Protein AF-A0A9E3RTZ9-F1 (afdb_monomer)

Radius of gyration: 25.09 Å; Cα contacts (8 Å, |Δi|>4): 618; chains: 1; bounding box: 69×89×55 Å

Solvent-accessible surface area (backbone atoms only — not comparable to full-atom values): 21894 Å² total; per-residue (Å²): 131,85,87,89,88,85,84,89,87,88,84,89,86,86,89,87,80,90,85,89,80,92,76,92,77,84,88,78,92,68,91,72,78,77,78,73,72,72,76,74,75,86,65,80,85,60,47,30,48,58,95,47,34,65,66,54,44,49,52,44,46,51,39,43,75,68,65,46,60,61,45,34,53,20,47,52,48,42,48,55,49,35,62,67,49,69,81,59,78,74,66,57,62,67,47,62,46,62,25,29,19,72,93,43,96,48,27,67,60,23,48,50,56,50,49,43,51,40,52,44,18,48,48,14,23,46,16,17,52,39,14,72,62,67,69,45,60,69,32,40,55,48,15,48,50,34,50,45,46,33,54,78,32,36,63,40,69,45,80,30,26,85,34,74,40,82,90,79,74,41,69,41,26,33,27,63,55,55,45,22,56,28,48,46,24,42,45,46,17,49,33,37,34,49,37,72,63,70,53,52,72,68,59,52,50,49,52,43,59,50,46,46,51,49,47,62,75,54,61,70,80,61,86,66,55,42,45,64,30,28,20,40,27,35,28,34,35,47,46,10,61,73,61,72,34,67,69,48,24,52,49,20,53,50,49,48,66,55,32,43,38,73,32,31,31,66,80,13,38,46,66,70,29,28,65,47,30,36,45,18,59,57,40,43,50,51,24,47,55,20,48,54,50,36,35,54,39,34,39,70,70,72,45,71,60,59,58,75,43,57,12,79,56,70,27,31,56,60,38,32,52,58,41,49,51,48,43,58,77,40,55,70,77,46,35,88,64,25,84,32,97,59,68,59,69,69,98,43,59,31,59,56,19,56,71,36,31,53,56,32,65,74,68,67,48,67,77,46,54,72,30,38,72,62,64,50,36,33,79,83,49,62,90,62,74,69,66,59,29,24,37,48,76,34,52,73,89,132

Nearest PDB structures (foldseek):
  3nnb-assembly1_A  TM=7.972E-01  e=5.626E-10  Bacteroides ovatus ATCC 8483
  1qaz-assembly1_A  TM=7.241E-01  e=6.176E-09  Sphingomonas sp.
  7sa8-assembly1_A  TM=7.775E-01  e=3.008E-08  Pseudomonas aeruginosa
  4f13-assembly2_B  TM=7.514E-01  e=3.008E-08  Sphingomonas sp.
  4f13-assembly1_A  TM=7.460E-01  e=2.761E-08  Sphingomonas sp.

Sequence (398 aa):
MKQKTASIQAFSKDRVLFAISTLALTACLSACGHSTLESVPREVWESPNLLVNRDDLNRIKDNVANDTGVLKAAYAGLVSTADGMLSATPNPIAGKLEIPGYYTSKRETQQTLTRQLRQDARTAHALALAYAVTGKTAYAAKSKEFLFAWVDSLTHPVDGGEWWEFITLSQGGDTRLVITYSFPSFLYAFDLLKGEGYLKQDEIESFRAWLKPFVSYCRSEVFYKNNHHNWQVVFLMCAGHALEDPELFQTAVNYYRHGIKGQIGKEGRLPKELRRHEKAGTYTLMALEGMTQAVHLAERHGYSDLRDLRSSNATTLKDAVDFYVKYLDDPAGWAGYTNAKELNVPKDPSDWGYIFELPYRWWREDAYLAHMAKRPYGFGVERCYTLDFATLLFAEPR

Mean predicted aligned error: 8.33 Å

Foldseek 3Di:
DDDDDDDDDDDDDDDDDDDDDDDDDDDDDDDPDPPPPPPQPLDPLAFPLALDHPVLLVQLLVCCVVCQPQLVVLLVLLLVLLVVLLPPAQDAAAEEQAAAACPAPCVVVNVVNLCSLQVLLQNLLSLLSNCSNPVPCSSLVSSLNSLVVHLVGYAAYDFNFDDQPPVVRDTGGCSLQSCLLRVLSSLNSLRSCVNVPNDDPVRLVSSLVRCVRSCVVLQDQDPDLFLSNLSSLLNQLSNCSSNVNPVSNVSSVVSLLVSQQQQQDPQLDRQVLLQPAQCSLLRLLSSLLSLLSSQSSVVSSVNNCQQCRAYVNRDGSVSNVVVSLCCQVDVPVSCVRRVYPHHPYDPHLLLSLLSCLSVCLVPVDVSSVVSNPPDDQAPPRPSDRNCHSSCNSRHDRD

Structure (mmCIF, N/CA/C/O backbone):
data_AF-A0A9E3RTZ9-F1
#
_entry.id   AF-A0A9E3RTZ9-F1
#
loop_
_atom_site.group_PDB
_atom_site.id
_atom_site.type_symbol
_atom_site.label_atom_id
_atom_site.label_alt_id
_atom_site.label_comp_id
_atom_site.label_asym_id
_atom_site.label_entity_id
_atom_site.label_seq_id
_atom_site.pdbx_PDB_ins_code
_atom_site.Cartn_x
_atom_site.Cartn_y
_atom_site.Cartn_z
_atom_site.occupancy
_atom_site.B_iso_or_equiv
_atom_site.auth_seq_id
_atom_site.auth_comp_id
_atom_site.auth_asym_id
_atom_site.auth_atom_id
_atom_site.pdbx_PDB_model_num
ATOM 1 N N . MET A 1 1 ? 47.232 61.646 -10.645 1.00 37.22 1 MET A N 1
ATOM 2 C CA . MET A 1 1 ? 46.084 61.926 -11.546 1.00 37.22 1 MET A CA 1
ATOM 3 C C . MET A 1 1 ? 44.811 61.350 -10.924 1.00 37.22 1 MET A C 1
ATOM 5 O O . MET A 1 1 ? 44.925 60.335 -10.256 1.00 37.22 1 MET A O 1
ATOM 9 N N . LYS A 1 2 ? 43.668 62.035 -11.115 1.00 34.34 2 LYS A N 1
ATOM 10 C CA . LYS A 1 2 ? 42.240 61.650 -10.903 1.00 34.34 2 LYS A CA 1
ATOM 11 C C . LYS A 1 2 ? 42.002 60.165 -10.521 1.00 34.34 2 LYS A C 1
ATOM 13 O O . LYS A 1 2 ? 42.457 59.307 -11.263 1.00 34.34 2 LYS A O 1
ATOM 18 N N . GLN A 1 3 ? 41.343 59.750 -9.429 1.00 30.78 3 GLN A N 1
ATOM 19 C CA . GLN A 1 3 ? 40.144 60.225 -8.700 1.00 30.78 3 GLN A CA 1
ATOM 20 C C . GLN A 1 3 ? 38.832 60.187 -9.517 1.00 30.78 3 GLN A C 1
ATOM 22 O O . GLN A 1 3 ? 38.636 61.055 -10.366 1.00 30.78 3 GLN A O 1
ATOM 27 N N . LYS A 1 4 ? 37.909 59.261 -9.182 1.00 31.23 4 LYS A N 1
ATOM 28 C CA . LYS A 1 4 ? 36.504 59.564 -8.799 1.00 31.23 4 LYS A CA 1
ATOM 29 C C . LYS A 1 4 ? 35.671 58.332 -8.397 1.00 31.23 4 LYS A C 1
ATOM 31 O O . LYS A 1 4 ? 35.793 57.264 -8.982 1.00 31.23 4 LYS A O 1
ATOM 36 N N . THR A 1 5 ? 34.790 58.552 -7.424 1.00 38.94 5 THR A N 1
ATOM 37 C CA . THR A 1 5 ? 33.721 57.676 -6.915 1.00 38.94 5 THR A CA 1
ATOM 38 C C . THR A 1 5 ? 32.335 58.184 -7.349 1.00 38.94 5 THR A C 1
ATOM 40 O O . THR A 1 5 ? 32.159 59.390 -7.514 1.00 38.94 5 THR A O 1
ATOM 43 N N . ALA A 1 6 ? 31.360 57.271 -7.479 1.00 32.50 6 ALA A N 1
ATOM 44 C CA . ALA A 1 6 ? 29.904 57.473 -7.322 1.00 32.50 6 ALA A CA 1
ATOM 45 C C . ALA A 1 6 ? 29.233 56.079 -7.178 1.00 32.50 6 ALA A C 1
ATOM 47 O O . ALA A 1 6 ? 29.757 55.134 -7.760 1.00 32.50 6 ALA A O 1
ATOM 48 N N . SER A 1 7 ? 28.170 55.769 -6.417 1.00 28.95 7 SER A N 1
ATOM 49 C CA . SER A 1 7 ? 27.194 56.489 -5.562 1.00 28.95 7 SER A CA 1
ATOM 50 C C . SER A 1 7 ? 25.822 56.887 -6.161 1.00 28.95 7 SER A C 1
ATOM 52 O O . SER A 1 7 ? 25.628 58.037 -6.531 1.00 28.95 7 SER A O 1
ATOM 54 N N . ILE A 1 8 ? 24.872 55.934 -6.111 1.00 32.09 8 ILE A N 1
ATOM 55 C CA . ILE A 1 8 ? 23.432 56.061 -5.749 1.00 32.09 8 ILE A CA 1
ATOM 56 C C . ILE A 1 8 ? 22.558 57.108 -6.478 1.00 32.09 8 ILE A C 1
ATOM 58 O O . ILE A 1 8 ? 22.772 58.307 -6.339 1.00 32.09 8 ILE A O 1
ATOM 62 N N . GLN A 1 9 ? 21.412 56.663 -7.020 1.00 27.64 9 GLN A N 1
ATOM 63 C CA . GLN A 1 9 ? 20.154 57.424 -6.908 1.00 27.64 9 GLN A CA 1
ATOM 64 C C . GLN A 1 9 ? 18.902 56.534 -6.998 1.00 27.64 9 GLN A C 1
ATOM 66 O O . GLN A 1 9 ? 18.907 55.502 -7.663 1.00 27.64 9 GLN A O 1
ATOM 71 N N . ALA A 1 10 ? 17.836 56.949 -6.308 1.00 33.34 10 ALA A N 1
ATOM 72 C CA . ALA A 1 10 ? 16.520 56.310 -6.278 1.00 33.34 10 ALA A CA 1
ATOM 73 C C . ALA A 1 10 ? 15.418 57.382 -6.378 1.00 33.34 10 ALA A C 1
ATOM 75 O O . ALA A 1 10 ? 15.582 58.463 -5.818 1.00 33.34 10 ALA A O 1
ATOM 76 N N . PHE A 1 11 ? 14.299 57.065 -7.036 1.00 27.73 11 PHE A N 1
ATOM 77 C CA . PHE A 1 11 ? 13.041 57.838 -7.077 1.00 27.73 11 PHE A CA 1
ATOM 78 C C . PHE A 1 11 ? 11.898 56.807 -7.187 1.00 27.73 11 PHE A C 1
ATOM 80 O O . PHE A 1 11 ? 11.988 55.914 -8.022 1.00 27.73 11 PHE A O 1
ATOM 87 N N . SER A 1 12 ? 10.986 56.649 -6.221 1.00 29.44 12 SER A N 1
ATOM 88 C CA . SER A 1 12 ? 9.885 57.503 -5.710 1.00 29.44 12 SER A CA 1
ATOM 89 C C . SER A 1 12 ? 8.545 57.296 -6.445 1.00 29.44 12 SER A C 1
ATOM 91 O O . SER A 1 12 ? 8.499 56.915 -7.610 1.00 29.44 12 SER A O 1
ATOM 93 N N . LYS A 1 13 ? 7.444 57.450 -5.699 1.00 31.69 13 LYS A N 1
ATOM 94 C CA . LYS A 1 13 ? 6.051 57.184 -6.108 1.00 31.69 13 LYS A CA 1
ATOM 95 C C . LYS A 1 13 ? 5.403 58.467 -6.658 1.00 31.69 13 LYS A C 1
ATOM 97 O O . LYS A 1 13 ? 5.730 59.527 -6.139 1.00 31.69 13 LYS A O 1
ATOM 102 N N . ASP A 1 14 ? 4.446 58.377 -7.595 1.00 31.16 14 ASP A N 1
ATOM 103 C CA . ASP A 1 14 ? 3.010 58.581 -7.282 1.00 31.16 14 ASP A CA 1
ATOM 104 C C . ASP A 1 14 ? 2.019 58.554 -8.483 1.00 31.16 14 ASP A C 1
ATOM 106 O O . ASP A 1 14 ? 2.298 59.001 -9.589 1.00 31.16 14 ASP A O 1
ATOM 110 N N . ARG A 1 15 ? 0.836 57.999 -8.171 1.00 32.59 15 ARG A N 1
ATOM 111 C CA . ARG A 1 15 ? -0.550 58.102 -8.708 1.00 32.59 15 ARG A CA 1
ATOM 112 C C . ARG A 1 15 ? -0.902 58.922 -9.976 1.00 32.59 15 ARG A C 1
ATOM 114 O O . ARG A 1 15 ? -0.700 60.129 -9.996 1.00 32.59 15 ARG A O 1
ATOM 121 N N . VAL A 1 16 ? -1.763 58.331 -10.831 1.00 29.38 16 VAL A N 1
ATOM 122 C CA . VAL A 1 16 ? -2.958 58.973 -11.459 1.00 29.38 16 VAL A CA 1
ATOM 123 C C . VAL A 1 16 ? -4.130 57.956 -11.517 1.00 29.38 16 VAL A C 1
ATOM 125 O O . VAL A 1 16 ? -3.892 56.750 -11.529 1.00 29.38 16 VAL A O 1
ATOM 128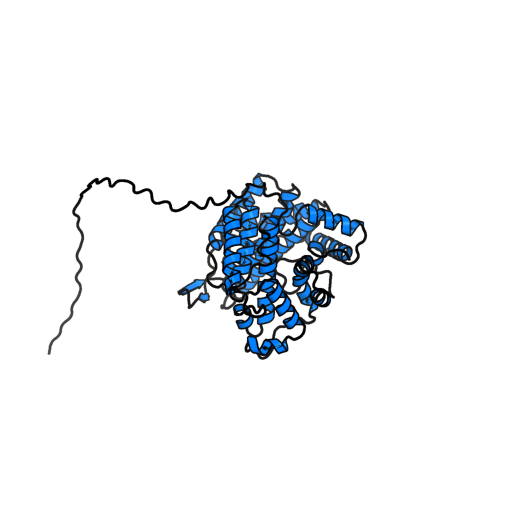 N N . LEU A 1 17 ? -5.386 58.429 -11.483 1.00 29.27 17 LEU A N 1
ATOM 129 C CA . LEU A 1 17 ? -6.639 57.654 -11.347 1.00 29.27 17 LEU A CA 1
ATOM 130 C C . LEU A 1 17 ? -7.435 57.469 -12.668 1.00 29.27 17 LEU A C 1
ATOM 132 O O . LEU A 1 17 ? -7.376 58.322 -13.541 1.00 29.27 17 LEU A O 1
ATOM 136 N N . PHE A 1 18 ? -8.292 56.432 -12.679 1.00 28.45 18 PHE A N 1
ATOM 137 C CA . PHE A 1 18 ? -9.593 56.287 -13.382 1.00 28.45 18 PHE A CA 1
ATOM 138 C C . PHE A 1 18 ? -9.721 56.423 -14.918 1.00 28.45 18 PHE A C 1
ATOM 140 O O . PHE A 1 18 ? -9.595 57.505 -15.477 1.00 28.45 18 PHE A O 1
ATOM 147 N N . ALA A 1 19 ? -10.285 55.372 -15.532 1.00 25.50 19 ALA A N 1
ATOM 148 C CA . ALA A 1 19 ? -11.482 55.478 -16.380 1.00 25.50 19 ALA A CA 1
ATOM 149 C C . ALA A 1 19 ? -12.223 54.123 -16.439 1.00 25.50 19 ALA A C 1
ATOM 151 O O . ALA A 1 19 ? -11.616 53.095 -16.727 1.00 25.50 19 ALA A O 1
ATOM 152 N N . ILE A 1 20 ? -13.535 54.119 -16.178 1.00 32.81 20 ILE A N 1
ATOM 153 C CA . ILE A 1 20 ? -14.435 52.992 -16.481 1.00 32.81 20 ILE A CA 1
ATOM 154 C C . ILE A 1 20 ? -15.117 53.314 -17.812 1.00 32.81 20 ILE A C 1
ATOM 156 O O . ILE A 1 20 ? -15.558 54.444 -18.021 1.00 32.81 20 ILE A O 1
ATOM 160 N N . SER A 1 21 ? -15.227 52.344 -18.717 1.00 28.23 21 SER A N 1
ATOM 161 C CA . SER A 1 21 ? -15.999 52.502 -19.953 1.00 28.23 21 SER A CA 1
ATOM 162 C C . SER A 1 21 ? -16.664 51.187 -20.331 1.00 28.23 21 SER A C 1
ATOM 164 O O . SER A 1 21 ? -16.014 50.232 -20.748 1.00 28.23 21 SER A O 1
ATOM 166 N N . THR A 1 22 ? -17.978 51.147 -20.151 1.00 33.19 22 THR A N 1
ATOM 167 C CA . THR A 1 22 ? -18.846 50.046 -20.554 1.00 33.19 22 THR A CA 1
ATOM 168 C C . THR A 1 22 ? -18.951 50.005 -22.076 1.00 33.19 22 THR A C 1
ATOM 170 O O . THR A 1 22 ? -19.376 50.983 -22.686 1.00 33.19 22 THR A O 1
ATOM 173 N N . LEU A 1 23 ? -18.662 48.859 -22.689 1.00 28.84 23 LEU A N 1
ATOM 174 C CA . LEU A 1 23 ? -19.156 48.542 -24.026 1.00 28.84 23 LEU A CA 1
ATOM 175 C C . LEU A 1 23 ? -19.609 47.087 -24.052 1.00 28.84 23 LEU A C 1
ATOM 177 O O . LEU A 1 23 ? -18.812 46.164 -23.899 1.00 28.84 23 LEU A O 1
ATOM 181 N N . ALA A 1 24 ? -20.915 46.900 -24.216 1.00 33.97 24 ALA A N 1
ATOM 182 C CA . ALA A 1 24 ? -21.488 45.597 -24.493 1.00 33.97 24 ALA A CA 1
ATOM 183 C C . ALA A 1 24 ? -21.113 45.189 -25.921 1.00 33.97 24 ALA A C 1
ATOM 185 O O . ALA A 1 24 ? -21.301 45.977 -26.850 1.00 33.97 24 ALA A O 1
ATOM 186 N N . LEU A 1 25 ? -20.643 43.954 -26.102 1.00 30.44 25 LEU A N 1
ATOM 187 C CA . LEU A 1 25 ? -20.591 43.330 -27.417 1.00 30.44 25 LEU A CA 1
ATOM 188 C C . LEU A 1 25 ? -21.370 42.015 -27.404 1.00 30.44 25 LEU A C 1
ATOM 190 O O . LEU A 1 25 ? -21.253 41.197 -26.494 1.00 30.44 25 LEU A O 1
ATOM 194 N N . THR A 1 26 ? -22.219 41.887 -28.415 1.00 30.55 26 THR A N 1
ATOM 195 C CA . THR A 1 26 ? -23.274 40.888 -28.567 1.00 30.55 26 THR A CA 1
ATOM 196 C C . THR A 1 26 ? -22.738 39.458 -28.642 1.00 30.55 26 THR A C 1
ATOM 198 O O . THR A 1 26 ? -21.690 39.200 -29.233 1.00 30.55 26 THR A O 1
ATOM 201 N N . ALA A 1 27 ? -23.495 38.508 -28.091 1.00 32.50 27 ALA A N 1
ATOM 202 C CA . ALA A 1 27 ? -23.157 37.091 -28.131 1.00 32.50 27 ALA A CA 1
ATOM 203 C C . ALA A 1 27 ? -23.122 36.534 -29.567 1.00 32.50 27 ALA A C 1
ATOM 205 O O . ALA A 1 27 ? -24.124 36.569 -30.279 1.00 32.50 27 ALA A O 1
ATOM 206 N N . CYS A 1 28 ? -21.998 35.921 -29.946 1.00 28.30 28 CYS A N 1
ATOM 207 C CA . CYS A 1 28 ? -21.945 34.939 -31.028 1.00 28.30 28 CYS A CA 1
ATOM 208 C C . CYS A 1 28 ? -21.920 33.535 -30.417 1.00 28.30 28 CYS A C 1
ATOM 210 O O . CYS A 1 28 ? -20.872 33.048 -29.991 1.00 28.30 28 CYS A O 1
ATOM 212 N N . LEU A 1 29 ? -23.087 32.888 -30.376 1.00 35.56 29 LEU A N 1
ATOM 213 C CA . LEU A 1 29 ? -23.226 31.475 -30.024 1.00 35.56 29 LEU A CA 1
ATOM 214 C C . LEU A 1 29 ? -22.442 30.616 -31.026 1.00 35.56 29 LEU A C 1
ATOM 216 O O . LEU A 1 29 ? -22.904 30.369 -32.136 1.00 35.56 29 LEU A O 1
ATOM 220 N N . SER A 1 30 ? -21.259 30.159 -30.621 1.00 32.00 30 SER A N 1
ATOM 221 C CA . SER A 1 30 ? -20.474 29.161 -31.349 1.00 32.00 30 SER A CA 1
ATOM 222 C C . SER A 1 30 ? -20.509 27.858 -30.563 1.00 32.00 30 SER A C 1
ATOM 224 O O . SER A 1 30 ? -20.090 27.813 -29.406 1.00 32.00 30 SER A O 1
ATOM 226 N N . ALA A 1 31 ? -21.057 26.810 -31.174 1.00 38.16 31 ALA A N 1
ATOM 227 C CA . ALA A 1 31 ? -21.277 25.526 -30.525 1.00 38.16 31 ALA A CA 1
ATOM 228 C C . ALA A 1 31 ? -19.958 24.761 -30.311 1.00 38.16 31 ALA A C 1
ATOM 230 O O . ALA A 1 31 ? -19.568 23.930 -31.127 1.00 38.16 31 ALA A O 1
ATOM 231 N N . CYS A 1 32 ? -19.301 24.999 -29.177 1.00 31.98 32 CYS A N 1
ATOM 232 C CA . CYS A 1 32 ? -18.368 24.036 -28.603 1.00 31.98 32 CYS A CA 1
ATOM 233 C C . CYS A 1 32 ? -19.166 23.106 -27.688 1.00 31.98 32 CYS A C 1
ATOM 235 O O . CYS A 1 32 ? -19.667 23.530 -26.642 1.00 31.98 32 CYS A O 1
ATOM 237 N N . GLY A 1 33 ? -19.324 21.852 -28.117 1.00 32.78 33 GLY A N 1
ATOM 238 C CA . GLY A 1 33 ? -20.060 20.845 -27.365 1.00 32.78 33 GLY A CA 1
ATOM 239 C C . GLY A 1 33 ? -19.498 20.722 -25.955 1.00 32.78 33 GLY A C 1
ATOM 240 O O . GLY A 1 33 ? -18.323 20.404 -25.778 1.00 32.78 33 GLY A O 1
ATOM 241 N N . HIS A 1 34 ? -20.340 20.968 -24.953 1.00 33.12 34 HIS A N 1
ATOM 242 C CA . HIS A 1 34 ? -20.029 20.523 -23.607 1.00 33.12 34 HIS A CA 1
ATOM 243 C C . HIS A 1 34 ? -20.013 19.000 -23.667 1.00 33.12 34 HIS A C 1
ATOM 245 O O . HIS A 1 34 ? -21.065 18.383 -23.837 1.00 33.12 34 HIS A O 1
ATOM 251 N N . SER A 1 35 ? -18.834 18.391 -23.534 1.00 36.59 35 SER A N 1
ATOM 252 C CA . SER A 1 35 ? -18.781 17.015 -23.070 1.00 36.59 35 SER A CA 1
ATOM 253 C C . SER A 1 35 ? -19.438 17.028 -21.699 1.00 36.59 35 SER A C 1
ATOM 255 O O . SER A 1 35 ? -18.860 17.541 -20.736 1.00 36.59 35 SER A O 1
ATOM 257 N N . THR A 1 36 ? -20.664 16.522 -21.619 1.00 36.09 36 THR A N 1
ATOM 258 C CA . THR A 1 36 ? -21.239 16.111 -20.349 1.00 36.09 36 THR A CA 1
ATOM 259 C C . THR A 1 36 ? -20.284 15.069 -19.799 1.00 36.09 36 THR A C 1
ATOM 261 O O . THR A 1 36 ? -20.287 13.929 -20.260 1.00 36.09 36 THR A O 1
ATOM 264 N N . LEU A 1 37 ? -19.416 15.485 -18.872 1.00 41.72 37 LEU A N 1
ATOM 265 C CA . LEU A 1 37 ? -18.781 14.559 -17.950 1.00 41.72 37 LEU A CA 1
ATOM 266 C C . LEU A 1 37 ? -19.942 13.771 -17.363 1.00 41.72 37 LEU A C 1
ATOM 268 O O . LEU A 1 37 ? -20.800 14.368 -16.705 1.00 41.72 37 LEU A O 1
ATOM 272 N N . GLU A 1 38 ? -20.031 12.485 -17.707 1.00 41.38 38 GLU A N 1
ATOM 273 C CA . GLU A 1 38 ? -21.045 11.616 -17.132 1.00 41.38 38 GLU A CA 1
ATOM 274 C C . GLU A 1 38 ? -20.940 11.785 -15.622 1.00 41.38 38 GLU A C 1
ATOM 276 O O . GLU A 1 38 ? -19.848 11.717 -15.051 1.00 41.38 38 GLU A O 1
ATOM 281 N N . SER A 1 39 ? -22.060 12.136 -14.992 1.00 41.59 39 SER A N 1
ATOM 282 C CA . SER A 1 39 ? -22.098 12.365 -13.559 1.00 41.59 39 SER A CA 1
ATOM 283 C C . SER A 1 39 ? -21.792 11.033 -12.900 1.00 41.59 39 SER A C 1
ATOM 285 O O . SER A 1 39 ? -22.692 10.194 -12.807 1.00 41.59 39 SER A O 1
ATOM 287 N N . VAL A 1 40 ? -20.527 10.845 -12.503 1.00 46.53 40 VAL A N 1
ATOM 288 C CA . VAL A 1 40 ? -20.043 9.646 -11.815 1.00 46.53 40 VAL A CA 1
ATOM 289 C C . VAL A 1 40 ? -21.075 9.326 -10.742 1.00 46.53 40 VAL A C 1
ATOM 291 O O . VAL A 1 40 ? -21.334 10.201 -9.901 1.00 46.53 40 VAL A O 1
ATOM 294 N N . PRO A 1 41 ? -21.738 8.156 -10.806 1.00 43.25 41 PRO A N 1
ATOM 295 C CA . PRO A 1 41 ? -22.747 7.816 -9.827 1.00 43.25 41 PRO A CA 1
ATOM 296 C C . PRO A 1 41 ? -22.145 7.993 -8.438 1.00 43.25 41 PRO A C 1
ATOM 298 O O . PRO A 1 41 ? -21.053 7.498 -8.161 1.00 43.25 41 PRO A O 1
ATOM 301 N N . ARG A 1 42 ? -22.842 8.723 -7.558 1.00 48.69 42 ARG A N 1
ATOM 302 C CA . ARG A 1 42 ? -22.516 8.717 -6.128 1.00 48.69 42 ARG A CA 1
ATOM 303 C C . ARG A 1 42 ? -22.950 7.373 -5.554 1.00 48.69 42 ARG A C 1
ATOM 305 O O . ARG A 1 42 ? -23.918 7.297 -4.802 1.00 48.69 42 ARG A O 1
ATOM 312 N N . GLU A 1 43 ? -22.255 6.320 -5.961 1.00 56.81 43 GLU A N 1
ATOM 313 C CA . GLU A 1 43 ? -22.239 5.069 -5.227 1.00 56.81 43 GLU A CA 1
ATOM 314 C C . GLU A 1 43 ? -21.819 5.389 -3.796 1.00 56.81 43 GLU A C 1
ATOM 316 O O . GLU A 1 43 ? -20.920 6.202 -3.555 1.00 56.81 43 GLU A O 1
ATOM 321 N N . VAL A 1 44 ? -22.508 4.785 -2.834 1.00 62.62 44 VAL A N 1
ATOM 322 C CA . VAL A 1 44 ? -22.048 4.820 -1.452 1.00 62.62 44 VAL A CA 1
ATOM 323 C C . VAL A 1 44 ? -20.736 4.051 -1.434 1.00 62.62 44 VAL A C 1
ATOM 325 O O . VAL A 1 44 ? -20.704 2.877 -1.790 1.00 62.62 44 VAL A O 1
ATOM 328 N N . TRP A 1 45 ? -19.646 4.718 -1.065 1.00 82.12 45 TRP A N 1
ATOM 329 C CA . TRP A 1 45 ? -18.338 4.078 -0.969 1.00 82.12 45 TRP A CA 1
ATOM 330 C C . TRP A 1 45 ? -18.280 3.250 0.309 1.00 82.12 45 TRP A C 1
ATOM 332 O O . TRP A 1 45 ? -17.841 3.694 1.375 1.00 82.12 45 TRP A O 1
ATOM 342 N N . GLU A 1 46 ? -18.828 2.044 0.188 1.00 90.69 46 GLU A N 1
ATOM 343 C CA . GLU A 1 46 ? -18.888 1.067 1.259 1.00 90.69 46 GLU A CA 1
ATOM 344 C C . GLU A 1 46 ? -17.484 0.684 1.723 1.00 90.69 46 GLU A C 1
ATOM 346 O O . GLU A 1 46 ? -16.525 0.641 0.955 1.00 90.69 46 GLU A O 1
ATOM 351 N N . SER A 1 47 ? -17.374 0.398 3.016 1.00 95.56 47 SER A N 1
ATOM 352 C CA . SER A 1 47 ? -16.160 -0.135 3.618 1.00 95.56 47 SER A CA 1
ATOM 353 C C . SER A 1 47 ? -16.411 -1.582 4.071 1.00 95.56 47 SER A C 1
ATOM 355 O O . SER A 1 47 ? -17.508 -1.878 4.555 1.00 95.56 47 SER A O 1
ATOM 357 N N . PRO A 1 48 ? -15.408 -2.475 4.007 1.00 96.88 48 PRO A N 1
ATOM 358 C CA . PRO A 1 48 ? -14.111 -2.247 3.380 1.00 96.88 48 PRO A CA 1
ATOM 359 C C . PRO A 1 48 ? -14.217 -2.307 1.847 1.00 96.88 48 PRO A C 1
ATOM 361 O O . PRO A 1 48 ? -15.059 -3.034 1.320 1.00 96.88 48 PRO A O 1
ATOM 364 N N . ASN A 1 49 ? -13.370 -1.556 1.140 1.00 97.00 49 ASN A N 1
ATOM 365 C CA . ASN A 1 49 ? -13.232 -1.632 -0.322 1.00 97.00 49 ASN A CA 1
ATOM 366 C C . ASN A 1 49 ? -11.824 -1.249 -0.840 1.00 97.00 49 ASN A C 1
ATOM 368 O O . ASN A 1 49 ? -11.652 -0.962 -2.023 1.00 97.00 49 ASN A O 1
ATOM 372 N N . LEU A 1 50 ? -10.797 -1.241 0.023 1.00 97.06 50 LEU A N 1
ATOM 373 C CA . LEU A 1 50 ? -9.399 -1.029 -0.382 1.00 97.06 50 LEU A CA 1
ATOM 374 C C . LEU A 1 50 ? -8.711 -2.329 -0.843 1.00 97.06 50 LEU A C 1
ATOM 376 O O . LEU A 1 50 ? -8.882 -2.757 -1.982 1.00 97.06 50 LEU A O 1
ATOM 380 N N . LEU A 1 51 ? -7.901 -2.988 -0.002 1.00 94.06 51 LEU A N 1
ATOM 381 C CA . LEU A 1 51 ? -7.270 -4.257 -0.404 1.00 94.06 51 LEU A CA 1
ATOM 382 C C . LEU A 1 51 ? -8.280 -5.402 -0.519 1.00 94.06 51 LEU A C 1
ATOM 384 O O . LEU A 1 51 ? -8.120 -6.267 -1.382 1.00 94.06 51 LEU A O 1
ATOM 388 N N . VAL A 1 52 ? -9.326 -5.392 0.305 1.00 95.31 52 VAL A N 1
ATOM 389 C CA . VAL A 1 52 ? -10.414 -6.378 0.346 1.00 95.31 52 VAL A CA 1
ATOM 390 C C . VAL A 1 52 ? -11.752 -5.666 0.456 1.00 95.31 52 VAL A C 1
ATOM 392 O O . VAL A 1 52 ? -11.817 -4.560 0.988 1.00 95.31 52 VAL A O 1
ATOM 395 N N . ASN A 1 53 ? -12.807 -6.317 -0.025 1.00 95.19 53 ASN A N 1
ATOM 396 C CA . ASN A 1 53 ? -14.186 -5.949 0.269 1.00 95.19 53 ASN A CA 1
ATOM 397 C C . ASN A 1 53 ? -14.888 -7.071 1.056 1.00 95.19 53 ASN A C 1
ATOM 399 O O . ASN A 1 53 ? -14.256 -8.064 1.433 1.00 95.19 53 ASN A O 1
ATOM 403 N N . ARG A 1 54 ? -16.193 -6.922 1.315 1.00 94.25 54 ARG A N 1
ATOM 404 C CA . ARG A 1 54 ? -16.977 -7.935 2.041 1.00 94.25 54 ARG A CA 1
ATOM 405 C C . ARG A 1 54 ? -16.929 -9.312 1.364 1.00 94.25 54 ARG A C 1
ATOM 407 O O . ARG A 1 54 ? -16.786 -10.310 2.064 1.00 94.25 54 ARG A O 1
ATOM 414 N N . ASP A 1 55 ? -16.976 -9.367 0.034 1.00 93.50 55 ASP A N 1
ATOM 415 C CA . ASP A 1 55 ? -16.942 -10.628 -0.718 1.00 93.50 55 ASP A CA 1
ATOM 416 C C . ASP A 1 55 ? -15.595 -11.344 -0.584 1.00 93.50 55 ASP A C 1
ATOM 418 O O . ASP A 1 55 ? -15.562 -12.552 -0.360 1.00 93.50 55 ASP A O 1
ATOM 422 N N . ASP A 1 56 ? -14.473 -10.616 -0.636 1.00 94.25 56 ASP A N 1
ATOM 423 C CA . ASP A 1 56 ? -13.160 -11.211 -0.369 1.00 94.25 56 ASP A CA 1
ATOM 424 C C . ASP A 1 56 ? -13.027 -11.697 1.081 1.00 94.25 56 ASP A C 1
ATOM 426 O O . ASP A 1 56 ? -12.456 -12.763 1.308 1.00 94.25 56 ASP A O 1
ATOM 430 N N . LEU A 1 57 ? -13.572 -10.968 2.062 1.00 95.25 57 LEU A N 1
ATOM 431 C CA . LEU A 1 57 ? -13.576 -11.404 3.464 1.00 95.25 57 LEU A CA 1
ATOM 432 C C . LEU A 1 57 ? -14.423 -12.667 3.673 1.00 95.25 57 LEU A C 1
ATOM 434 O O . LEU A 1 57 ? -14.002 -13.561 4.409 1.00 95.25 57 LEU A O 1
ATOM 438 N N . ASN A 1 58 ? -15.582 -12.764 3.017 1.00 93.62 58 ASN A N 1
ATOM 439 C CA . ASN A 1 58 ? -16.424 -13.961 3.030 1.00 93.62 58 ASN A CA 1
ATOM 440 C C . ASN A 1 58 ? -15.698 -15.137 2.360 1.00 93.62 58 ASN A C 1
ATOM 442 O O . ASN A 1 58 ? -15.515 -16.174 2.992 1.00 93.62 58 ASN A O 1
ATOM 446 N N . ARG A 1 59 ? -15.143 -14.935 1.157 1.00 91.12 59 ARG A N 1
ATOM 447 C CA . ARG A 1 59 ? -14.320 -15.924 0.440 1.00 91.12 59 ARG A CA 1
ATOM 448 C C . ARG A 1 59 ? -13.152 -16.434 1.290 1.00 91.12 59 ARG A C 1
ATOM 450 O O . ARG A 1 59 ? -12.877 -17.631 1.290 1.00 91.12 59 ARG A O 1
ATOM 457 N N . ILE A 1 60 ? -12.470 -15.562 2.038 1.00 92.31 60 ILE A N 1
ATOM 458 C CA . ILE A 1 60 ? -11.403 -15.963 2.971 1.00 92.31 60 ILE A CA 1
ATOM 459 C C . ILE A 1 60 ? -11.959 -16.852 4.094 1.00 92.31 60 ILE A C 1
ATOM 461 O O . ILE A 1 60 ? -11.388 -17.912 4.356 1.00 92.31 60 ILE A O 1
ATOM 465 N N . LYS A 1 61 ? -13.068 -16.459 4.735 1.00 91.69 61 LYS A N 1
ATOM 466 C CA . LYS A 1 61 ? -13.719 -17.239 5.806 1.00 91.69 61 LYS A CA 1
ATOM 467 C C . LYS A 1 61 ? -14.152 -18.623 5.306 1.00 91.69 61 LYS A C 1
ATOM 469 O O . LYS A 1 61 ? -13.819 -19.626 5.938 1.00 91.69 61 LYS A O 1
ATOM 474 N N . ASP A 1 62 ? -14.795 -18.682 4.143 1.00 90.81 62 ASP A N 1
ATOM 475 C CA . ASP A 1 62 ? -15.279 -19.920 3.526 1.00 90.81 62 ASP A CA 1
ATOM 476 C C . ASP A 1 62 ? -14.125 -20.852 3.130 1.00 90.81 62 ASP A C 1
ATOM 478 O O . ASP A 1 62 ? -14.156 -22.048 3.419 1.00 90.81 62 ASP A O 1
ATOM 482 N N . ASN A 1 63 ? -13.058 -20.318 2.529 1.00 87.06 63 ASN A N 1
ATOM 483 C CA . ASN A 1 63 ? -11.876 -21.099 2.154 1.00 87.06 63 ASN A CA 1
ATOM 484 C C . ASN A 1 63 ? -11.150 -21.694 3.373 1.00 87.06 63 ASN A C 1
ATOM 486 O O . ASN A 1 63 ? -10.626 -22.811 3.304 1.00 87.06 63 ASN A O 1
ATOM 490 N N . VAL A 1 64 ? -11.120 -20.970 4.495 1.00 84.94 64 VAL A N 1
ATOM 491 C CA . VAL A 1 64 ? -10.528 -21.442 5.756 1.00 84.94 64 VAL A CA 1
ATOM 492 C C . VAL A 1 64 ? -11.405 -22.508 6.418 1.00 84.94 64 VAL A C 1
ATOM 494 O O . VAL A 1 64 ? -10.870 -23.500 6.917 1.00 84.94 64 VAL A O 1
ATOM 497 N N . ALA A 1 65 ? -12.731 -22.345 6.385 1.00 86.00 65 ALA A N 1
ATOM 498 C CA . ALA A 1 65 ? -13.681 -23.334 6.896 1.00 86.00 65 ALA A CA 1
ATOM 499 C C . ALA A 1 65 ? -13.646 -24.653 6.099 1.00 86.00 65 ALA A C 1
ATOM 501 O O . ALA A 1 65 ? -13.712 -25.727 6.693 1.00 86.00 65 ALA A O 1
ATOM 502 N N . ASN A 1 66 ? -13.467 -24.577 4.776 1.00 83.38 66 ASN A N 1
ATOM 503 C CA . ASN A 1 66 ? -13.431 -25.726 3.861 1.00 83.38 66 ASN A CA 1
ATOM 504 C C . ASN A 1 66 ? -12.022 -26.343 3.662 1.00 83.38 66 ASN A C 1
ATOM 506 O O . ASN A 1 66 ? -11.770 -27.012 2.665 1.00 83.38 66 ASN A O 1
ATOM 510 N N . ASP A 1 67 ? -11.098 -26.120 4.604 1.00 71.94 67 ASP A N 1
ATOM 511 C CA . ASP A 1 67 ? -9.754 -26.732 4.677 1.00 71.94 67 ASP A CA 1
ATOM 512 C C . ASP A 1 67 ? -8.862 -26.597 3.419 1.00 71.94 67 ASP A C 1
ATOM 514 O O . ASP A 1 67 ? -8.158 -27.523 3.011 1.00 71.94 67 ASP A O 1
ATOM 518 N N . THR A 1 68 ? -8.847 -25.417 2.791 1.00 70.56 68 THR A N 1
ATOM 519 C CA . THR A 1 68 ? -8.092 -25.179 1.541 1.00 70.56 68 THR A CA 1
ATOM 520 C C . THR A 1 68 ? -6.581 -24.936 1.752 1.00 70.56 68 THR A C 1
ATOM 522 O O . THR A 1 68 ? -6.025 -23.892 1.406 1.00 70.56 68 THR A O 1
ATOM 525 N N . GLY A 1 69 ? -5.877 -25.923 2.317 1.00 85.69 69 GLY A N 1
ATOM 526 C CA . GLY A 1 69 ? -4.409 -26.050 2.297 1.00 85.69 69 GLY A CA 1
ATOM 527 C C . GLY A 1 69 ? -3.619 -24.763 2.595 1.00 85.69 69 GLY A C 1
ATOM 528 O O . GLY A 1 69 ? -3.531 -24.308 3.736 1.00 85.69 69 GLY A O 1
ATOM 529 N N . VAL A 1 70 ? -3.013 -24.172 1.559 1.00 91.00 70 VAL A N 1
ATOM 530 C CA . VAL A 1 70 ? -2.148 -22.980 1.665 1.00 91.00 70 VAL A CA 1
ATOM 531 C C . VAL A 1 70 ? -2.871 -21.729 2.192 1.00 91.00 70 VAL A C 1
ATOM 533 O O . VAL A 1 70 ? -2.249 -20.921 2.880 1.00 91.00 70 VAL A O 1
ATOM 536 N N . LEU A 1 71 ? -4.178 -21.576 1.944 1.00 91.56 71 LEU A N 1
ATOM 537 C CA . LEU A 1 71 ? -4.971 -20.464 2.488 1.00 91.56 71 LEU A CA 1
ATOM 538 C C . LEU A 1 71 ? -5.214 -20.631 3.993 1.00 91.56 71 LEU A C 1
ATOM 540 O O . LEU A 1 71 ? -5.098 -19.665 4.745 1.00 91.56 71 LEU A O 1
ATOM 544 N N . LYS A 1 72 ? -5.450 -21.863 4.460 1.00 91.94 72 LYS A N 1
ATOM 545 C CA . LYS A 1 72 ? -5.550 -22.173 5.894 1.00 91.94 72 LYS A CA 1
ATOM 546 C C . LYS A 1 72 ? -4.223 -21.932 6.619 1.00 91.94 72 LYS A C 1
ATOM 548 O O . LYS A 1 72 ? -4.223 -21.376 7.716 1.00 91.94 72 LYS A O 1
ATOM 553 N N . ALA A 1 73 ? -3.093 -22.266 5.989 1.00 94.25 73 ALA A N 1
ATOM 554 C CA . ALA A 1 73 ? -1.766 -21.924 6.504 1.00 94.25 73 ALA A CA 1
ATOM 555 C C . ALA A 1 73 ? -1.540 -20.398 6.563 1.00 94.25 73 ALA A C 1
ATOM 557 O O . ALA A 1 73 ? -1.056 -19.890 7.574 1.00 94.25 73 ALA A O 1
ATOM 558 N N . ALA A 1 74 ? -1.946 -19.653 5.527 1.00 96.25 74 ALA A N 1
ATOM 559 C CA . ALA A 1 74 ? -1.869 -18.190 5.510 1.00 96.25 74 ALA A CA 1
ATOM 560 C C . ALA A 1 74 ? -2.728 -17.544 6.615 1.00 96.25 74 ALA A C 1
ATOM 562 O O . ALA A 1 74 ? -2.270 -16.633 7.304 1.00 96.25 74 ALA A O 1
ATOM 563 N N . TYR A 1 75 ? -3.944 -18.053 6.832 1.00 96.50 75 TYR A N 1
ATOM 564 C CA . TYR A 1 75 ? -4.842 -17.616 7.903 1.00 96.50 75 TYR A CA 1
ATOM 565 C C . TYR A 1 75 ? -4.268 -17.909 9.295 1.00 96.50 75 TYR A C 1
ATOM 567 O O . TYR A 1 75 ? -4.257 -17.028 10.152 1.00 96.50 75 TYR A O 1
ATOM 575 N N . ALA A 1 76 ? -3.729 -19.112 9.521 1.00 96.31 76 ALA A N 1
ATOM 576 C CA . ALA A 1 76 ? -3.057 -19.445 10.777 1.00 96.31 76 ALA A CA 1
ATOM 577 C C . ALA A 1 76 ? -1.848 -18.525 11.038 1.00 96.31 76 ALA A C 1
ATOM 579 O O . ALA A 1 76 ? -1.651 -18.071 12.165 1.00 96.31 76 ALA A O 1
ATOM 580 N N . GLY A 1 77 ? -1.090 -18.184 9.988 1.00 98.12 77 GLY A N 1
ATOM 581 C CA . GLY A 1 77 ? -0.009 -17.199 10.047 1.00 98.12 77 GLY A CA 1
ATOM 582 C C . GLY A 1 77 ? -0.492 -15.793 10.421 1.00 98.12 77 GLY A C 1
ATOM 583 O O . GLY A 1 77 ? 0.127 -15.149 11.268 1.00 98.12 77 GLY A O 1
ATOM 584 N N . LEU A 1 78 ? -1.618 -15.329 9.863 1.00 98.62 78 LEU A N 1
ATOM 585 C CA . LEU A 1 78 ? -2.251 -14.059 10.245 1.00 98.62 78 LEU A CA 1
ATOM 586 C C . LEU A 1 78 ? -2.661 -14.055 11.723 1.00 98.62 78 LEU A C 1
ATOM 588 O O . LEU A 1 78 ? -2.287 -13.137 12.449 1.00 98.62 78 LEU A O 1
ATOM 592 N N . VAL A 1 79 ? -3.381 -15.084 12.179 1.00 98.56 79 VAL A N 1
ATOM 593 C CA . VAL A 1 79 ? -3.845 -15.190 13.573 1.00 98.56 79 VAL A CA 1
ATOM 594 C C . VAL A 1 79 ? -2.661 -15.216 14.542 1.00 98.56 79 VAL A C 1
ATOM 596 O O . VAL A 1 79 ? -2.627 -14.420 15.475 1.00 98.56 79 VAL A O 1
ATOM 599 N N . SER A 1 80 ? -1.643 -16.044 14.277 1.00 98.56 80 SER A N 1
ATOM 600 C CA . SER A 1 80 ? -0.433 -16.108 15.108 1.00 98.56 80 SER A CA 1
ATOM 601 C C . SER A 1 80 ? 0.346 -14.788 15.127 1.00 98.56 80 SER A C 1
ATOM 603 O O . SER A 1 80 ? 0.930 -14.441 16.154 1.00 98.56 80 SER A O 1
ATOM 605 N N . THR A 1 81 ? 0.370 -14.053 14.011 1.00 98.69 81 THR A N 1
ATOM 606 C CA . THR A 1 81 ? 1.003 -12.727 13.932 1.00 98.69 81 THR A CA 1
ATOM 607 C C . THR A 1 81 ? 0.234 -11.717 14.783 1.00 98.69 81 THR A C 1
ATOM 609 O O . THR A 1 81 ? 0.830 -11.014 15.596 1.00 98.69 81 THR A O 1
ATOM 612 N N . ALA A 1 82 ? -1.093 -11.680 14.642 1.00 98.81 82 ALA A N 1
ATOM 613 C CA . ALA A 1 82 ? -1.969 -10.780 15.383 1.00 98.81 82 ALA A CA 1
ATOM 614 C C . ALA A 1 82 ? -1.947 -11.054 16.897 1.00 98.81 82 ALA A C 1
ATOM 616 O O . ALA A 1 82 ? -1.864 -10.108 17.677 1.00 98.81 82 ALA A O 1
ATOM 617 N N . ASP A 1 83 ? -1.937 -12.325 17.317 1.00 98.81 83 ASP A N 1
ATOM 618 C CA . ASP A 1 83 ? -1.777 -12.716 18.725 1.00 98.81 83 ASP A CA 1
ATOM 619 C C . ASP A 1 83 ? -0.445 -12.199 19.303 1.00 98.81 83 ASP A C 1
ATOM 621 O O . ASP A 1 83 ? -0.432 -11.613 20.386 1.00 98.81 83 ASP A O 1
ATOM 625 N N . GLY A 1 84 ? 0.662 -12.314 18.557 1.00 98.50 84 GLY A N 1
ATOM 626 C CA . GLY A 1 84 ? 1.966 -11.759 18.949 1.00 98.50 84 GLY A CA 1
ATOM 627 C C . GLY A 1 84 ? 2.025 -10.223 18.992 1.00 98.50 84 GLY A C 1
ATOM 628 O O . GLY A 1 84 ? 2.869 -9.657 19.685 1.00 98.50 84 GLY A O 1
ATOM 629 N N . MET A 1 85 ? 1.121 -9.535 18.290 1.00 98.56 85 MET A N 1
ATOM 630 C CA . MET A 1 85 ? 1.016 -8.070 18.277 1.00 98.56 85 MET A CA 1
ATOM 631 C C . MET A 1 85 ? 0.140 -7.505 19.406 1.00 98.56 85 MET A C 1
ATOM 633 O O . MET A 1 85 ? 0.221 -6.307 19.685 1.00 98.56 85 MET A O 1
ATOM 637 N N . LEU A 1 86 ? -0.659 -8.328 20.100 1.00 98.75 86 LEU A N 1
ATOM 638 C CA . LEU A 1 86 ? -1.540 -7.863 21.184 1.00 98.75 86 LEU A CA 1
ATOM 639 C C . LEU A 1 86 ? -0.782 -7.200 22.348 1.00 98.75 86 LEU A C 1
ATOM 641 O O . LEU A 1 86 ? -1.313 -6.286 22.978 1.00 98.75 86 LEU A O 1
ATOM 645 N N . SER A 1 87 ? 0.462 -7.613 22.608 1.00 97.94 87 SER A N 1
ATOM 646 C CA . SER A 1 87 ? 1.332 -7.039 23.646 1.00 97.94 87 SER A CA 1
ATOM 647 C C . SER A 1 87 ? 2.279 -5.937 23.153 1.00 97.94 87 SER A C 1
ATOM 649 O O . SER A 1 87 ? 3.067 -5.429 23.947 1.00 97.94 87 SER A O 1
ATOM 651 N N . ALA A 1 88 ? 2.261 -5.583 21.865 1.00 98.06 88 ALA A N 1
ATOM 652 C CA . ALA A 1 88 ? 3.102 -4.510 21.333 1.00 98.06 88 ALA A CA 1
ATOM 653 C C . ALA A 1 88 ? 2.566 -3.126 21.749 1.00 98.06 88 ALA A C 1
ATOM 655 O O . ALA A 1 88 ? 1.370 -2.968 21.981 1.00 98.06 88 ALA A O 1
ATOM 656 N N . THR A 1 89 ? 3.426 -2.111 21.818 1.00 98.50 89 THR A N 1
ATOM 657 C CA . THR A 1 89 ? 3.029 -0.734 22.166 1.00 98.50 89 THR A CA 1
ATOM 658 C C . THR A 1 89 ? 3.186 0.171 20.944 1.00 98.50 89 THR A C 1
ATOM 660 O O . THR A 1 89 ? 4.243 0.100 20.311 1.00 98.50 89 THR A O 1
ATOM 663 N N . PRO A 1 90 ? 2.200 1.027 20.615 1.00 98.56 90 PRO A N 1
ATOM 664 C CA . PRO A 1 90 ? 2.355 2.048 19.585 1.00 98.56 90 PRO A CA 1
ATOM 665 C C . PRO A 1 90 ? 3.537 2.971 19.871 1.00 98.56 90 PRO A C 1
ATOM 667 O O . PRO A 1 90 ? 3.767 3.383 21.008 1.00 98.56 90 PRO A O 1
ATOM 670 N N . ASN A 1 91 ? 4.267 3.325 18.821 1.00 98.25 91 ASN A N 1
ATOM 671 C CA . ASN A 1 91 ? 5.409 4.222 18.868 1.00 98.25 91 ASN A CA 1
ATOM 672 C C . ASN A 1 91 ? 5.223 5.342 17.830 1.00 98.25 91 ASN A C 1
ATOM 674 O O . ASN A 1 91 ? 5.930 5.371 16.819 1.00 98.25 91 ASN A O 1
ATOM 678 N N . PRO A 1 92 ? 4.268 6.266 18.031 1.00 98.31 92 PRO A N 1
ATOM 679 C CA . PRO A 1 92 ? 3.982 7.310 17.062 1.00 98.31 92 PRO A CA 1
ATOM 680 C C . PRO A 1 92 ? 5.050 8.408 17.025 1.00 98.31 92 PRO A C 1
ATOM 682 O O . PRO A 1 92 ? 5.712 8.709 18.019 1.00 98.31 92 PRO A O 1
ATOM 685 N N . ILE A 1 93 ? 5.196 9.055 15.866 1.00 97.62 93 ILE A N 1
ATOM 686 C CA . ILE A 1 93 ? 5.982 10.289 15.745 1.00 97.62 93 ILE A CA 1
ATOM 687 C C . ILE A 1 93 ? 5.135 11.453 16.279 1.00 97.62 93 ILE A C 1
ATOM 689 O O . ILE A 1 93 ? 4.022 11.679 15.811 1.00 97.62 93 ILE A O 1
ATOM 693 N N . ALA A 1 94 ? 5.672 12.208 17.238 1.00 96.38 94 ALA A N 1
ATOM 694 C CA . ALA A 1 94 ? 5.002 13.368 17.818 1.00 96.38 94 ALA A CA 1
ATOM 695 C C . ALA A 1 94 ? 5.268 14.658 17.020 1.00 96.38 94 ALA A C 1
ATOM 697 O O . ALA A 1 94 ? 6.400 14.948 16.626 1.00 96.38 94 ALA A O 1
ATOM 698 N N . GLY A 1 95 ? 4.236 15.482 16.837 1.00 97.38 95 GLY A N 1
ATOM 699 C CA . GLY A 1 95 ? 4.349 16.790 16.196 1.00 97.38 95 GLY A CA 1
ATOM 700 C C . GLY A 1 95 ? 4.307 16.707 14.673 1.00 97.38 95 GLY A C 1
ATOM 701 O O . GLY A 1 95 ? 3.262 16.396 14.105 1.00 97.38 95 GLY A O 1
ATOM 702 N N . LYS A 1 96 ? 5.396 17.070 13.992 1.00 96.75 96 LYS A N 1
ATOM 703 C CA . LYS A 1 96 ? 5.453 17.180 12.523 1.00 96.75 96 LYS A CA 1
ATOM 704 C C . LYS A 1 96 ? 6.161 15.983 11.888 1.00 96.75 96 LYS A C 1
ATOM 706 O O . LYS A 1 96 ? 7.176 15.522 12.406 1.00 96.75 96 LYS A O 1
ATOM 711 N N . LEU A 1 97 ? 5.668 15.516 10.740 1.00 97.00 97 LEU A N 1
ATOM 712 C CA . LEU A 1 97 ? 6.363 14.506 9.943 1.00 97.00 97 LEU A CA 1
ATOM 713 C C . LEU A 1 97 ? 7.428 15.184 9.077 1.00 97.00 97 LEU A C 1
ATOM 715 O O . LEU A 1 97 ? 7.102 15.806 8.069 1.00 97.00 97 LEU A O 1
ATOM 719 N N . GLU A 1 98 ? 8.691 15.054 9.472 1.00 95.44 98 GLU A N 1
ATOM 720 C CA . GLU A 1 98 ? 9.848 15.602 8.763 1.00 95.44 98 GLU A CA 1
ATOM 721 C C . GLU A 1 98 ? 10.837 14.469 8.473 1.00 95.44 98 GLU A C 1
ATOM 723 O O . GLU A 1 98 ? 11.538 14.008 9.373 1.00 95.44 98 GLU A O 1
ATOM 728 N N . ILE A 1 99 ? 10.870 13.978 7.231 1.00 94.69 99 ILE A N 1
ATOM 729 C CA . ILE A 1 99 ? 11.738 12.868 6.827 1.00 94.69 99 ILE A CA 1
ATOM 730 C C . ILE A 1 99 ? 12.838 13.397 5.889 1.00 94.69 99 ILE A C 1
ATOM 732 O O . ILE A 1 99 ? 12.531 13.752 4.748 1.00 94.69 99 ILE A O 1
ATOM 736 N N . PRO A 1 100 ? 14.111 13.450 6.329 1.00 93.00 100 PRO A N 1
ATOM 737 C CA . PRO A 1 100 ? 15.244 13.837 5.481 1.00 93.00 100 PRO A CA 1
ATOM 738 C C . PRO A 1 100 ? 15.426 12.906 4.275 1.00 93.00 100 PRO A C 1
ATOM 740 O O . PRO A 1 100 ? 14.878 11.808 4.255 1.00 93.00 100 PRO A O 1
ATOM 743 N N . GLY A 1 101 ? 16.216 13.302 3.276 1.00 90.12 101 GLY A N 1
ATOM 744 C CA . GLY A 1 101 ? 16.520 12.428 2.134 1.00 90.12 101 GLY A CA 1
ATOM 745 C C . GLY A 1 101 ? 17.371 11.195 2.498 1.00 90.12 101 GLY A C 1
ATOM 746 O O . GLY A 1 101 ? 18.340 11.281 3.251 1.00 90.12 101 GLY A O 1
ATOM 747 N N . TYR A 1 102 ? 17.078 10.032 1.904 1.00 88.12 102 TYR A N 1
ATOM 748 C CA . TYR A 1 102 ? 17.819 8.776 2.136 1.00 88.12 102 TYR A CA 1
ATOM 749 C C . TYR A 1 102 ? 19.314 8.864 1.789 1.00 88.12 102 TYR A C 1
ATOM 751 O O . TYR A 1 102 ? 20.142 8.160 2.369 1.00 88.12 102 TYR A O 1
ATOM 759 N N . TYR A 1 103 ? 19.665 9.706 0.815 1.00 86.19 103 TYR A N 1
ATOM 760 C CA . TYR A 1 103 ? 21.022 9.859 0.283 1.00 86.19 103 TYR A CA 1
ATOM 761 C C . TYR A 1 103 ? 21.756 11.087 0.855 1.00 86.19 103 TYR A C 1
ATOM 763 O O . TYR A 1 103 ? 22.590 11.678 0.172 1.00 86.19 103 TYR A O 1
ATOM 771 N N . THR A 1 104 ? 21.453 11.474 2.099 1.00 87.19 104 THR A N 1
ATOM 772 C CA . THR A 1 104 ? 22.102 12.592 2.811 1.00 87.19 104 THR A CA 1
ATOM 773 C C . THR A 1 104 ? 22.831 12.102 4.068 1.00 87.19 104 THR A C 1
ATOM 775 O O . THR A 1 104 ? 22.812 10.914 4.406 1.00 87.19 104 THR A O 1
ATOM 778 N N . SER A 1 105 ? 23.483 13.013 4.795 1.00 88.56 105 SER A N 1
ATOM 779 C CA . SER A 1 105 ? 24.094 12.723 6.099 1.00 88.56 105 SER A CA 1
ATOM 780 C C . SER A 1 105 ? 23.074 12.302 7.170 1.00 88.56 105 SER A C 1
ATOM 782 O O . SER A 1 105 ? 23.455 11.631 8.128 1.00 88.56 105 SER A O 1
ATOM 784 N N . LYS A 1 106 ? 21.780 12.614 7.001 1.00 91.69 106 LYS A N 1
ATOM 785 C CA . LYS A 1 106 ? 20.687 12.223 7.912 1.00 91.69 106 LYS A CA 1
ATOM 786 C C . LYS A 1 106 ? 20.050 10.861 7.593 1.00 91.69 106 LYS A C 1
ATOM 788 O O . LYS A 1 106 ? 18.969 10.555 8.101 1.00 91.69 106 LYS A O 1
ATOM 793 N N . ARG A 1 107 ? 20.709 10.005 6.802 1.00 91.44 107 ARG A N 1
ATOM 794 C CA . ARG A 1 107 ? 20.203 8.672 6.415 1.00 91.44 107 ARG A CA 1
ATOM 795 C C . ARG A 1 107 ? 19.721 7.806 7.590 1.00 91.44 107 ARG A C 1
ATOM 797 O O . ARG A 1 107 ? 18.731 7.100 7.434 1.00 91.44 107 ARG A O 1
ATOM 804 N N . GLU A 1 108 ? 20.368 7.853 8.756 1.00 96.00 108 GLU A N 1
ATOM 805 C CA . GLU A 1 108 ? 19.918 7.060 9.917 1.00 96.00 108 GLU A CA 1
ATOM 806 C C . GLU A 1 108 ? 18.619 7.608 10.535 1.00 96.00 108 GLU A C 1
ATOM 808 O O . GLU A 1 108 ? 17.726 6.841 10.901 1.00 96.00 108 GLU A O 1
ATOM 813 N N . THR A 1 109 ? 18.464 8.936 10.577 1.00 95.38 109 THR A N 1
ATOM 814 C CA . THR A 1 109 ? 17.217 9.605 10.977 1.00 95.38 109 THR A CA 1
ATOM 815 C C . THR A 1 109 ? 16.088 9.260 10.007 1.00 95.38 109 THR A C 1
ATOM 817 O O . THR A 1 109 ? 15.015 8.844 10.442 1.00 95.38 109 THR A O 1
ATOM 820 N N . GLN A 1 110 ? 16.354 9.351 8.697 1.00 94.38 110 GLN A N 1
ATOM 821 C CA . GLN A 1 110 ? 15.427 8.953 7.631 1.00 94.38 110 GLN A CA 1
ATOM 822 C C . GLN A 1 110 ? 14.921 7.523 7.853 1.00 94.38 110 GLN A C 1
ATOM 824 O O . GLN A 1 110 ? 13.710 7.281 7.873 1.00 94.38 110 GLN A O 1
ATOM 829 N N . GLN A 1 111 ? 15.845 6.582 8.073 1.00 96.00 111 GLN A N 1
ATOM 830 C CA . GLN A 1 111 ? 15.505 5.172 8.229 1.00 96.00 111 GLN A CA 1
ATOM 831 C C . GLN A 1 111 ? 14.781 4.893 9.540 1.00 96.00 111 GLN A C 1
ATOM 833 O O . GLN A 1 111 ? 13.851 4.094 9.548 1.00 96.00 111 GLN A O 1
ATOM 838 N N . THR A 1 112 ? 15.165 5.544 10.638 1.00 97.44 112 THR A N 1
ATOM 839 C CA . THR A 1 112 ? 14.508 5.371 11.940 1.00 97.44 112 THR A CA 1
ATOM 840 C C . THR A 1 112 ? 13.048 5.801 11.881 1.00 97.44 112 THR A C 1
ATOM 842 O O . THR A 1 112 ? 12.175 4.987 12.183 1.00 97.44 112 THR A O 1
ATOM 845 N N . LEU A 1 113 ? 12.772 7.012 11.390 1.00 97.25 113 LEU A N 1
ATOM 846 C CA . LEU A 1 113 ? 11.406 7.526 11.254 1.00 97.25 113 LEU A CA 1
ATOM 847 C C . LEU A 1 113 ? 10.587 6.688 10.252 1.00 97.25 113 LEU A C 1
ATOM 849 O O . LEU A 1 113 ? 9.431 6.358 10.511 1.00 97.25 113 LEU A O 1
ATOM 853 N N . THR A 1 114 ? 11.206 6.255 9.146 1.00 96.62 114 THR A N 1
ATOM 854 C CA . THR A 1 114 ? 10.575 5.347 8.171 1.00 96.62 114 THR A CA 1
ATOM 855 C C . THR A 1 114 ? 10.216 3.989 8.782 1.00 96.62 114 THR A C 1
ATOM 857 O O . THR A 1 114 ? 9.124 3.481 8.534 1.00 96.62 114 THR A O 1
ATOM 860 N N . ARG A 1 115 ? 11.120 3.376 9.562 1.00 96.81 115 ARG A N 1
ATOM 861 C CA . ARG A 1 115 ? 10.894 2.077 10.220 1.00 96.81 115 ARG A CA 1
ATOM 862 C C . ARG A 1 115 ? 9.773 2.174 11.249 1.00 96.81 115 ARG A C 1
ATOM 864 O O . ARG A 1 115 ? 8.877 1.341 11.217 1.00 96.81 115 ARG A O 1
ATOM 871 N N . GLN A 1 116 ? 9.810 3.199 12.099 1.00 97.12 116 GLN A N 1
ATOM 872 C CA . GLN A 1 116 ? 8.797 3.489 13.116 1.00 97.12 116 GLN A CA 1
ATOM 873 C C . GLN A 1 116 ? 7.395 3.579 12.495 1.00 97.12 116 GLN A C 1
ATOM 875 O O . GLN A 1 116 ? 6.494 2.832 12.863 1.00 97.12 116 GLN A O 1
ATOM 880 N N . LEU A 1 117 ? 7.251 4.414 11.464 1.00 97.88 117 LEU A N 1
ATOM 881 C CA . LEU A 1 117 ? 5.986 4.638 10.770 1.00 97.88 117 LEU A CA 1
ATOM 882 C C . LEU A 1 117 ? 5.486 3.387 10.034 1.00 97.88 117 LEU A C 1
ATOM 884 O O . LEU A 1 117 ? 4.324 3.011 10.172 1.00 97.88 117 LEU A O 1
ATOM 888 N N . ARG A 1 118 ? 6.360 2.692 9.292 1.00 97.31 118 ARG A N 1
ATOM 889 C CA . ARG A 1 118 ? 5.986 1.448 8.597 1.00 97.31 118 ARG A CA 1
ATOM 890 C C . ARG A 1 118 ? 5.605 0.326 9.557 1.00 97.31 118 ARG A C 1
ATOM 892 O O . ARG A 1 118 ? 4.704 -0.440 9.228 1.00 97.31 118 ARG A O 1
ATOM 899 N N . GLN A 1 119 ? 6.296 0.185 10.688 1.00 97.94 119 GLN A N 1
ATOM 900 C CA . GLN A 1 119 ? 6.034 -0.898 11.634 1.00 97.94 119 GLN A CA 1
ATOM 901 C C . GLN A 1 119 ? 4.632 -0.767 12.227 1.00 97.94 119 GLN A C 1
ATOM 903 O O . GLN A 1 119 ? 3.854 -1.718 12.154 1.00 97.94 119 GLN A O 1
ATOM 908 N N . ASP A 1 120 ? 4.281 0.411 12.735 1.00 98.69 120 ASP A N 1
ATOM 909 C CA . ASP A 1 120 ? 2.974 0.653 13.344 1.00 98.69 120 ASP A CA 1
ATOM 910 C C . ASP A 1 120 ? 1.841 0.596 12.310 1.00 98.69 120 ASP A C 1
ATOM 912 O O . ASP A 1 120 ? 0.823 -0.047 12.559 1.00 98.69 120 ASP A O 1
ATOM 916 N N . ALA A 1 121 ? 2.039 1.162 11.112 1.00 98.69 121 ALA A N 1
ATOM 917 C CA . ALA A 1 121 ? 1.044 1.112 10.038 1.00 98.69 121 ALA A CA 1
ATOM 918 C C . ALA A 1 121 ? 0.722 -0.327 9.600 1.00 98.69 121 ALA A C 1
ATOM 920 O O . ALA A 1 121 ? -0.441 -0.688 9.414 1.00 98.69 121 ALA A O 1
ATOM 921 N N . ARG A 1 122 ? 1.751 -1.175 9.459 1.00 98.56 122 ARG A N 1
ATOM 922 C CA . ARG A 1 122 ? 1.588 -2.598 9.115 1.00 98.56 122 ARG A CA 1
ATOM 923 C C . ARG A 1 122 ? 1.010 -3.403 10.281 1.00 98.56 122 ARG A C 1
ATOM 925 O O . ARG A 1 122 ? 0.224 -4.313 10.044 1.00 98.56 122 ARG A O 1
ATOM 932 N N . THR A 1 123 ? 1.350 -3.050 11.522 1.00 98.81 123 THR A N 1
ATOM 933 C CA . THR A 1 123 ? 0.798 -3.674 12.740 1.00 98.81 123 THR A CA 1
ATOM 934 C C . THR A 1 123 ? -0.700 -3.387 12.872 1.00 98.81 123 THR A C 1
ATOM 936 O O . THR A 1 123 ? -1.483 -4.316 13.064 1.00 98.81 123 THR A O 1
ATOM 939 N N . ALA A 1 124 ? -1.122 -2.134 12.666 1.00 98.88 124 ALA A N 1
ATOM 940 C CA . ALA A 1 124 ? -2.533 -1.760 12.597 1.00 98.88 124 ALA A CA 1
ATOM 941 C C . ALA A 1 124 ? -3.265 -2.546 11.494 1.00 98.88 124 ALA A C 1
ATOM 943 O O . ALA A 1 124 ? -4.289 -3.166 11.762 1.00 98.88 124 ALA A O 1
ATOM 944 N N . HIS A 1 125 ? -2.712 -2.611 10.276 1.00 98.88 125 HIS A N 1
ATOM 945 C CA . HIS A 1 125 ? -3.321 -3.376 9.181 1.00 98.88 125 HIS A CA 1
ATOM 946 C C . HIS A 1 125 ? -3.471 -4.872 9.509 1.00 98.88 125 HIS A C 1
ATOM 948 O O . HIS A 1 125 ? -4.554 -5.426 9.331 1.00 98.88 125 HIS A O 1
ATOM 954 N N . ALA A 1 126 ? -2.423 -5.516 10.031 1.00 98.88 126 ALA A N 1
ATOM 955 C CA . ALA A 1 126 ? -2.446 -6.932 10.399 1.00 98.88 126 ALA A CA 1
ATOM 956 C C . ALA A 1 126 ? -3.528 -7.242 11.448 1.00 98.88 126 ALA A C 1
ATOM 958 O O . ALA A 1 126 ? -4.286 -8.200 11.300 1.00 98.88 126 ALA A O 1
ATOM 959 N N . LEU A 1 127 ? -3.639 -6.402 12.480 1.00 98.94 127 LEU A N 1
ATOM 960 C CA . LEU A 1 127 ? -4.652 -6.529 13.527 1.00 98.94 127 LEU A CA 1
ATOM 961 C C . LEU A 1 127 ? -6.074 -6.264 12.995 1.00 98.94 127 LEU A C 1
ATOM 963 O O . LEU A 1 127 ? -6.994 -7.011 13.325 1.00 98.94 127 LEU A O 1
ATOM 967 N N . ALA A 1 128 ? -6.270 -5.260 12.135 1.00 98.94 128 ALA A N 1
ATOM 968 C CA . ALA A 1 128 ? -7.567 -4.991 11.508 1.00 98.94 128 ALA A CA 1
ATOM 969 C C . ALA A 1 128 ? -8.021 -6.139 10.592 1.00 98.94 128 ALA A C 1
ATOM 971 O O . ALA A 1 128 ? -9.181 -6.549 10.642 1.00 98.94 128 ALA A O 1
ATOM 972 N N . LEU A 1 129 ? -7.105 -6.700 9.795 1.00 98.81 129 LEU A N 1
ATOM 973 C CA . LEU A 1 129 ? -7.386 -7.842 8.925 1.00 98.81 129 LEU A CA 1
ATOM 974 C C . LEU A 1 129 ? -7.725 -9.085 9.754 1.00 98.81 129 LEU A C 1
ATOM 976 O O . LEU A 1 129 ? -8.723 -9.751 9.480 1.00 98.81 129 LEU A O 1
ATOM 980 N N . ALA A 1 130 ? -6.949 -9.361 10.808 1.00 98.75 130 ALA A N 1
ATOM 981 C CA . ALA A 1 130 ? -7.228 -10.446 11.744 1.00 98.75 130 ALA A CA 1
ATOM 982 C C . ALA A 1 130 ? -8.592 -10.277 12.428 1.00 98.75 130 ALA A C 1
ATOM 984 O O . ALA A 1 130 ? -9.327 -11.254 12.568 1.00 98.75 130 ALA A O 1
ATOM 985 N N . TYR A 1 131 ? -8.981 -9.058 12.810 1.00 98.81 131 TYR A N 1
ATOM 986 C CA . TYR A 1 131 ? -10.332 -8.791 13.302 1.00 98.81 131 TYR A CA 1
ATOM 987 C C . TYR A 1 131 ? -11.397 -9.121 12.249 1.00 98.81 131 TYR A C 1
ATOM 989 O O . TYR A 1 131 ? -12.279 -9.928 12.532 1.00 98.81 131 TYR A O 1
ATOM 997 N N . ALA A 1 132 ? -11.286 -8.570 11.039 1.00 98.25 132 ALA A N 1
ATOM 998 C CA . ALA A 1 132 ? -12.295 -8.729 9.993 1.00 98.25 132 ALA A CA 1
ATOM 999 C C . ALA A 1 132 ? -12.536 -10.196 9.592 1.00 98.25 132 ALA A C 1
ATOM 1001 O O . ALA A 1 132 ? -13.668 -10.577 9.279 1.00 98.25 132 ALA A O 1
ATOM 1002 N N . VAL A 1 133 ? -11.503 -11.050 9.641 1.00 96.94 133 VAL A N 1
ATOM 1003 C CA . VAL A 1 133 ? -11.646 -12.488 9.342 1.00 96.94 133 VAL A CA 1
ATOM 1004 C C . VAL A 1 133 ? -12.051 -13.344 10.549 1.00 96.94 133 VAL A C 1
ATOM 1006 O O . VAL A 1 133 ? -12.741 -14.339 10.352 1.00 96.94 133 VAL A O 1
ATOM 1009 N N . THR A 1 134 ? -11.677 -12.979 11.786 1.00 97.00 134 THR A N 1
ATOM 1010 C CA . THR A 1 134 ? -11.938 -13.807 12.991 1.00 97.00 134 THR A CA 1
ATOM 1011 C C . THR A 1 134 ? -13.104 -13.346 13.871 1.00 97.00 134 THR A C 1
ATOM 1013 O O . THR A 1 134 ? -13.560 -14.109 14.720 1.00 97.00 134 THR A O 1
ATOM 1016 N N . GLY A 1 135 ? -13.530 -12.087 13.762 1.00 97.19 135 GLY A N 1
ATOM 1017 C CA . GLY A 1 135 ? -14.460 -11.439 14.693 1.00 97.19 135 GLY A CA 1
ATOM 1018 C C . GLY A 1 135 ? -13.890 -11.134 16.091 1.00 97.19 135 GLY A C 1
ATOM 1019 O O . GLY A 1 135 ? -14.600 -10.557 16.915 1.00 97.19 135 GLY A O 1
ATOM 1020 N N . LYS A 1 136 ? -12.625 -11.477 16.402 1.00 98.44 136 LYS A N 1
ATOM 1021 C CA . LYS A 1 136 ? -12.039 -11.233 17.735 1.00 98.44 136 LYS A CA 1
ATOM 1022 C C . LYS A 1 136 ? -11.819 -9.732 17.975 1.00 98.44 136 LYS A C 1
ATOM 1024 O O . LYS A 1 136 ? -10.854 -9.143 17.487 1.00 98.44 136 LYS A O 1
ATOM 1029 N N . THR A 1 137 ? -12.665 -9.126 18.805 1.00 98.50 137 THR A N 1
ATOM 1030 C CA . THR A 1 137 ? -12.630 -7.686 19.136 1.00 98.50 137 THR A CA 1
ATOM 1031 C C . THR A 1 137 ? -11.328 -7.217 19.794 1.00 98.50 137 THR A C 1
ATOM 1033 O O . THR A 1 137 ? -10.997 -6.040 19.694 1.00 98.50 137 THR A O 1
ATOM 1036 N N . ALA A 1 138 ? -10.543 -8.115 20.400 1.00 98.81 138 ALA A N 1
ATOM 1037 C CA . ALA A 1 138 ? -9.212 -7.794 20.923 1.00 98.81 138 ALA A CA 1
ATOM 1038 C C . ALA A 1 138 ? -8.257 -7.274 19.829 1.00 98.81 138 ALA A C 1
ATOM 1040 O O . ALA A 1 138 ? -7.536 -6.302 20.059 1.00 98.81 138 ALA A O 1
ATOM 1041 N N . TYR A 1 139 ? -8.290 -7.856 18.621 1.00 98.94 139 TYR A N 1
ATOM 1042 C CA . TYR A 1 139 ? -7.488 -7.353 17.502 1.00 98.94 139 TYR A CA 1
ATOM 1043 C C . TYR A 1 139 ? -8.001 -5.991 17.017 1.00 98.94 139 TYR A C 1
ATOM 1045 O O . TYR A 1 139 ? -7.200 -5.108 16.729 1.00 98.94 139 TYR A O 1
ATOM 1053 N N . ALA A 1 140 ? -9.322 -5.780 16.997 1.00 98.94 140 ALA A N 1
ATOM 1054 C CA . ALA A 1 140 ? -9.925 -4.498 16.626 1.00 98.94 140 ALA A CA 1
ATOM 1055 C C . ALA A 1 140 ? -9.515 -3.376 17.590 1.00 98.94 140 ALA A C 1
ATOM 1057 O O . ALA A 1 140 ? -9.066 -2.310 17.166 1.00 98.94 140 ALA A O 1
ATOM 1058 N N . ALA A 1 141 ? -9.608 -3.645 18.897 1.00 98.88 141 ALA A N 1
ATOM 1059 C CA . ALA A 1 141 ? -9.173 -2.741 19.953 1.00 98.88 141 ALA A CA 1
ATOM 1060 C C . ALA A 1 141 ? -7.695 -2.376 19.795 1.00 98.88 141 ALA A C 1
ATOM 1062 O O . ALA A 1 141 ? -7.357 -1.194 19.813 1.00 98.88 141 ALA A O 1
ATOM 1063 N N . LYS A 1 142 ? -6.829 -3.370 19.558 1.00 98.94 142 LYS A N 1
ATOM 1064 C CA . LYS A 1 142 ? -5.393 -3.128 19.411 1.00 98.94 142 LYS A CA 1
ATOM 1065 C C . LYS A 1 142 ? -5.038 -2.414 18.106 1.00 98.94 142 LYS A C 1
ATOM 1067 O O . LYS A 1 142 ? -4.222 -1.500 18.114 1.00 98.94 142 LYS A O 1
ATOM 1072 N N . SER A 1 143 ? -5.688 -2.759 16.995 1.00 98.94 143 SER A N 1
ATOM 1073 C CA . SER A 1 143 ? -5.535 -2.039 15.726 1.00 98.94 143 SER A CA 1
ATOM 1074 C C . SER A 1 143 ? -5.908 -0.567 15.873 1.00 98.94 143 SER A C 1
ATOM 1076 O O . SER A 1 143 ? -5.207 0.300 15.356 1.00 98.94 143 SER A O 1
ATOM 1078 N N . LYS A 1 144 ? -7.016 -0.289 16.566 1.00 98.94 144 LYS A N 1
ATOM 1079 C CA . LYS A 1 144 ? -7.488 1.064 16.857 1.00 98.94 144 LYS A CA 1
ATOM 1080 C C . LYS A 1 144 ? -6.518 1.817 17.771 1.00 98.94 144 LYS A C 1
ATOM 1082 O O . LYS A 1 144 ? -6.267 2.987 17.517 1.00 98.94 144 LYS A O 1
ATOM 1087 N N . GLU A 1 145 ? -5.937 1.154 18.772 1.00 98.88 145 GLU A N 1
ATOM 1088 C CA . GLU A 1 145 ? -4.892 1.724 19.637 1.00 98.88 145 GLU A CA 1
ATOM 1089 C C . GLU A 1 145 ? -3.688 2.213 18.811 1.00 98.88 145 GLU A C 1
ATOM 1091 O O . GLU A 1 145 ? -3.301 3.373 18.926 1.00 98.88 145 GLU A O 1
ATOM 1096 N N . PHE A 1 146 ? -3.157 1.376 17.908 1.00 98.94 146 PHE A N 1
ATOM 1097 C CA . PHE A 1 146 ? -2.090 1.783 16.983 1.00 98.94 146 PHE A CA 1
ATOM 1098 C C . PHE A 1 146 ? -2.526 2.910 16.040 1.00 98.94 146 PHE A C 1
ATOM 1100 O O . PHE A 1 146 ? -1.784 3.871 15.859 1.00 98.94 146 PHE A O 1
ATOM 1107 N N . LEU A 1 147 ? -3.719 2.820 15.445 1.00 98.81 147 LEU A N 1
ATOM 1108 C CA . LEU A 1 147 ? -4.212 3.816 14.491 1.00 98.81 147 LEU A CA 1
ATOM 1109 C C . LEU A 1 147 ? -4.359 5.202 15.140 1.00 98.81 147 LEU A C 1
ATOM 1111 O O . LEU A 1 147 ? -3.839 6.186 14.615 1.00 98.81 147 LEU A O 1
ATOM 1115 N N . PHE A 1 148 ? -5.027 5.282 16.293 1.00 98.81 148 PHE A N 1
ATOM 1116 C CA . PHE A 1 148 ? -5.311 6.560 16.946 1.00 98.81 148 PHE A CA 1
ATOM 1117 C C . PHE A 1 148 ? -4.118 7.132 17.716 1.00 98.81 148 PHE A C 1
ATOM 1119 O O . PHE A 1 148 ? -3.972 8.348 17.744 1.00 98.81 148 PHE A O 1
ATOM 1126 N N . ALA A 1 149 ? -3.172 6.309 18.186 1.00 98.81 149 ALA A N 1
ATOM 1127 C CA . ALA A 1 149 ? -1.898 6.821 18.699 1.00 98.81 149 ALA A CA 1
ATOM 1128 C C . ALA A 1 149 ? -1.161 7.706 17.668 1.00 98.81 149 ALA A C 1
ATOM 1130 O O . ALA A 1 149 ? -0.535 8.700 18.041 1.00 98.81 149 ALA A O 1
ATOM 1131 N N . TRP A 1 150 ? -1.266 7.387 16.370 1.00 98.69 150 TRP A N 1
ATOM 1132 C CA . TRP A 1 150 ? -0.725 8.218 15.287 1.00 98.69 150 TRP A CA 1
ATOM 1133 C C . TRP A 1 150 ? -1.604 9.423 14.943 1.00 98.69 150 TRP A C 1
ATOM 1135 O O . TRP A 1 150 ? -1.049 10.488 14.674 1.00 98.69 150 TRP A O 1
ATOM 1145 N N . VAL A 1 151 ? -2.935 9.288 14.996 1.00 98.50 151 VAL A N 1
ATOM 1146 C CA . VAL A 1 151 ? -3.882 10.412 14.827 1.00 98.50 151 VAL A CA 1
ATOM 1147 C C . VAL A 1 151 ? -3.650 11.499 15.880 1.00 98.50 151 VAL A C 1
ATOM 1149 O O . VAL A 1 151 ? -3.570 12.679 15.543 1.00 98.50 151 VAL A O 1
ATOM 1152 N N . ASP A 1 152 ? -3.487 11.095 17.140 1.00 98.44 152 ASP A N 1
ATOM 1153 C CA . ASP A 1 152 ? -3.377 12.001 18.285 1.00 98.44 152 ASP A CA 1
ATOM 1154 C C . ASP A 1 152 ? -1.979 12.639 18.409 1.00 98.44 152 ASP A C 1
ATOM 1156 O O . ASP A 1 152 ? -1.837 13.738 18.948 1.00 98.44 152 ASP A O 1
ATOM 1160 N N . SER A 1 153 ? -0.934 11.967 17.907 1.00 98.44 153 SER A N 1
ATOM 1161 C CA . SER A 1 153 ? 0.461 12.416 18.050 1.00 98.44 153 SER A CA 1
ATOM 1162 C C . SER A 1 153 ? 1.003 13.158 16.828 1.00 98.44 153 SER A C 1
ATOM 1164 O O . SER A 1 153 ? 1.747 14.132 16.981 1.00 98.44 153 SER A O 1
ATOM 1166 N N . LEU A 1 154 ? 0.681 12.696 15.614 1.00 98.31 154 LEU A N 1
ATOM 1167 C CA . LEU A 1 154 ? 1.240 13.229 14.374 1.00 98.31 154 LEU A CA 1
ATOM 1168 C C . LEU A 1 154 ? 0.274 14.238 13.754 1.00 98.31 154 LEU A C 1
ATOM 1170 O O . LEU A 1 154 ? -0.832 13.890 13.381 1.00 98.31 154 LEU A O 1
ATOM 1174 N N . THR A 1 155 ? 0.697 15.485 13.585 1.00 96.12 155 THR A N 1
ATOM 1175 C CA . THR A 1 155 ? -0.222 16.592 13.260 1.00 96.12 155 THR A CA 1
ATOM 1176 C C . THR A 1 155 ? -0.237 16.984 11.781 1.00 96.12 155 THR A C 1
ATOM 1178 O O . THR A 1 155 ? -1.301 17.203 11.210 1.00 96.12 155 THR A O 1
ATOM 1181 N N . HIS A 1 156 ? 0.931 17.115 11.147 1.00 96.75 156 HIS A N 1
ATOM 1182 C CA . HIS A 1 156 ? 1.055 17.563 9.756 1.00 96.75 156 HIS A CA 1
ATOM 1183 C C . HIS A 1 156 ? 2.426 17.200 9.165 1.00 96.75 156 HIS A C 1
ATOM 1185 O O . HIS A 1 156 ? 3.394 17.036 9.915 1.00 96.75 156 HIS A O 1
ATOM 1191 N N . PRO A 1 157 ? 2.551 17.089 7.833 1.00 97.00 157 PRO A N 1
ATOM 1192 C CA . PRO A 1 157 ? 3.837 16.912 7.173 1.00 97.00 157 PRO A CA 1
ATOM 1193 C C . PRO A 1 157 ? 4.554 18.244 6.933 1.00 97.00 157 PRO A C 1
ATOM 1195 O O . PRO A 1 157 ? 3.923 19.277 6.707 1.00 97.00 157 PRO A O 1
ATOM 1198 N N . VAL A 1 158 ? 5.883 18.192 6.899 1.00 94.75 158 VAL A N 1
ATOM 1199 C CA . VAL A 1 158 ? 6.748 19.259 6.379 1.00 94.75 158 VAL A CA 1
ATOM 1200 C C . VAL A 1 158 ? 7.831 18.658 5.486 1.00 94.75 158 VAL A C 1
ATOM 1202 O O . VAL A 1 158 ? 8.137 17.467 5.568 1.00 94.75 158 VAL A O 1
ATOM 1205 N N . ASP A 1 159 ? 8.444 19.474 4.634 1.00 89.19 159 ASP A N 1
ATOM 1206 C CA . ASP A 1 159 ? 9.589 19.013 3.856 1.00 89.19 159 ASP A CA 1
ATOM 1207 C C . ASP A 1 159 ? 10.810 18.743 4.754 1.00 89.19 159 ASP A C 1
ATOM 1209 O O . ASP A 1 159 ? 11.156 19.574 5.593 1.00 89.19 159 ASP A O 1
ATOM 1213 N N . GLY A 1 160 ? 11.441 17.573 4.598 1.00 84.19 160 GLY A N 1
ATOM 1214 C CA . GLY A 1 160 ? 12.618 17.170 5.382 1.00 84.19 160 GLY A CA 1
ATOM 1215 C C . GLY A 1 160 ? 13.970 17.649 4.847 1.00 84.19 160 GLY A C 1
ATOM 1216 O O . GLY A 1 160 ? 14.994 17.412 5.491 1.00 84.19 160 GLY A O 1
ATOM 1217 N N . GLY A 1 161 ? 13.978 18.316 3.692 1.00 76.81 161 GLY A N 1
ATOM 1218 C CA . GLY A 1 161 ? 15.131 18.959 3.077 1.00 76.81 161 GLY A CA 1
ATOM 1219 C C . GLY A 1 161 ? 16.302 18.047 2.690 1.00 76.81 161 GLY A C 1
ATOM 1220 O O . GLY A 1 161 ? 16.214 16.822 2.616 1.00 76.81 161 GLY A O 1
ATOM 1221 N N . GLU A 1 162 ? 17.438 18.712 2.470 1.00 64.19 162 GLU A N 1
ATOM 1222 C CA . GLU A 1 162 ? 18.785 18.167 2.224 1.00 64.19 162 GLU A CA 1
ATOM 1223 C C . GLU A 1 162 ? 19.091 17.510 0.871 1.00 64.19 162 GLU A C 1
ATOM 1225 O O . GLU A 1 162 ? 20.271 17.455 0.519 1.00 64.19 162 GLU A O 1
ATOM 1230 N N . TRP A 1 163 ? 18.117 17.066 0.071 1.00 58.91 163 TRP A N 1
ATOM 1231 C CA . TRP A 1 163 ? 18.413 16.612 -1.296 1.00 58.91 163 TRP A CA 1
ATOM 1232 C C . TRP A 1 163 ? 18.197 17.733 -2.318 1.00 58.91 163 TRP A C 1
ATOM 1234 O O . TRP A 1 163 ? 17.088 18.241 -2.452 1.00 58.91 163 TRP A O 1
ATOM 1244 N N . TRP A 1 164 ? 19.251 18.125 -3.046 1.00 49.31 164 TRP A N 1
ATOM 1245 C CA . TRP A 1 164 ? 19.151 19.084 -4.154 1.00 49.31 164 TRP A CA 1
ATOM 1246 C C . TRP A 1 164 ? 18.709 18.378 -5.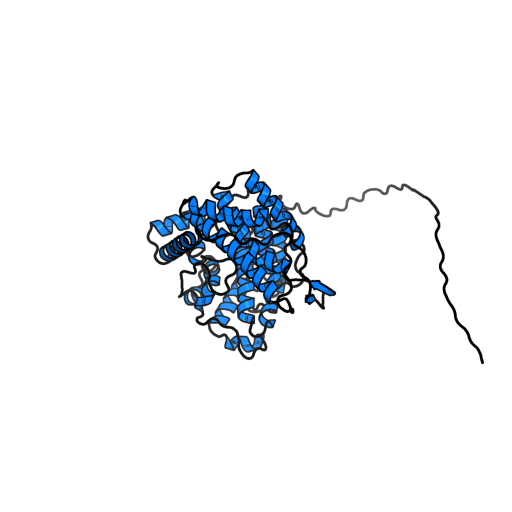436 1.00 49.31 164 TRP A C 1
ATOM 1248 O O . TRP A 1 164 ? 19.504 17.710 -6.105 1.00 49.31 164 TRP A O 1
ATOM 1258 N N . GLU A 1 165 ? 17.447 18.563 -5.813 1.00 57.53 165 GLU A N 1
ATOM 1259 C CA . GLU A 1 165 ? 16.933 18.085 -7.088 1.00 57.53 165 GLU A CA 1
ATOM 1260 C C . GLU A 1 165 ? 17.337 19.064 -8.201 1.00 57.53 165 GLU A C 1
ATOM 1262 O O . GLU A 1 165 ? 16.652 20.039 -8.504 1.00 57.53 165 GLU A O 1
ATOM 1267 N N . PHE A 1 166 ? 18.484 18.797 -8.834 1.00 48.22 166 PHE A N 1
ATOM 1268 C CA . PHE A 1 166 ? 19.109 19.691 -9.820 1.00 48.22 166 PHE A CA 1
ATOM 1269 C C . PHE A 1 166 ? 18.186 20.136 -10.971 1.00 48.22 166 PHE A C 1
ATOM 1271 O O . PHE A 1 166 ? 18.398 21.199 -11.546 1.00 48.22 166 PHE A O 1
ATOM 1278 N N . ILE A 1 167 ? 17.174 19.337 -11.323 1.00 53.53 167 ILE A N 1
ATOM 1279 C CA . ILE A 1 167 ? 16.316 19.588 -12.491 1.00 53.53 167 ILE A CA 1
ATOM 1280 C C . ILE A 1 167 ? 15.077 20.432 -12.138 1.00 53.53 167 ILE A C 1
ATOM 1282 O O . ILE A 1 167 ? 14.578 21.163 -12.988 1.00 53.53 167 ILE A O 1
ATOM 1286 N N . THR A 1 168 ? 14.595 20.371 -10.896 1.00 55.62 168 THR A N 1
ATOM 1287 C CA . THR A 1 168 ? 13.498 21.218 -10.383 1.00 55.62 168 THR A CA 1
ATOM 1288 C C . THR A 1 168 ? 14.016 22.441 -9.620 1.00 55.62 168 THR A C 1
ATOM 1290 O O . THR A 1 168 ? 13.237 23.340 -9.314 1.00 55.62 168 THR A O 1
ATOM 1293 N N . LEU A 1 169 ? 15.327 22.493 -9.336 1.00 55.06 169 LEU A N 1
ATOM 1294 C CA . LEU A 1 169 ? 15.999 23.510 -8.516 1.00 55.06 169 LEU A CA 1
ATOM 1295 C C . LEU A 1 169 ? 15.417 23.618 -7.092 1.00 55.06 169 LEU A C 1
ATOM 1297 O O . LEU A 1 169 ? 15.523 24.665 -6.450 1.00 55.06 169 LEU A O 1
ATOM 1301 N N . SER A 1 170 ? 14.810 22.539 -6.588 1.00 56.22 170 SER A N 1
ATOM 1302 C CA . SER A 1 170 ? 14.259 22.463 -5.234 1.00 56.22 170 SER A CA 1
ATOM 1303 C C . SER A 1 170 ? 15.134 21.630 -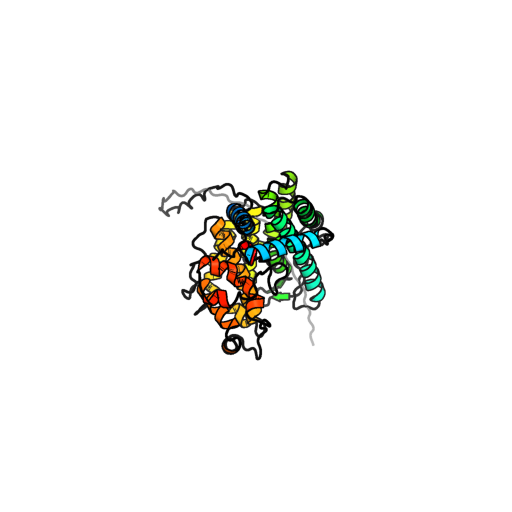4.302 1.00 56.22 170 SER A C 1
ATOM 1305 O O . SER A 1 170 ? 15.742 20.641 -4.711 1.00 56.22 170 SER A O 1
ATOM 1307 N N . GLN A 1 171 ? 15.137 21.998 -3.020 1.00 57.47 171 GLN A N 1
ATOM 1308 C CA . GLN A 1 171 ? 15.524 21.078 -1.953 1.00 57.47 171 GLN A CA 1
ATOM 1309 C C . GLN A 1 171 ? 14.287 20.308 -1.491 1.00 57.47 171 GLN A C 1
ATOM 1311 O O . GLN A 1 171 ? 13.238 20.923 -1.312 1.00 57.47 171 GLN A O 1
ATOM 1316 N N . GLY A 1 172 ? 14.415 18.992 -1.320 1.00 74.69 172 GLY A N 1
ATOM 1317 C CA . GLY A 1 172 ? 13.317 18.126 -0.893 1.00 74.69 172 GLY A CA 1
ATOM 1318 C C . GLY A 1 172 ? 13.792 16.975 -0.009 1.00 74.69 172 GLY A C 1
ATOM 1319 O O . GLY A 1 172 ? 14.818 16.359 -0.290 1.00 74.69 172 GLY A O 1
ATOM 1320 N N . GLY A 1 173 ? 13.046 16.685 1.052 1.00 87.56 173 GLY A N 1
ATOM 1321 C CA . GLY A 1 173 ? 13.194 15.471 1.856 1.00 87.56 173 GLY A CA 1
ATOM 1322 C C . GLY A 1 173 ? 12.358 14.306 1.318 1.00 87.56 173 GLY A C 1
ATOM 1323 O O . GLY A 1 173 ? 11.547 14.456 0.404 1.00 87.56 173 GLY A O 1
ATOM 1324 N N . ASP A 1 174 ? 12.481 13.134 1.943 1.00 92.44 174 ASP A N 1
ATOM 1325 C CA . ASP A 1 174 ? 11.670 11.966 1.586 1.00 92.44 174 ASP A CA 1
ATOM 1326 C C . ASP A 1 174 ? 10.243 12.007 2.175 1.00 92.44 174 ASP A C 1
ATOM 1328 O O . ASP A 1 174 ? 9.483 11.071 1.929 1.00 92.44 174 ASP A O 1
ATOM 1332 N N . THR A 1 175 ? 9.829 13.050 2.921 1.00 95.25 175 THR A N 1
ATOM 1333 C CA . THR A 1 175 ? 8.523 13.100 3.626 1.00 95.25 175 THR A CA 1
ATOM 1334 C C . THR A 1 175 ? 7.365 12.647 2.737 1.00 95.25 175 THR A C 1
ATOM 1336 O O . THR A 1 175 ? 6.610 11.749 3.112 1.00 95.25 175 THR A O 1
ATOM 1339 N N . ARG A 1 176 ? 7.252 13.213 1.527 1.00 94.81 176 ARG A N 1
ATOM 1340 C CA . ARG A 1 176 ? 6.205 12.855 0.559 1.00 94.81 176 ARG A CA 1
ATOM 1341 C C . ARG A 1 176 ? 6.261 11.371 0.194 1.00 94.81 176 ARG A C 1
ATOM 1343 O O . ARG A 1 176 ? 5.234 10.702 0.212 1.00 94.81 176 ARG A O 1
ATOM 1350 N N . LEU A 1 177 ? 7.448 10.857 -0.121 1.00 94.25 177 LEU A N 1
ATOM 1351 C CA . LEU A 1 177 ? 7.634 9.464 -0.513 1.00 94.25 177 LEU A CA 1
ATOM 1352 C C . LEU A 1 177 ? 7.249 8.510 0.631 1.00 94.25 177 LEU A C 1
ATOM 1354 O O . LEU A 1 177 ? 6.494 7.562 0.407 1.00 94.25 177 LEU A O 1
ATOM 1358 N N . VAL A 1 178 ? 7.712 8.790 1.853 1.00 96.75 178 VAL A N 1
ATOM 1359 C CA . VAL A 1 178 ? 7.469 7.941 3.030 1.00 96.75 178 VAL A CA 1
ATOM 1360 C C . VAL A 1 178 ? 5.993 7.906 3.410 1.00 96.75 178 VAL A C 1
ATOM 1362 O O . VAL A 1 178 ? 5.494 6.825 3.725 1.00 96.75 178 VAL A O 1
ATOM 1365 N N . ILE A 1 179 ? 5.274 9.032 3.302 1.00 98.25 179 ILE A N 1
ATOM 1366 C CA . ILE A 1 179 ? 3.803 9.050 3.386 1.00 98.25 179 ILE A CA 1
ATOM 1367 C C . ILE A 1 179 ? 3.235 8.078 2.353 1.00 98.25 179 ILE A C 1
ATOM 1369 O O . ILE A 1 179 ? 2.537 7.133 2.714 1.00 98.25 179 ILE A O 1
ATOM 1373 N N . THR A 1 180 ? 3.573 8.269 1.075 1.00 98.06 180 THR A N 1
ATOM 1374 C CA . THR A 1 180 ? 2.879 7.581 -0.020 1.00 98.06 180 THR A CA 1
ATOM 1375 C C . THR A 1 180 ? 3.036 6.058 -0.026 1.00 98.06 180 THR A C 1
ATOM 1377 O O . THR A 1 180 ? 2.100 5.376 -0.430 1.00 98.06 180 THR A O 1
ATOM 1380 N N . TYR A 1 181 ? 4.153 5.507 0.470 1.00 96.75 181 TYR A N 1
ATOM 1381 C CA . TYR A 1 181 ? 4.333 4.049 0.573 1.00 96.75 181 TYR A CA 1
ATOM 1382 C C . TYR A 1 181 ? 4.011 3.439 1.946 1.00 96.75 181 TYR A C 1
ATOM 1384 O O . TYR A 1 181 ? 4.116 2.224 2.095 1.00 96.75 181 TYR A O 1
ATOM 1392 N N . SER A 1 182 ? 3.671 4.242 2.963 1.00 97.81 182 SER A N 1
ATOM 1393 C CA . SER A 1 182 ? 3.448 3.737 4.335 1.00 97.81 182 SER A CA 1
ATOM 1394 C C . SER A 1 182 ? 2.054 4.033 4.885 1.00 97.81 182 SER A C 1
ATOM 1396 O O . SER A 1 182 ? 1.479 3.193 5.573 1.00 97.81 182 SER A O 1
ATOM 1398 N N . PHE A 1 183 ? 1.482 5.201 4.566 1.00 98.62 183 PHE A N 1
ATOM 1399 C CA . PHE A 1 183 ? 0.110 5.543 4.950 1.00 98.62 183 PHE A CA 1
ATOM 1400 C C . PHE A 1 183 ? -0.952 4.583 4.385 1.00 98.62 183 PHE A C 1
ATOM 1402 O O . PHE A 1 183 ? -1.944 4.394 5.088 1.00 98.62 183 PHE A O 1
ATOM 1409 N N . PRO A 1 184 ? -0.801 3.933 3.205 1.00 98.81 184 PRO A N 1
ATOM 1410 C CA . PRO A 1 184 ? -1.803 2.979 2.733 1.00 98.81 184 PRO A CA 1
ATOM 1411 C C . PRO A 1 184 ? -2.130 1.880 3.751 1.00 98.81 184 PRO A C 1
ATOM 1413 O O . PRO A 1 184 ? -3.302 1.579 3.915 1.00 98.81 184 PRO A O 1
ATOM 1416 N N . SER A 1 185 ? -1.168 1.378 4.537 1.00 98.75 185 SER A N 1
ATOM 1417 C CA . SER A 1 185 ? -1.461 0.384 5.585 1.00 98.75 185 SER A CA 1
ATOM 1418 C C . SER A 1 185 ? -2.318 0.938 6.736 1.00 98.75 185 SER A C 1
ATOM 1420 O O . SER A 1 185 ? -3.212 0.239 7.212 1.00 98.75 185 SER A O 1
ATOM 1422 N N . PHE A 1 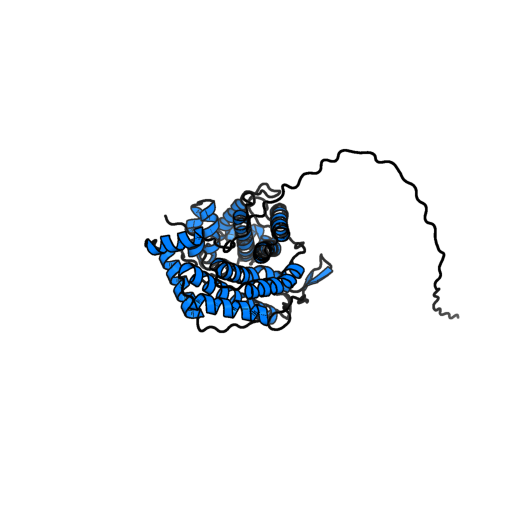186 ? -2.141 2.205 7.141 1.00 98.81 186 PHE A N 1
ATOM 1423 C CA . PHE A 1 186 ? -3.081 2.856 8.072 1.00 98.81 186 PHE A CA 1
ATOM 1424 C C . PHE A 1 186 ? -4.474 3.012 7.449 1.00 98.81 186 PHE A C 1
ATOM 1426 O O . PHE A 1 186 ? -5.476 2.819 8.133 1.00 98.81 186 PHE A O 1
ATOM 1433 N N . LEU A 1 187 ? -4.548 3.329 6.152 1.00 98.88 187 LEU A N 1
ATOM 1434 C CA . LEU A 1 187 ? -5.812 3.475 5.424 1.00 98.88 187 LEU A CA 1
ATOM 1435 C C . LEU A 1 187 ? -6.535 2.126 5.274 1.00 98.88 187 LEU A C 1
ATOM 1437 O O . LEU A 1 187 ? -7.748 2.079 5.446 1.00 98.88 187 LEU A O 1
ATOM 1441 N N . TYR A 1 188 ? -5.807 1.027 5.056 1.00 98.88 188 TYR A N 1
ATOM 1442 C CA . TYR A 1 188 ? -6.350 -0.336 5.058 1.00 98.88 188 TYR A CA 1
ATOM 1443 C C . TYR A 1 188 ? -6.882 -0.730 6.443 1.00 98.88 188 TYR A C 1
ATOM 1445 O O . TYR A 1 188 ? -7.976 -1.279 6.544 1.00 98.88 188 TYR A O 1
ATOM 1453 N N . ALA A 1 189 ? -6.157 -0.395 7.518 1.00 98.94 189 ALA A N 1
ATOM 1454 C CA . ALA A 1 189 ? -6.627 -0.615 8.886 1.00 98.94 189 ALA A CA 1
ATOM 1455 C C . ALA A 1 189 ? -7.908 0.180 9.193 1.00 98.94 189 ALA A C 1
ATOM 1457 O O . ALA A 1 189 ? -8.876 -0.374 9.711 1.00 98.94 189 ALA A O 1
ATOM 1458 N N . PHE A 1 190 ? -7.932 1.467 8.836 1.00 98.94 190 PHE A N 1
ATOM 1459 C CA . PHE A 1 190 ? -9.099 2.337 8.979 1.00 98.94 190 PHE A CA 1
ATOM 1460 C C . PHE A 1 190 ? -10.317 1.808 8.212 1.00 98.94 190 PHE A C 1
ATOM 1462 O O . PHE A 1 190 ? -11.402 1.716 8.781 1.00 98.94 190 PHE A O 1
ATOM 1469 N N . ASP A 1 191 ? -10.137 1.429 6.945 1.00 98.81 191 ASP A N 1
ATOM 1470 C CA . ASP A 1 191 ? -11.205 0.931 6.075 1.00 98.81 191 ASP A CA 1
ATOM 1471 C C . ASP A 1 191 ? -11.821 -0.376 6.599 1.00 98.81 191 ASP A C 1
ATOM 1473 O O . ASP A 1 191 ? -13.043 -0.506 6.664 1.00 98.81 191 ASP A O 1
ATOM 1477 N N . LEU A 1 192 ? -10.991 -1.307 7.078 1.00 98.88 192 LEU A N 1
ATOM 1478 C CA . LEU A 1 192 ? -11.445 -2.540 7.728 1.00 98.88 192 LEU A CA 1
ATOM 1479 C C . LEU A 1 192 ? -12.213 -2.261 9.030 1.00 98.88 192 LEU A C 1
ATOM 1481 O O . LEU A 1 192 ? -13.311 -2.783 9.216 1.00 98.88 192 LEU A O 1
ATOM 1485 N N . LEU A 1 193 ? -11.688 -1.409 9.919 1.00 98.88 193 LEU A N 1
ATOM 1486 C CA . LEU A 1 193 ? -12.361 -1.082 11.185 1.00 98.88 193 LEU A CA 1
ATOM 1487 C C . LEU A 1 193 ? -13.665 -0.286 10.977 1.00 98.88 193 LEU A C 1
ATOM 1489 O O . LEU A 1 193 ? -14.626 -0.499 11.717 1.00 98.88 193 LEU A O 1
ATOM 1493 N N . LYS A 1 194 ? -13.725 0.606 9.977 1.00 98.38 194 LYS A N 1
ATOM 1494 C CA . LYS A 1 194 ? -14.954 1.302 9.552 1.00 98.38 194 LYS A CA 1
ATOM 1495 C C . LYS A 1 194 ? -15.968 0.301 8.991 1.00 98.38 194 LYS A C 1
ATOM 1497 O O . LYS A 1 194 ? -17.125 0.306 9.398 1.00 98.38 194 LYS A O 1
ATOM 1502 N N . GLY A 1 195 ? -15.535 -0.565 8.077 1.00 97.31 195 GLY A N 1
ATOM 1503 C CA . GLY A 1 195 ? -16.402 -1.488 7.343 1.00 97.31 195 GLY A CA 1
ATOM 1504 C C . GLY A 1 195 ? -16.987 -2.637 8.160 1.00 97.31 195 GLY A C 1
ATOM 1505 O O . GLY A 1 195 ? -18.114 -3.074 7.923 1.00 97.31 195 GLY A O 1
ATOM 1506 N N . GLU A 1 196 ? -16.258 -3.102 9.169 1.00 97.12 196 GLU A N 1
ATOM 1507 C CA . GLU A 1 196 ? -16.757 -4.051 10.171 1.00 97.12 196 GLU A CA 1
ATOM 1508 C C . GLU A 1 196 ? -17.525 -3.349 11.319 1.00 97.12 196 GLU A C 1
ATOM 1510 O O . GLU A 1 196 ? -17.920 -3.995 12.285 1.00 97.12 196 GLU A O 1
ATOM 1515 N N . GLY A 1 197 ? -17.771 -2.033 11.222 1.00 97.06 197 GLY A N 1
ATOM 1516 C CA . GLY A 1 197 ? -18.616 -1.278 12.157 1.00 97.06 197 GLY A CA 1
ATOM 1517 C C . GLY A 1 197 ? -17.997 -1.024 13.537 1.00 97.06 197 GLY A C 1
ATOM 1518 O O . GLY A 1 197 ? -18.722 -0.777 14.498 1.00 97.06 197 GLY A O 1
ATOM 1519 N N . TYR A 1 198 ? -16.668 -1.103 13.658 1.00 98.56 198 TYR A N 1
ATOM 1520 C CA . TYR A 1 198 ? -15.958 -0.977 14.936 1.00 98.56 198 TYR A CA 1
ATOM 1521 C C . TYR A 1 198 ? -15.605 0.471 15.311 1.00 98.56 198 TYR A C 1
ATOM 1523 O O . TYR A 1 198 ? -15.455 0.788 16.495 1.00 98.56 198 TYR A O 1
ATOM 1531 N N . LEU A 1 199 ? -15.447 1.354 14.319 1.00 98.56 199 LEU A N 1
ATOM 1532 C CA . LEU A 1 199 ? -15.228 2.785 14.553 1.00 98.56 199 LEU A CA 1
ATOM 1533 C C . LEU A 1 199 ? -16.552 3.524 14.734 1.00 98.56 199 LEU A C 1
ATOM 1535 O O . LEU A 1 199 ? -17.513 3.303 13.997 1.00 98.56 199 LEU A O 1
ATOM 1539 N N . LYS A 1 200 ? -16.575 4.456 15.684 1.00 98.31 200 LYS A N 1
ATOM 1540 C CA . LYS A 1 200 ? -17.676 5.411 15.839 1.00 98.31 200 LYS A CA 1
ATOM 1541 C C . LYS A 1 200 ? -17.568 6.556 14.827 1.00 98.31 200 LYS A C 1
ATOM 1543 O O . LYS A 1 200 ? -16.516 6.786 14.235 1.00 98.31 200 LYS A O 1
ATOM 1548 N N . GLN A 1 201 ? -18.647 7.321 14.679 1.00 97.88 201 GLN A N 1
ATOM 1549 C CA . GLN A 1 201 ? -18.709 8.447 13.744 1.00 97.88 201 GLN A CA 1
ATOM 1550 C C . GLN A 1 201 ? -17.705 9.571 14.070 1.00 97.88 201 GLN A C 1
ATOM 1552 O O . GLN A 1 201 ? -17.053 10.084 13.166 1.00 97.88 201 GLN A O 1
ATOM 1557 N N . ASP A 1 202 ? -17.522 9.911 15.347 1.00 98.38 202 ASP A N 1
ATOM 1558 C CA . ASP A 1 202 ? -16.530 10.890 15.818 1.00 98.38 202 ASP A CA 1
ATOM 1559 C C . ASP A 1 202 ? -15.086 10.423 15.564 1.00 98.38 202 ASP A C 1
ATOM 1561 O O . ASP A 1 202 ? -14.225 11.200 15.152 1.00 98.38 202 ASP A O 1
ATOM 1565 N N . GLU A 1 203 ? -14.831 9.127 15.734 1.00 98.69 203 GLU A N 1
ATOM 1566 C CA . GLU A 1 203 ? -13.546 8.488 15.437 1.00 98.69 203 GLU A CA 1
ATOM 1567 C C . GLU A 1 203 ? -13.256 8.496 13.919 1.00 98.69 203 GLU A C 1
ATOM 1569 O O . GLU A 1 203 ? -12.141 8.814 13.496 1.00 98.69 203 GLU A O 1
ATOM 1574 N N . ILE A 1 204 ? -14.273 8.231 13.088 1.00 98.75 204 ILE A N 1
ATOM 1575 C CA . ILE A 1 204 ? -14.218 8.339 11.619 1.00 98.75 204 ILE A CA 1
ATOM 1576 C C . ILE A 1 204 ? -13.914 9.778 11.180 1.00 98.75 204 ILE A C 1
ATOM 1578 O O . ILE A 1 204 ? -13.036 10.004 10.343 1.00 98.75 204 ILE A O 1
ATOM 1582 N N . GLU A 1 205 ? -14.606 10.762 11.751 1.00 98.56 205 GLU A N 1
ATOM 1583 C CA . GLU A 1 205 ? -14.419 12.182 11.440 1.00 98.56 205 GLU A CA 1
ATOM 1584 C C . GLU A 1 205 ? -13.043 12.698 11.879 1.00 98.56 205 GLU A C 1
ATOM 1586 O O . GLU A 1 205 ? -12.393 13.414 11.112 1.00 98.56 205 GLU A O 1
ATOM 1591 N N . SER A 1 206 ? -12.558 12.278 13.052 1.00 98.62 206 SER A N 1
ATOM 1592 C CA . SER A 1 206 ? -11.216 12.604 13.551 1.00 98.62 206 SER A CA 1
ATOM 1593 C C . SER A 1 206 ? -10.119 12.077 12.619 1.00 98.62 206 SER A C 1
ATOM 1595 O O . SER A 1 206 ? -9.272 12.8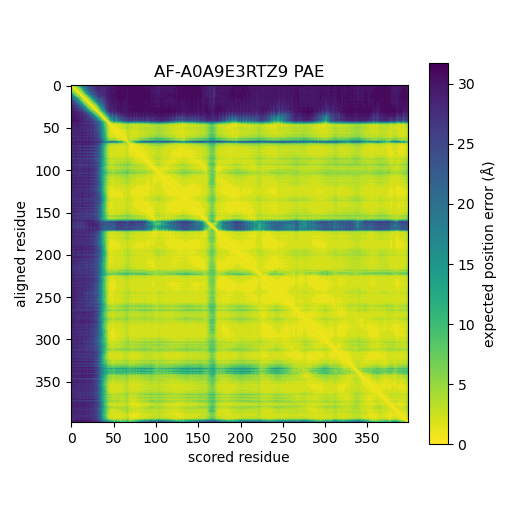47 12.158 1.00 98.62 206 SER A O 1
ATOM 1597 N N . PHE A 1 207 ? -10.186 10.798 12.224 1.00 98.88 207 PHE A N 1
ATOM 1598 C CA . PHE A 1 207 ? -9.231 10.218 11.274 1.00 98.88 207 PHE A CA 1
ATOM 1599 C C . PHE A 1 207 ? -9.250 10.942 9.914 1.00 98.88 207 PHE A C 1
ATOM 1601 O O . PHE A 1 207 ? -8.202 11.254 9.341 1.00 98.88 207 PHE A O 1
ATOM 1608 N N . ARG A 1 208 ? -10.442 11.283 9.404 1.00 98.75 208 ARG A N 1
ATOM 1609 C CA . ARG A 1 208 ? -10.600 12.065 8.163 1.00 98.75 208 ARG A CA 1
ATOM 1610 C C . ARG A 1 208 ? -10.031 13.475 8.279 1.00 98.75 208 ARG A C 1
ATOM 1612 O O . ARG A 1 208 ? -9.468 13.982 7.310 1.00 98.75 208 ARG A O 1
ATOM 1619 N N . ALA A 1 209 ? -10.181 14.131 9.428 1.00 98.75 209 ALA A N 1
ATOM 1620 C CA . ALA A 1 209 ? -9.598 15.445 9.676 1.00 98.75 209 ALA A CA 1
ATOM 1621 C C . ALA A 1 209 ? -8.062 15.376 9.695 1.00 98.75 209 ALA A C 1
ATOM 1623 O O . ALA A 1 209 ? -7.411 16.160 9.002 1.00 98.75 209 ALA A O 1
ATOM 1624 N N . TRP A 1 210 ? -7.506 14.387 10.399 1.00 98.75 210 TRP A N 1
ATOM 1625 C CA . TRP A 1 210 ? -6.070 14.105 10.476 1.00 98.75 210 TRP A CA 1
ATOM 1626 C C . TRP A 1 210 ? -5.427 13.807 9.116 1.00 98.75 210 TRP A C 1
ATOM 1628 O O . TRP A 1 210 ? -4.319 14.259 8.840 1.00 98.75 210 TRP A O 1
ATOM 1638 N N . LEU A 1 211 ? -6.124 13.100 8.223 1.00 98.88 211 LEU A N 1
ATOM 1639 C CA . LEU A 1 211 ? -5.595 12.723 6.909 1.00 98.88 211 LEU A CA 1
ATOM 1640 C C . LEU A 1 211 ? -5.454 13.912 5.930 1.00 98.88 211 LEU A C 1
ATOM 1642 O O . LEU A 1 211 ? -4.581 13.901 5.054 1.00 98.88 211 LEU A O 1
ATOM 1646 N N . LYS A 1 212 ? -6.284 14.958 6.064 1.00 98.75 212 LYS A N 1
ATOM 1647 C CA . LYS A 1 212 ? -6.368 16.080 5.102 1.00 98.75 212 LYS A CA 1
ATOM 1648 C C . LYS A 1 212 ? -5.048 16.850 4.888 1.00 98.75 212 LYS A C 1
ATOM 1650 O O . LYS A 1 212 ? -4.716 17.089 3.724 1.00 98.75 212 LYS A O 1
ATOM 1655 N N . PRO A 1 213 ? -4.257 17.216 5.920 1.00 98.56 213 PRO A N 1
ATOM 1656 C CA . PRO A 1 213 ? -2.932 17.820 5.737 1.00 98.56 213 PRO A CA 1
ATOM 1657 C C . PRO A 1 213 ? -1.973 16.976 4.884 1.00 98.56 213 PRO A C 1
ATOM 1659 O O . PRO A 1 213 ? -1.283 17.517 4.018 1.00 98.56 213 PRO A O 1
ATOM 1662 N N . PHE A 1 214 ? -1.962 15.651 5.071 1.00 98.62 214 PHE A N 1
ATOM 1663 C CA . PHE A 1 214 ? -1.103 14.732 4.313 1.00 98.62 214 PHE A CA 1
ATOM 1664 C C . PHE A 1 214 ? -1.550 14.599 2.857 1.00 98.62 214 PHE A C 1
ATOM 1666 O O . PHE A 1 214 ? -0.716 14.629 1.951 1.00 98.62 214 PHE A O 1
ATOM 1673 N N . VAL A 1 215 ? -2.864 14.550 2.616 1.00 98.62 215 VAL A N 1
ATOM 1674 C CA . VAL A 1 215 ? -3.429 14.630 1.262 1.00 98.62 215 VAL A CA 1
ATOM 1675 C C . VAL A 1 215 ? -3.025 15.930 0.579 1.00 98.62 215 VAL A C 1
ATOM 1677 O O . VAL A 1 215 ? -2.506 15.877 -0.529 1.00 98.62 215 VAL A O 1
ATOM 1680 N N . SER A 1 216 ? -3.195 17.081 1.237 1.00 97.94 216 SER A N 1
ATOM 1681 C CA . SER A 1 216 ? -2.826 18.393 0.685 1.00 97.94 216 SER A CA 1
ATOM 1682 C C . SER A 1 216 ? -1.353 18.434 0.250 1.00 97.94 216 SER A C 1
ATOM 1684 O O . SER A 1 216 ? -1.045 18.744 -0.902 1.00 97.94 216 SER A O 1
ATOM 1686 N N . TYR A 1 217 ? -0.445 17.999 1.129 1.00 96.44 217 TYR A N 1
ATOM 1687 C CA . TYR A 1 217 ? 0.995 17.940 0.865 1.00 96.44 217 TYR A CA 1
ATOM 1688 C C . TYR A 1 217 ? 1.372 16.972 -0.277 1.00 96.44 217 TYR A C 1
ATOM 1690 O O . TYR A 1 217 ? 2.289 17.239 -1.060 1.00 96.44 217 TYR A O 1
ATOM 1698 N N . CYS A 1 218 ? 0.638 15.868 -0.438 1.00 96.19 218 CYS A N 1
ATOM 1699 C CA . CYS A 1 218 ? 0.869 14.872 -1.487 1.00 96.19 218 CYS A CA 1
ATOM 1700 C C . CYS A 1 218 ? 0.013 15.055 -2.759 1.00 96.19 218 CYS A C 1
ATOM 1702 O O . CYS A 1 218 ? 0.193 14.271 -3.688 1.00 96.19 218 CYS A O 1
ATOM 1704 N N . ARG A 1 219 ? -0.882 16.054 -2.858 1.00 94.44 219 ARG A N 1
ATOM 1705 C CA . ARG A 1 219 ? -1.875 16.156 -3.957 1.00 94.44 219 ARG A CA 1
ATOM 1706 C C . ARG A 1 219 ? -1.268 16.481 -5.325 1.00 94.44 219 ARG A C 1
ATOM 1708 O O . ARG A 1 219 ? -1.715 15.936 -6.332 1.00 94.44 219 ARG A O 1
ATOM 1715 N N . SER A 1 220 ? -0.266 17.361 -5.387 1.00 92.38 220 SER A N 1
ATOM 1716 C CA . SER A 1 220 ? 0.358 17.772 -6.658 1.00 92.38 220 SER A CA 1
ATOM 1717 C C . SER A 1 220 ? 1.136 16.617 -7.283 1.00 92.38 220 SER A C 1
ATOM 1719 O O . SER A 1 220 ? 2.034 16.082 -6.632 1.00 92.38 220 SER A O 1
ATOM 1721 N N . GLU A 1 221 ? 0.825 16.241 -8.521 1.00 91.44 221 GLU A N 1
ATOM 1722 C CA . GLU A 1 221 ? 1.430 15.099 -9.217 1.00 91.44 221 GLU A CA 1
ATOM 1723 C C . GLU A 1 221 ? 2.974 15.117 -9.188 1.00 91.44 221 GLU A C 1
ATOM 1725 O O . GLU A 1 221 ? 3.601 16.155 -9.403 1.00 91.44 221 GLU A O 1
ATOM 1730 N N . VAL A 1 222 ? 3.612 13.971 -8.932 1.00 86.06 222 VAL A N 1
ATOM 1731 C CA . VAL A 1 222 ? 5.075 13.840 -8.984 1.00 86.06 222 VAL A CA 1
ATOM 1732 C C . VAL A 1 222 ? 5.553 14.022 -10.427 1.00 86.06 222 VAL A C 1
ATOM 1734 O O . VAL A 1 222 ? 5.078 13.353 -11.348 1.00 86.06 222 VAL A O 1
ATOM 1737 N N . PHE A 1 223 ? 6.526 14.913 -10.634 1.00 84.94 223 PHE A N 1
ATOM 1738 C CA . PHE A 1 223 ? 7.090 15.202 -11.956 1.00 84.94 223 PHE A CA 1
ATOM 1739 C C . PHE A 1 223 ? 7.759 13.959 -12.573 1.00 84.94 223 PHE A C 1
ATOM 1741 O O . PHE A 1 223 ? 7.434 13.533 -13.686 1.00 84.94 223 PHE A O 1
ATOM 1748 N N . TYR A 1 224 ? 8.638 13.297 -11.816 1.00 83.94 224 TYR A N 1
ATOM 1749 C CA . TYR A 1 224 ? 9.273 12.053 -12.243 1.00 83.94 224 TYR A CA 1
ATOM 1750 C C . TYR A 1 224 ? 8.345 10.849 -12.096 1.00 83.94 224 TYR A C 1
ATOM 1752 O O . TYR A 1 224 ? 8.281 10.225 -11.046 1.00 83.94 224 TYR A O 1
ATOM 1760 N N . LYS A 1 225 ? 7.701 10.457 -13.204 1.00 92.38 225 LYS A N 1
ATOM 1761 C CA . LYS A 1 225 ? 6.924 9.203 -13.318 1.00 92.38 225 LYS A CA 1
ATOM 1762 C C . LYS A 1 225 ? 7.810 7.956 -13.148 1.00 92.38 225 LYS A C 1
ATOM 1764 O O . LYS A 1 225 ? 8.198 7.360 -14.149 1.00 92.38 225 LYS A O 1
ATOM 1769 N N . ASN A 1 226 ? 8.231 7.641 -11.931 1.00 95.06 226 ASN A N 1
ATOM 1770 C CA . ASN A 1 226 ? 8.976 6.449 -11.502 1.00 95.06 226 ASN A CA 1
ATOM 1771 C C . ASN A 1 226 ? 8.179 5.775 -10.358 1.00 95.06 226 ASN A C 1
ATOM 1773 O O . ASN A 1 226 ? 7.016 6.119 -10.150 1.00 95.06 226 ASN A O 1
ATOM 1777 N N . ASN A 1 227 ? 8.771 4.864 -9.590 1.00 96.88 227 ASN A N 1
ATOM 1778 C CA . ASN A 1 227 ? 8.114 4.258 -8.423 1.00 96.88 227 ASN A CA 1
ATOM 1779 C C . ASN A 1 227 ? 7.481 5.273 -7.425 1.00 96.88 227 ASN A C 1
ATOM 1781 O O . ASN A 1 227 ? 6.431 4.966 -6.866 1.00 96.88 227 ASN A O 1
ATOM 1785 N N . HIS A 1 228 ? 8.013 6.496 -7.255 1.00 96.31 228 HIS A N 1
ATOM 1786 C CA . HIS A 1 228 ? 7.424 7.526 -6.374 1.00 96.31 228 HIS A CA 1
ATOM 1787 C C . HIS A 1 228 ? 6.020 7.940 -6.848 1.00 96.31 228 HIS A C 1
ATOM 1789 O O . HIS A 1 228 ? 5.122 8.168 -6.040 1.00 96.31 228 HIS A O 1
ATOM 1795 N N . HIS A 1 229 ? 5.825 8.023 -8.168 1.00 98.00 229 HIS A N 1
ATOM 1796 C CA . HIS A 1 229 ? 4.530 8.320 -8.785 1.00 98.00 229 HIS A CA 1
ATOM 1797 C C . HIS A 1 229 ? 3.522 7.190 -8.540 1.00 98.00 229 HIS A C 1
ATOM 1799 O O . HIS A 1 229 ? 2.367 7.455 -8.227 1.00 98.00 229 HIS A O 1
ATOM 1805 N N . ASN A 1 230 ? 3.965 5.932 -8.603 1.00 98.62 230 ASN A N 1
ATOM 1806 C CA . ASN A 1 230 ? 3.097 4.769 -8.375 1.00 98.62 230 ASN A CA 1
ATOM 1807 C C . ASN A 1 230 ? 2.554 4.760 -6.943 1.00 98.62 230 ASN A C 1
ATOM 1809 O O . ASN A 1 230 ? 1.355 4.598 -6.733 1.00 98.62 230 ASN A O 1
ATOM 1813 N N . TRP A 1 231 ? 3.425 5.005 -5.963 1.00 98.62 231 TRP A N 1
ATOM 1814 C CA . TRP A 1 231 ? 3.019 5.101 -4.563 1.00 98.62 231 TRP A CA 1
ATOM 1815 C C . TRP A 1 231 ? 2.162 6.337 -4.281 1.00 98.62 231 TRP A C 1
ATOM 1817 O O . TRP A 1 231 ? 1.212 6.244 -3.506 1.00 98.62 231 TRP A O 1
ATOM 1827 N N . GLN A 1 232 ? 2.408 7.471 -4.953 1.00 98.62 232 GLN A N 1
ATOM 1828 C CA . GLN A 1 232 ? 1.496 8.618 -4.893 1.00 98.62 232 GLN A CA 1
ATOM 1829 C C . GLN A 1 232 ? 0.086 8.244 -5.368 1.00 98.62 232 GLN A C 1
ATOM 1831 O O . GLN A 1 232 ? -0.880 8.601 -4.699 1.00 98.62 232 GLN A O 1
ATOM 1836 N N . VAL A 1 233 ? -0.043 7.521 -6.485 1.00 98.81 233 VAL A N 1
ATOM 1837 C CA . VAL A 1 233 ? -1.345 7.054 -6.984 1.00 98.81 233 VAL A CA 1
ATOM 1838 C C . VAL A 1 233 ? -2.045 6.173 -5.946 1.00 98.81 233 VAL A C 1
ATOM 1840 O O . VAL A 1 233 ? -3.184 6.471 -5.598 1.00 98.81 233 VAL A O 1
ATOM 1843 N N . VAL A 1 234 ? -1.361 5.156 -5.402 1.00 98.88 234 VAL A N 1
ATOM 1844 C CA . VAL A 1 234 ? -1.920 4.272 -4.357 1.00 98.88 234 VAL A CA 1
ATOM 1845 C C . VAL A 1 234 ? -2.400 5.082 -3.154 1.00 98.88 234 VAL A C 1
ATOM 1847 O O . VAL A 1 234 ? -3.551 4.954 -2.745 1.00 98.88 234 VAL A O 1
ATOM 1850 N N . PHE A 1 235 ? -1.562 5.972 -2.616 1.00 98.88 235 PHE A N 1
ATOM 1851 C CA . PHE A 1 235 ? -1.938 6.805 -1.475 1.00 98.88 235 PHE A CA 1
ATOM 1852 C C . PHE A 1 235 ? -3.150 7.700 -1.760 1.00 98.88 235 PHE A C 1
ATOM 1854 O O . PHE A 1 235 ? -4.042 7.780 -0.921 1.00 98.88 235 PHE A O 1
ATOM 1861 N N . LEU A 1 236 ? -3.211 8.356 -2.924 1.00 98.88 236 LEU A N 1
ATOM 1862 C CA . LEU A 1 236 ? -4.323 9.250 -3.257 1.00 98.88 236 LEU A CA 1
ATOM 1863 C C . LEU A 1 236 ? -5.623 8.489 -3.576 1.00 98.88 236 LEU A C 1
ATOM 1865 O O . LEU A 1 236 ? -6.691 9.005 -3.261 1.00 98.88 236 LEU A O 1
ATOM 1869 N N . MET A 1 237 ? -5.557 7.262 -4.109 1.00 98.81 237 MET A N 1
ATOM 1870 C CA . MET A 1 237 ? -6.721 6.366 -4.210 1.00 98.81 237 MET A CA 1
ATOM 1871 C C . MET A 1 237 ? -7.228 5.972 -2.818 1.00 98.81 237 MET A C 1
ATOM 1873 O O . MET A 1 237 ? -8.389 6.215 -2.492 1.00 98.81 237 MET A O 1
ATOM 1877 N N . CYS A 1 238 ? -6.348 5.452 -1.955 1.00 98.88 238 CYS A N 1
ATOM 1878 C CA . CYS A 1 238 ? -6.720 5.054 -0.596 1.00 98.88 238 CYS A CA 1
ATOM 1879 C C . CYS A 1 238 ? -7.254 6.230 0.235 1.00 98.88 238 CYS A C 1
ATOM 1881 O O . CYS A 1 238 ? -8.194 6.068 1.011 1.00 98.88 238 CYS A O 1
ATOM 1883 N N . ALA A 1 239 ? -6.668 7.419 0.074 1.00 98.81 239 ALA A N 1
ATOM 1884 C CA . ALA A 1 239 ? -7.101 8.618 0.774 1.00 98.81 239 ALA A CA 1
ATOM 1885 C C . ALA A 1 239 ? -8.401 9.195 0.201 1.00 98.81 239 ALA A C 1
ATOM 1887 O O . ALA A 1 239 ? -9.231 9.653 0.978 1.00 98.81 239 ALA A O 1
ATOM 1888 N N . GLY A 1 240 ? -8.607 9.129 -1.121 1.00 98.56 240 GLY A N 1
ATOM 1889 C CA . GLY A 1 240 ? -9.890 9.439 -1.753 1.00 98.56 240 GLY A CA 1
ATOM 1890 C C . GLY A 1 240 ? -11.006 8.605 -1.137 1.00 98.56 240 GLY A C 1
ATOM 1891 O O . GLY A 1 240 ? -11.961 9.166 -0.607 1.00 98.56 240 GLY A O 1
ATOM 1892 N N . HIS A 1 241 ? -10.833 7.281 -1.106 1.00 98.38 241 HIS A N 1
ATOM 1893 C CA . HIS A 1 241 ? -11.788 6.361 -0.481 1.00 98.38 241 HIS A CA 1
ATOM 1894 C C . HIS A 1 241 ? -12.035 6.673 1.000 1.00 98.38 241 HIS A C 1
ATOM 1896 O O . HIS A 1 241 ? -13.171 6.888 1.418 1.00 98.38 241 HIS A O 1
ATOM 1902 N N . ALA A 1 242 ? -10.969 6.783 1.800 1.00 98.38 242 ALA A N 1
ATOM 1903 C CA . ALA A 1 242 ? -11.089 7.045 3.233 1.00 98.38 242 ALA A CA 1
ATOM 1904 C C . ALA A 1 242 ? -11.801 8.376 3.546 1.00 98.38 242 ALA A C 1
ATOM 1906 O O . ALA A 1 242 ? -12.526 8.452 4.542 1.00 98.38 242 ALA A O 1
ATOM 1907 N N . LEU A 1 243 ? -11.623 9.400 2.701 1.00 98.19 243 LEU A N 1
ATOM 1908 C CA . LEU A 1 243 ? -12.280 10.708 2.800 1.00 98.19 243 LEU A CA 1
ATOM 1909 C C . LEU A 1 243 ? -13.678 10.768 2.159 1.00 98.19 243 LEU A C 1
ATOM 1911 O O . LEU A 1 243 ? -14.347 11.779 2.358 1.00 98.19 243 LEU A O 1
ATOM 1915 N N . GLU A 1 244 ? -14.108 9.736 1.422 1.00 96.88 244 GLU A N 1
ATOM 1916 C CA . GLU A 1 244 ? -15.283 9.780 0.529 1.00 96.88 244 GLU A CA 1
ATOM 1917 C C . GLU A 1 244 ? -15.202 10.947 -0.488 1.00 96.88 244 GLU A C 1
ATOM 1919 O O . GLU A 1 244 ? -16.181 11.637 -0.768 1.00 96.88 244 GLU A O 1
ATOM 1924 N N . ASP A 1 245 ? -13.999 11.173 -1.038 1.00 97.38 245 ASP A N 1
ATOM 1925 C CA . ASP A 1 245 ? -13.678 12.213 -2.027 1.00 97.38 245 ASP A CA 1
ATOM 1926 C C . ASP A 1 245 ? -13.510 11.597 -3.441 1.00 97.38 245 ASP A C 1
ATOM 1928 O O . ASP A 1 245 ? -12.410 11.147 -3.805 1.00 97.38 245 ASP A O 1
ATOM 1932 N N . PRO A 1 246 ? -14.582 11.569 -4.266 1.00 95.62 246 PRO A N 1
ATOM 1933 C CA . PRO A 1 246 ? -14.531 11.034 -5.626 1.00 95.62 246 PRO A CA 1
ATOM 1934 C C . PRO A 1 246 ? -13.646 11.845 -6.573 1.00 95.62 246 PRO A C 1
ATOM 1936 O O . PRO A 1 246 ? -13.050 11.272 -7.485 1.00 95.62 246 PRO A O 1
ATOM 1939 N N . GLU A 1 247 ? -13.487 13.152 -6.351 1.00 96.69 247 GLU A N 1
ATOM 1940 C CA . GLU A 1 247 ? -12.624 13.992 -7.186 1.00 96.69 247 GLU A CA 1
ATOM 1941 C C . GLU A 1 247 ? -11.142 13.678 -6.943 1.00 96.69 247 GLU A C 1
ATOM 1943 O O . GLU A 1 247 ? -10.347 13.627 -7.887 1.00 96.69 247 GLU A O 1
ATOM 1948 N N . LEU A 1 248 ? -10.757 13.416 -5.690 1.00 98.19 248 LEU A N 1
ATOM 1949 C CA . LEU A 1 248 ? -9.402 13.004 -5.328 1.00 98.19 248 LEU A CA 1
ATOM 1950 C C . LEU A 1 248 ? -9.048 11.629 -5.904 1.00 98.19 248 LEU A C 1
ATOM 1952 O O . LEU A 1 248 ? -7.966 11.464 -6.473 1.00 98.19 248 LEU A O 1
ATOM 1956 N N . PHE A 1 249 ? -9.964 10.664 -5.822 1.00 98.31 249 PHE A N 1
ATOM 1957 C CA . PHE A 1 249 ? -9.756 9.338 -6.406 1.00 98.31 249 PHE A CA 1
ATOM 1958 C C . PHE A 1 249 ? -9.681 9.405 -7.935 1.00 98.31 249 PHE A C 1
ATOM 1960 O O . PHE A 1 249 ? -8.750 8.866 -8.534 1.00 98.31 249 PHE A O 1
ATOM 1967 N N . GLN A 1 250 ? -10.596 10.135 -8.583 1.00 97.81 250 GLN A N 1
ATOM 1968 C CA . GLN A 1 250 ? -10.568 10.352 -10.031 1.00 97.81 250 GLN A CA 1
ATOM 1969 C C . GLN A 1 250 ? -9.278 11.070 -10.468 1.00 97.81 250 GLN A C 1
ATOM 1971 O O . GLN A 1 250 ? -8.718 10.752 -11.521 1.00 97.81 250 GLN A O 1
ATOM 1976 N N . THR A 1 251 ? -8.754 11.987 -9.646 1.00 98.44 251 THR A N 1
ATOM 1977 C CA . THR A 1 251 ? -7.433 12.605 -9.849 1.00 98.44 251 THR A CA 1
ATOM 1978 C C . THR A 1 251 ? -6.318 11.554 -9.804 1.00 98.44 251 THR A C 1
ATOM 1980 O O . THR A 1 251 ? -5.475 11.527 -10.700 1.00 98.44 251 THR A O 1
ATOM 1983 N N . ALA A 1 252 ? -6.334 10.643 -8.827 1.00 98.69 252 ALA A N 1
ATOM 1984 C CA . ALA A 1 252 ? -5.354 9.561 -8.714 1.00 98.69 252 ALA A CA 1
ATOM 1985 C C . ALA A 1 252 ? -5.426 8.559 -9.887 1.00 98.69 252 ALA A C 1
ATOM 1987 O O . ALA A 1 252 ? -4.394 8.174 -10.439 1.00 98.69 252 ALA A O 1
ATOM 1988 N N . VAL A 1 253 ? -6.633 8.208 -10.346 1.00 98.75 253 VAL A N 1
ATOM 1989 C CA . VAL A 1 253 ? -6.860 7.441 -11.586 1.00 98.75 253 VAL A CA 1
ATOM 1990 C C . VAL A 1 253 ? -6.237 8.161 -12.786 1.00 98.75 253 VAL A C 1
ATOM 1992 O O . VAL A 1 253 ? -5.510 7.555 -13.572 1.00 98.75 253 VAL A O 1
ATOM 1995 N N . ASN A 1 254 ? -6.444 9.473 -12.917 1.00 98.56 254 ASN A N 1
ATOM 1996 C CA . ASN A 1 254 ? -5.866 10.258 -14.010 1.00 98.56 254 ASN A CA 1
ATOM 1997 C C . ASN A 1 254 ? -4.331 10.337 -13.934 1.00 98.56 254 ASN A C 1
ATOM 1999 O O . ASN A 1 254 ? -3.664 10.272 -14.968 1.00 98.56 254 ASN A O 1
ATOM 2003 N N . TYR A 1 255 ? -3.757 10.380 -12.730 1.00 98.69 255 TYR A N 1
ATOM 2004 C CA . TYR A 1 255 ? -2.314 10.256 -12.519 1.00 98.69 255 TYR A CA 1
ATOM 2005 C C . TYR A 1 255 ? -1.790 8.874 -12.949 1.00 98.69 255 TYR A C 1
ATOM 2007 O O . TYR A 1 255 ? -0.745 8.802 -13.599 1.00 98.69 255 TYR A O 1
ATOM 2015 N N . TYR A 1 256 ? -2.511 7.774 -12.695 1.00 98.62 256 TYR A N 1
ATOM 2016 C CA . TYR A 1 256 ? -2.150 6.455 -13.244 1.00 98.62 256 TYR A CA 1
ATOM 2017 C C . TYR A 1 256 ? -2.124 6.480 -14.782 1.00 98.62 256 TYR A C 1
ATOM 2019 O O . TYR A 1 256 ? -1.116 6.128 -15.401 1.00 98.62 256 TYR A O 1
ATOM 2027 N N . ARG A 1 257 ? -3.197 6.996 -15.401 1.00 98.19 257 ARG A N 1
ATOM 2028 C CA . ARG A 1 257 ? -3.331 7.150 -16.865 1.00 98.19 257 ARG A CA 1
ATOM 2029 C C . ARG A 1 257 ? -2.254 8.036 -17.489 1.00 98.19 257 ARG A C 1
ATOM 2031 O O . ARG A 1 257 ? -1.928 7.870 -18.665 1.00 98.19 257 ARG A O 1
ATOM 2038 N N . HIS A 1 258 ? -1.716 8.994 -16.740 1.00 97.56 258 HIS A N 1
ATOM 2039 C CA . HIS A 1 258 ? -0.591 9.816 -17.172 1.00 97.56 258 HIS A CA 1
ATOM 2040 C C . HIS A 1 258 ? 0.740 9.061 -17.034 1.00 97.56 258 HIS A C 1
ATOM 2042 O O . HIS A 1 258 ? 1.520 9.022 -17.986 1.00 97.56 258 HIS A O 1
ATOM 2048 N N . GLY A 1 259 ? 0.982 8.422 -15.885 1.00 96.69 259 GLY A N 1
ATOM 2049 C CA . GLY A 1 259 ? 2.213 7.683 -15.594 1.00 96.69 259 GLY A CA 1
ATOM 2050 C C . GLY A 1 259 ? 2.482 6.546 -16.581 1.00 96.69 259 GLY A C 1
ATOM 2051 O O . GLY A 1 259 ? 3.547 6.517 -17.208 1.00 96.69 259 GLY A O 1
ATOM 2052 N N . ILE A 1 260 ? 1.492 5.670 -16.795 1.00 95.94 260 ILE A N 1
ATOM 2053 C CA . ILE A 1 260 ? 1.593 4.460 -17.634 1.00 95.94 260 ILE A CA 1
ATOM 2054 C C . ILE A 1 260 ? 2.126 4.757 -19.050 1.00 95.94 260 ILE A C 1
ATOM 2056 O O . ILE A 1 260 ? 2.957 4.009 -19.568 1.00 95.94 260 ILE A O 1
ATOM 2060 N N . LYS A 1 261 ? 1.744 5.905 -19.639 1.00 94.62 261 LYS A N 1
ATOM 2061 C CA . LYS A 1 261 ? 2.151 6.347 -20.988 1.00 94.62 261 LYS A CA 1
ATOM 2062 C C . LYS A 1 261 ? 3.669 6.410 -21.163 1.00 94.62 261 LYS A C 1
ATOM 2064 O O . LYS A 1 261 ? 4.158 6.129 -22.255 1.00 94.62 261 LYS A O 1
ATOM 2069 N N . GLY A 1 262 ? 4.398 6.788 -20.110 1.00 93.62 262 GLY A N 1
ATOM 2070 C CA . GLY A 1 262 ? 5.855 6.966 -20.128 1.00 93.62 262 GLY A CA 1
ATOM 2071 C C . GLY A 1 262 ? 6.638 6.081 -19.154 1.00 93.62 262 GLY A C 1
ATOM 2072 O O . GLY A 1 262 ? 7.868 6.135 -19.159 1.00 93.62 262 GLY A O 1
ATOM 2073 N N . GLN A 1 263 ? 5.964 5.302 -18.303 1.00 96.75 263 GLN A N 1
ATOM 2074 C CA . GLN A 1 263 ? 6.611 4.398 -17.347 1.00 96.75 263 GLN A CA 1
ATOM 2075 C C . GLN A 1 263 ? 6.986 3.055 -17.959 1.00 96.75 263 GLN A C 1
ATOM 2077 O O . GLN A 1 263 ? 8.086 2.572 -17.689 1.00 96.75 263 GLN A O 1
ATOM 2082 N N . ILE A 1 264 ? 6.116 2.485 -18.797 1.00 97.50 264 ILE A N 1
ATOM 2083 C CA . ILE A 1 264 ? 6.366 1.193 -19.437 1.00 97.50 264 ILE A CA 1
ATOM 2084 C C . ILE A 1 264 ? 6.973 1.419 -20.827 1.00 97.50 264 ILE A C 1
ATOM 2086 O O . ILE A 1 264 ? 6.391 2.041 -21.720 1.00 97.50 264 ILE A O 1
ATOM 2090 N N . GLY A 1 265 ? 8.203 0.944 -20.984 1.00 95.69 265 GLY A N 1
ATOM 2091 C CA . GLY A 1 265 ? 8.952 0.926 -22.230 1.00 95.69 265 GLY A CA 1
ATOM 2092 C C . GLY A 1 265 ? 8.534 -0.222 -23.149 1.00 95.69 265 GLY A C 1
ATOM 2093 O O . GLY A 1 265 ? 7.546 -0.921 -22.917 1.00 95.69 265 GLY A O 1
ATOM 2094 N N . LYS A 1 266 ? 9.331 -0.445 -24.197 1.00 94.56 266 LYS A N 1
ATOM 2095 C CA . LYS A 1 266 ? 9.242 -1.658 -25.023 1.00 94.56 266 LYS A CA 1
ATOM 2096 C C . LYS A 1 266 ? 9.438 -2.905 -24.153 1.00 94.56 266 LYS A C 1
ATOM 2098 O O . LYS A 1 266 ? 10.236 -2.865 -23.219 1.00 94.56 266 LYS A O 1
ATOM 2103 N N . GLU A 1 267 ? 8.741 -3.992 -24.488 1.00 92.50 267 GLU A N 1
ATOM 2104 C CA . GLU A 1 267 ? 8.854 -5.302 -23.815 1.00 92.50 267 GLU A CA 1
ATOM 2105 C C . GLU A 1 267 ? 8.611 -5.262 -22.291 1.00 92.50 267 GLU A C 1
ATOM 2107 O O . GLU A 1 267 ? 9.209 -6.042 -21.559 1.00 92.50 267 GLU A O 1
ATOM 2112 N N . GLY A 1 268 ? 7.805 -4.316 -21.790 1.00 96.44 268 GLY A N 1
ATOM 2113 C CA . GLY A 1 268 ? 7.488 -4.206 -20.358 1.00 96.44 268 GLY A CA 1
ATOM 2114 C C . GLY A 1 268 ? 8.548 -3.526 -19.483 1.00 96.44 268 GLY A C 1
ATOM 2115 O O . GLY A 1 268 ? 8.309 -3.257 -18.309 1.00 96.44 268 GLY A O 1
ATOM 2116 N N . ARG A 1 269 ? 9.714 -3.194 -20.043 1.00 96.50 269 ARG A N 1
ATOM 2117 C CA . ARG A 1 269 ? 10.837 -2.566 -19.325 1.00 96.50 269 ARG A CA 1
ATOM 2118 C C . ARG A 1 269 ? 10.393 -1.303 -18.583 1.00 96.50 269 ARG A C 1
ATOM 2120 O O . ARG A 1 269 ? 9.778 -0.445 -19.204 1.00 96.50 269 ARG A O 1
ATOM 2127 N N . LEU A 1 270 ? 10.790 -1.112 -17.319 1.00 97.56 270 LEU A N 1
ATOM 2128 C CA . LEU A 1 270 ? 10.586 0.148 -16.579 1.00 97.56 270 LEU A CA 1
ATOM 2129 C C . LEU A 1 270 ? 11.872 1.006 -16.612 1.00 97.56 270 LEU A C 1
ATOM 2131 O O . LEU A 1 270 ? 12.752 0.833 -15.762 1.00 97.56 270 LEU A O 1
ATOM 2135 N N . PRO A 1 271 ? 12.058 1.947 -17.566 1.00 95.88 271 PRO A N 1
ATOM 2136 C CA . PRO A 1 271 ? 13.393 2.465 -17.886 1.00 95.88 271 PRO A CA 1
ATOM 2137 C C . PRO A 1 271 ? 14.015 3.338 -16.791 1.00 95.88 271 PRO A C 1
ATOM 2139 O O . PRO A 1 271 ? 15.232 3.503 -16.759 1.00 95.88 271 PRO A O 1
ATOM 2142 N N . LYS A 1 272 ? 13.202 3.917 -15.899 1.00 95.62 272 LYS A N 1
ATOM 2143 C CA . LYS A 1 272 ? 13.690 4.714 -14.760 1.00 95.62 272 LYS A CA 1
ATOM 2144 C C . LYS A 1 272 ? 14.136 3.848 -13.585 1.00 95.62 272 LYS A C 1
ATOM 2146 O O . LYS A 1 272 ? 15.051 4.250 -12.873 1.00 95.62 272 LYS A O 1
ATOM 2151 N N . GLU A 1 273 ? 13.556 2.659 -13.432 1.00 97.00 273 GLU A N 1
ATOM 2152 C CA . GLU A 1 273 ? 13.954 1.699 -12.399 1.00 97.00 273 GLU A CA 1
ATOM 2153 C C . GLU A 1 273 ? 15.191 0.903 -12.846 1.00 97.00 273 GLU A C 1
ATOM 2155 O O . GLU A 1 273 ? 16.116 0.702 -12.065 1.00 97.00 273 GLU A O 1
ATOM 2160 N N . LEU A 1 274 ? 15.291 0.574 -14.140 1.00 95.75 274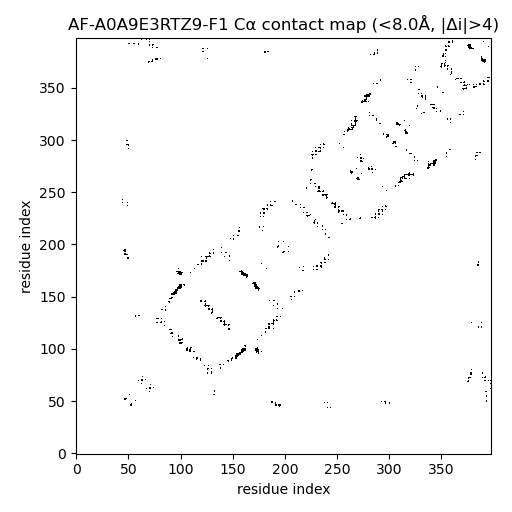 LEU A N 1
ATOM 2161 C CA . LEU A 1 274 ? 16.492 -0.030 -14.738 1.00 95.75 274 LEU A CA 1
ATOM 2162 C C . LEU A 1 274 ? 17.747 0.851 -14.580 1.00 95.75 274 LEU A C 1
ATOM 2164 O O . LEU A 1 274 ? 18.839 0.346 -14.335 1.00 95.75 274 LEU A O 1
ATOM 2168 N N . ARG A 1 275 ? 17.592 2.182 -14.596 1.00 94.25 275 ARG A N 1
ATOM 2169 C CA . ARG A 1 275 ? 18.674 3.153 -14.325 1.00 94.25 275 ARG A CA 1
ATOM 2170 C C . ARG A 1 275 ? 19.148 3.191 -12.864 1.00 94.25 275 ARG A C 1
ATOM 2172 O O . ARG A 1 275 ? 19.970 4.036 -12.524 1.00 94.25 275 ARG A O 1
ATOM 2179 N N . ARG A 1 276 ? 18.651 2.318 -11.982 1.00 93.19 276 ARG A N 1
ATOM 2180 C CA . ARG A 1 276 ? 19.046 2.256 -10.561 1.00 93.19 276 ARG A CA 1
ATOM 2181 C C . ARG A 1 276 ? 20.180 1.260 -10.288 1.00 93.19 276 ARG A C 1
ATOM 2183 O O . ARG A 1 276 ? 20.348 0.843 -9.144 1.00 93.19 276 ARG A O 1
ATOM 2190 N N . HIS A 1 277 ? 20.954 0.919 -11.321 1.00 93.38 277 HIS A N 1
ATOM 2191 C CA . HIS A 1 277 ? 22.150 0.078 -11.248 1.00 93.38 277 HIS A CA 1
ATOM 2192 C C . HIS A 1 277 ? 21.879 -1.243 -10.513 1.00 93.38 277 HIS A C 1
ATOM 2194 O O . HIS A 1 277 ? 20.930 -1.948 -10.855 1.00 93.38 277 HIS A O 1
ATOM 2200 N N . GLU A 1 278 ? 22.658 -1.570 -9.482 1.00 94.50 278 GLU A N 1
ATOM 2201 C CA . GLU A 1 278 ? 22.527 -2.802 -8.705 1.00 94.50 278 GLU A CA 1
ATOM 2202 C C . GLU A 1 278 ? 21.148 -2.943 -8.035 1.00 94.50 278 GLU A C 1
ATOM 2204 O O . GLU A 1 278 ? 20.725 -4.038 -7.680 1.00 94.50 278 GLU A O 1
ATOM 2209 N N . LYS A 1 279 ? 20.394 -1.847 -7.881 1.00 94.62 279 LYS A N 1
ATOM 2210 C CA . LYS A 1 279 ? 19.049 -1.828 -7.282 1.00 94.62 279 LYS A CA 1
ATOM 2211 C C . LYS A 1 279 ? 17.909 -1.948 -8.303 1.00 94.62 279 LYS A C 1
ATOM 2213 O O . LYS A 1 279 ? 16.749 -1.866 -7.895 1.00 94.62 279 LYS A O 1
ATOM 2218 N N . ALA A 1 280 ? 18.193 -2.154 -9.591 1.00 95.69 280 ALA A N 1
ATOM 2219 C CA . ALA A 1 280 ? 17.179 -2.194 -10.650 1.00 95.69 280 ALA A CA 1
ATOM 2220 C C . ALA A 1 280 ? 16.043 -3.204 -10.399 1.00 95.69 280 ALA A C 1
ATOM 2222 O O . ALA A 1 280 ? 14.872 -2.855 -10.562 1.00 95.69 280 ALA A O 1
ATOM 2223 N N . GLY A 1 281 ? 16.369 -4.414 -9.928 1.00 96.12 281 GLY A N 1
ATOM 2224 C CA . GLY A 1 281 ? 15.377 -5.418 -9.529 1.00 96.12 281 GLY A CA 1
ATOM 2225 C C . GLY A 1 281 ? 14.492 -4.932 -8.379 1.00 96.12 281 GLY A C 1
ATOM 2226 O O . GLY A 1 281 ? 13.270 -4.907 -8.504 1.00 96.12 281 GLY A O 1
ATOM 2227 N N . THR A 1 282 ? 15.100 -4.438 -7.293 1.00 96.44 282 THR A N 1
ATOM 2228 C CA . THR A 1 282 ? 14.363 -3.930 -6.118 1.00 96.44 282 THR A CA 1
ATOM 2229 C C . THR A 1 282 ? 13.478 -2.714 -6.415 1.00 96.44 282 THR A C 1
ATOM 2231 O O . THR A 1 282 ? 12.406 -2.586 -5.830 1.00 96.44 282 THR A O 1
ATOM 2234 N N . TYR A 1 283 ? 13.889 -1.826 -7.328 1.00 97.69 283 TYR A N 1
ATOM 2235 C CA . TYR A 1 283 ? 13.067 -0.680 -7.730 1.00 97.69 283 TYR A CA 1
ATOM 2236 C C . TYR A 1 283 ? 11.981 -1.055 -8.741 1.00 97.69 283 TYR A C 1
ATOM 2238 O O . TYR A 1 283 ? 10.912 -0.449 -8.713 1.00 97.69 283 TYR A O 1
ATOM 2246 N N . THR A 1 284 ? 12.204 -2.075 -9.576 1.00 98.25 284 THR A N 1
ATOM 2247 C CA . THR A 1 284 ? 11.139 -2.637 -10.422 1.00 98.25 284 THR A CA 1
ATOM 2248 C C . THR A 1 284 ? 10.065 -3.293 -9.557 1.00 98.25 284 THR A C 1
ATOM 2250 O O . THR A 1 284 ? 8.892 -2.995 -9.745 1.00 98.25 284 THR A O 1
ATOM 2253 N N . LEU A 1 285 ? 10.453 -4.076 -8.543 1.00 98.56 285 LEU A N 1
ATOM 2254 C CA . LEU A 1 285 ? 9.531 -4.650 -7.555 1.00 98.56 285 LEU A CA 1
ATOM 2255 C C . LEU A 1 285 ? 8.690 -3.570 -6.861 1.00 98.56 285 LEU A C 1
ATOM 2257 O O . LEU A 1 285 ? 7.464 -3.618 -6.899 1.00 98.56 285 LEU A O 1
ATOM 2261 N N . MET A 1 286 ? 9.348 -2.543 -6.309 1.00 98.38 286 MET A N 1
ATOM 2262 C CA . MET A 1 286 ? 8.682 -1.408 -5.657 1.00 98.38 286 MET A CA 1
ATOM 2263 C C . MET A 1 286 ? 7.747 -0.643 -6.609 1.00 98.38 286 MET A C 1
ATOM 2265 O O . MET A 1 286 ? 6.728 -0.107 -6.174 1.00 98.38 286 MET A O 1
ATOM 2269 N N . ALA A 1 287 ? 8.081 -0.563 -7.901 1.00 98.69 287 ALA A N 1
ATOM 2270 C CA . ALA A 1 287 ? 7.219 0.048 -8.904 1.00 98.69 287 ALA A CA 1
ATOM 2271 C C . ALA A 1 287 ? 5.993 -0.825 -9.214 1.00 98.69 287 ALA A C 1
ATOM 2273 O O . ALA A 1 287 ? 4.884 -0.290 -9.245 1.00 98.69 287 ALA A O 1
ATOM 2274 N N . LEU A 1 288 ? 6.182 -2.134 -9.409 1.00 98.81 288 LEU A N 1
ATOM 2275 C CA . LEU A 1 288 ? 5.115 -3.095 -9.695 1.00 98.81 288 LEU A CA 1
ATOM 2276 C C . LEU A 1 288 ? 4.145 -3.247 -8.518 1.00 98.81 288 LEU A C 1
ATOM 2278 O O . LEU A 1 288 ? 2.940 -3.288 -8.753 1.00 98.81 288 LEU A O 1
ATOM 2282 N N . GLU A 1 289 ? 4.623 -3.253 -7.269 1.00 98.75 289 GLU A N 1
ATOM 2283 C CA . GLU A 1 289 ? 3.757 -3.298 -6.078 1.00 98.75 289 GLU A CA 1
ATOM 2284 C C . GLU A 1 289 ? 2.811 -2.085 -6.030 1.00 98.75 289 GLU A C 1
ATOM 2286 O O . GLU A 1 289 ? 1.625 -2.229 -5.733 1.00 98.75 289 GLU A O 1
ATOM 2291 N N . GLY A 1 290 ? 3.298 -0.893 -6.394 1.00 98.62 290 GLY A N 1
ATOM 2292 C CA . GLY A 1 290 ? 2.453 0.296 -6.514 1.00 98.62 290 GLY A CA 1
ATOM 2293 C C . GLY A 1 290 ? 1.494 0.244 -7.713 1.00 98.62 290 GLY A C 1
ATOM 2294 O O . GLY A 1 290 ? 0.335 0.632 -7.599 1.00 98.62 290 GLY A O 1
ATOM 2295 N N . MET A 1 291 ? 1.943 -0.251 -8.873 1.00 98.75 291 MET A N 1
ATOM 2296 C CA . MET A 1 291 ? 1.110 -0.291 -10.088 1.00 98.75 291 MET A CA 1
ATOM 2297 C C . MET A 1 291 ? -0.001 -1.339 -10.016 1.00 98.75 291 MET A C 1
ATOM 2299 O O . MET A 1 291 ? -1.106 -1.074 -10.482 1.00 98.75 291 MET A O 1
ATOM 2303 N N . THR A 1 292 ? 0.281 -2.505 -9.434 1.00 98.62 292 THR A N 1
ATOM 2304 C CA . THR A 1 292 ? -0.704 -3.577 -9.237 1.00 98.62 292 THR A CA 1
ATOM 2305 C C . THR A 1 292 ? -1.749 -3.178 -8.194 1.00 98.62 292 THR A C 1
ATOM 2307 O O . THR A 1 292 ? -2.943 -3.297 -8.460 1.00 98.62 292 THR A O 1
ATOM 2310 N N . GLN A 1 293 ? -1.336 -2.590 -7.063 1.00 98.62 293 GLN A N 1
ATOM 2311 C CA . GLN A 1 293 ? -2.281 -2.027 -6.091 1.00 98.62 293 GLN A CA 1
ATOM 2312 C C . GLN A 1 293 ? -3.157 -0.928 -6.695 1.00 98.62 293 GLN A C 1
ATOM 2314 O O . GLN A 1 293 ? -4.361 -0.940 -6.471 1.00 98.62 293 GLN A O 1
ATOM 2319 N N . ALA A 1 294 ? -2.597 -0.009 -7.488 1.00 98.75 294 ALA A N 1
ATOM 2320 C CA . ALA A 1 294 ? -3.382 1.060 -8.105 1.00 98.75 294 ALA A CA 1
ATOM 2321 C C . ALA A 1 294 ? -4.478 0.528 -9.050 1.00 98.75 294 ALA A C 1
ATOM 2323 O O . ALA A 1 294 ? -5.598 1.028 -9.015 1.00 98.75 294 ALA A O 1
ATOM 2324 N N . VAL A 1 295 ? -4.189 -0.504 -9.853 1.00 98.69 295 VAL A N 1
ATOM 2325 C CA . VAL A 1 295 ? -5.203 -1.166 -10.697 1.00 98.69 295 VAL A CA 1
ATOM 2326 C C . VAL A 1 295 ? -6.279 -1.824 -9.834 1.00 98.69 295 VAL A C 1
ATOM 2328 O O . VAL A 1 295 ? -7.456 -1.547 -10.023 1.00 98.69 295 VAL A O 1
ATOM 2331 N N . HIS A 1 296 ? -5.884 -2.627 -8.844 1.00 98.31 296 HIS A N 1
ATOM 2332 C CA . HIS A 1 296 ? -6.807 -3.329 -7.942 1.00 98.31 296 HIS A CA 1
ATOM 2333 C C . HIS A 1 296 ? -7.754 -2.384 -7.191 1.00 98.31 296 HIS A C 1
ATOM 2335 O O . HIS A 1 296 ? -8.961 -2.609 -7.143 1.00 98.31 296 HIS A O 1
ATOM 2341 N N . LEU A 1 297 ? -7.211 -1.291 -6.650 1.00 98.31 297 LEU A N 1
ATOM 2342 C CA . LEU A 1 297 ? -7.985 -0.241 -5.990 1.00 98.31 297 LEU A CA 1
ATOM 2343 C C . LEU A 1 297 ? -8.968 0.418 -6.961 1.00 98.31 297 LEU A C 1
ATOM 2345 O O . LEU A 1 297 ? -10.129 0.617 -6.616 1.00 98.31 297 LEU A O 1
ATOM 2349 N N . ALA A 1 298 ? -8.524 0.748 -8.174 1.00 97.88 298 ALA A N 1
ATOM 2350 C CA . ALA A 1 298 ? -9.357 1.409 -9.171 1.00 97.88 298 ALA A CA 1
ATOM 2351 C C . ALA A 1 298 ? -10.499 0.509 -9.678 1.00 97.88 298 ALA A C 1
ATOM 2353 O O . ALA A 1 298 ? -11.630 0.974 -9.802 1.00 97.88 298 ALA A O 1
ATOM 2354 N N . GLU A 1 299 ? -10.239 -0.781 -9.898 1.00 95.81 299 GLU A N 1
ATOM 2355 C CA . GLU A 1 299 ? -11.244 -1.765 -10.322 1.00 95.81 299 GLU A CA 1
ATOM 2356 C C . GLU A 1 299 ? -12.377 -1.919 -9.299 1.00 95.81 299 GLU A C 1
ATOM 2358 O O . GLU A 1 299 ? -13.545 -1.958 -9.683 1.00 95.81 299 GLU A O 1
ATOM 2363 N N . ARG A 1 300 ? -12.055 -1.905 -7.997 1.00 93.12 300 ARG A N 1
ATOM 2364 C CA . ARG A 1 300 ? -13.048 -1.889 -6.904 1.00 93.12 300 ARG A CA 1
ATOM 2365 C C . ARG A 1 300 ? -13.938 -0.645 -6.866 1.00 93.12 300 ARG A C 1
ATOM 2367 O O . ARG A 1 300 ? -14.954 -0.658 -6.180 1.00 93.12 300 ARG A O 1
ATOM 2374 N N . HIS A 1 301 ? -13.556 0.411 -7.579 1.00 95.00 301 HIS A N 1
ATOM 2375 C CA . HIS A 1 301 ? -14.292 1.671 -7.701 1.00 95.00 301 HIS A CA 1
ATOM 2376 C C . HIS A 1 301 ? -14.775 1.895 -9.149 1.00 95.00 301 HIS A C 1
ATOM 2378 O O . HIS A 1 301 ? -14.918 3.031 -9.593 1.00 95.00 301 HIS A O 1
ATOM 2384 N N . GLY A 1 302 ? -14.974 0.809 -9.911 1.00 93.38 302 GLY A N 1
ATOM 2385 C CA . GLY A 1 302 ? -15.571 0.821 -11.252 1.00 93.38 302 GLY A CA 1
ATOM 2386 C C . GLY A 1 302 ? -14.616 1.116 -12.418 1.00 93.38 302 GLY A C 1
ATOM 2387 O O . GLY A 1 302 ? -15.016 1.003 -13.576 1.00 93.38 302 GLY A O 1
ATOM 2388 N N . TYR A 1 303 ? -13.345 1.446 -12.168 1.00 95.44 303 TYR A N 1
ATOM 2389 C CA . TYR A 1 303 ? -12.372 1.781 -13.218 1.00 95.44 303 TYR A CA 1
ATOM 2390 C C . TYR A 1 303 ? -11.688 0.525 -13.785 1.00 95.44 303 TYR A C 1
ATOM 2392 O O . TYR A 1 303 ? -10.495 0.288 -13.579 1.00 95.44 303 TYR A O 1
ATOM 2400 N N . SER A 1 304 ? -12.453 -0.291 -14.512 1.00 93.75 304 SER A N 1
ATOM 2401 C CA . SER A 1 304 ? -12.022 -1.602 -15.024 1.00 93.75 304 SER A CA 1
ATOM 2402 C C . SER A 1 304 ? -10.976 -1.569 -16.148 1.00 93.75 304 SER A C 1
ATOM 2404 O O . SER A 1 304 ? -10.449 -2.610 -16.526 1.00 93.75 304 SER A O 1
ATOM 2406 N N . ASP A 1 305 ? -10.679 -0.405 -16.726 1.00 95.00 305 ASP A N 1
ATOM 2407 C CA . ASP A 1 305 ? -9.840 -0.279 -17.923 1.00 95.00 305 ASP A CA 1
ATOM 2408 C C . ASP A 1 305 ? -8.345 -0.046 -17.632 1.00 95.00 305 ASP A C 1
ATOM 2410 O O . ASP A 1 305 ? -7.527 -0.075 -18.553 1.00 95.00 305 ASP A O 1
ATOM 2414 N N . LEU A 1 306 ? -7.954 0.173 -16.367 1.00 97.25 306 LEU A N 1
ATOM 2415 C CA . LEU A 1 306 ? -6.556 0.463 -16.018 1.00 97.25 306 LEU A CA 1
ATOM 2416 C C . LEU A 1 306 ? -5.611 -0.733 -16.203 1.00 97.25 306 LEU A C 1
ATOM 2418 O O . LEU A 1 306 ? -4.431 -0.521 -16.486 1.00 97.25 306 LEU A O 1
ATOM 2422 N N . ARG A 1 307 ? -6.108 -1.970 -16.064 1.00 95.56 307 ARG A N 1
ATOM 2423 C CA . ARG A 1 307 ? -5.308 -3.205 -16.155 1.00 95.56 307 ARG A CA 1
ATOM 2424 C C . ARG A 1 307 ? -4.671 -3.396 -17.533 1.00 95.56 307 ARG A C 1
ATOM 2426 O O . ARG A 1 307 ? -3.483 -3.709 -17.632 1.00 95.56 307 ARG A O 1
ATOM 2433 N N . ASP A 1 308 ? -5.456 -3.151 -18.579 1.00 96.12 308 ASP A N 1
ATOM 2434 C CA . ASP A 1 308 ? -5.076 -3.349 -19.984 1.00 96.12 308 ASP A CA 1
ATOM 2435 C C . ASP A 1 308 ? -4.638 -2.042 -20.673 1.00 96.12 308 ASP A C 1
ATOM 2437 O O . ASP A 1 308 ? -4.394 -2.001 -21.885 1.00 96.12 308 ASP A O 1
ATOM 2441 N N . LEU A 1 309 ? -4.517 -0.957 -19.901 1.00 97.31 309 LEU A N 1
ATOM 2442 C CA . LEU A 1 309 ? -4.159 0.363 -20.398 1.00 97.31 309 LEU A CA 1
ATOM 2443 C C . LEU A 1 309 ? -2.746 0.367 -20.995 1.00 97.31 309 LEU A C 1
ATOM 2445 O O . LEU A 1 309 ? -1.755 0.036 -20.340 1.00 97.31 309 LEU A O 1
ATOM 2449 N N . ARG A 1 310 ? -2.653 0.774 -22.264 1.00 97.19 310 ARG A N 1
ATOM 2450 C CA . ARG A 1 310 ? -1.403 0.749 -23.029 1.00 97.19 310 ARG A CA 1
ATOM 2451 C C . ARG A 1 310 ? -0.565 2.011 -22.836 1.00 97.19 310 ARG A C 1
ATOM 2453 O O . ARG A 1 310 ? -1.065 3.136 -22.856 1.00 97.19 310 ARG A O 1
ATOM 2460 N N . SER A 1 311 ? 0.741 1.806 -22.723 1.00 96.88 311 SER A N 1
ATOM 2461 C CA . SER A 1 311 ? 1.769 2.840 -22.795 1.00 96.88 311 SER A CA 1
ATOM 2462 C C . SER A 1 311 ? 1.900 3.409 -24.215 1.00 96.88 311 SER A C 1
ATOM 2464 O O . SER A 1 311 ? 1.388 2.845 -25.186 1.00 96.88 311 SER A O 1
ATOM 2466 N N . SER A 1 312 ? 2.698 4.468 -24.381 1.00 96.38 312 SER A N 1
ATOM 2467 C CA . SER A 1 312 ? 3.082 4.970 -25.712 1.00 96.38 312 SER A CA 1
ATOM 2468 C C . SER A 1 312 ? 3.922 3.972 -26.534 1.00 96.38 312 SER A C 1
ATOM 2470 O O . SER A 1 312 ? 4.139 4.197 -27.720 1.00 96.38 312 SER A O 1
ATOM 2472 N N . ASN A 1 313 ? 4.395 2.873 -25.929 1.00 95.19 313 ASN A N 1
ATOM 2473 C CA . ASN A 1 313 ? 5.067 1.757 -26.609 1.00 95.19 313 ASN A CA 1
ATOM 2474 C C . ASN A 1 313 ? 4.116 0.575 -26.891 1.00 95.19 313 ASN A C 1
ATOM 2476 O O . ASN A 1 313 ? 4.585 -0.514 -27.211 1.00 95.19 313 ASN A O 1
ATOM 2480 N N . ALA A 1 314 ? 2.801 0.775 -26.738 1.00 96.62 314 ALA A N 1
ATOM 2481 C CA . ALA A 1 314 ? 1.742 -0.234 -26.831 1.00 96.62 314 ALA A CA 1
ATOM 2482 C C . ALA A 1 314 ? 1.807 -1.381 -25.795 1.00 96.62 314 ALA A C 1
ATOM 2484 O O . ALA A 1 314 ? 1.014 -2.319 -25.890 1.00 96.62 314 ALA A O 1
ATOM 2485 N N . THR A 1 315 ? 2.684 -1.287 -24.792 1.00 97.75 315 THR A N 1
ATOM 2486 C CA . THR A 1 315 ? 2.855 -2.259 -23.693 1.00 97.75 315 THR A CA 1
ATOM 2487 C C . THR A 1 315 ? 1.938 -1.970 -22.501 1.00 97.75 315 THR A C 1
ATOM 2489 O O . THR A 1 315 ? 1.549 -0.824 -22.285 1.00 97.75 315 THR A O 1
ATOM 2492 N N . THR A 1 316 ? 1.592 -2.995 -21.727 1.00 98.06 316 THR A N 1
ATOM 2493 C CA . THR A 1 316 ? 0.646 -2.973 -20.596 1.00 98.06 316 THR A CA 1
ATOM 2494 C C . THR A 1 316 ? 1.339 -3.265 -19.261 1.00 98.06 316 THR A C 1
ATOM 2496 O O . THR A 1 316 ? 2.538 -3.555 -19.216 1.00 98.06 316 THR A O 1
ATOM 2499 N N . LEU A 1 317 ? 0.583 -3.239 -18.154 1.00 98.56 317 LEU A N 1
ATOM 2500 C CA . LEU A 1 317 ? 1.079 -3.719 -16.862 1.00 98.56 317 LEU A CA 1
ATOM 2501 C C . LEU A 1 317 ? 1.482 -5.206 -16.909 1.00 98.56 317 LEU A C 1
ATOM 2503 O O . LEU A 1 317 ? 2.481 -5.555 -16.281 1.00 98.56 317 LEU A O 1
ATOM 2507 N N . LYS A 1 318 ? 0.780 -6.062 -17.678 1.00 98.25 318 LYS A N 1
ATOM 2508 C CA . LYS A 1 318 ? 1.166 -7.479 -17.826 1.00 98.25 318 LYS A CA 1
ATOM 2509 C C . LYS A 1 318 ? 2.565 -7.600 -18.414 1.00 98.25 318 LYS A C 1
ATOM 2511 O O . LYS A 1 318 ? 3.387 -8.300 -17.840 1.00 98.25 318 LYS A O 1
ATOM 2516 N N . ASP A 1 319 ? 2.870 -6.852 -19.480 1.00 98.56 319 ASP A N 1
ATOM 2517 C CA . ASP A 1 319 ? 4.207 -6.870 -20.088 1.00 98.56 319 ASP A CA 1
ATOM 2518 C C . ASP A 1 319 ? 5.299 -6.545 -19.053 1.00 98.56 319 ASP A C 1
ATOM 2520 O O . ASP A 1 319 ? 6.368 -7.149 -19.071 1.00 98.56 319 ASP A O 1
ATOM 2524 N N . ALA A 1 320 ? 5.042 -5.608 -18.130 1.00 98.50 320 ALA A N 1
ATOM 2525 C CA . ALA A 1 320 ? 5.993 -5.237 -17.081 1.00 98.50 320 ALA A CA 1
ATOM 2526 C C . ALA A 1 320 ? 6.157 -6.308 -15.987 1.00 98.50 320 ALA A C 1
ATOM 2528 O O . ALA A 1 320 ? 7.266 -6.493 -15.484 1.00 98.50 320 ALA A O 1
ATOM 2529 N N . VAL A 1 321 ? 5.089 -7.038 -15.648 1.00 98.62 321 VAL A N 1
ATOM 2530 C CA . VAL A 1 321 ? 5.157 -8.205 -14.751 1.00 98.62 321 VAL A CA 1
ATOM 2531 C C . VAL A 1 321 ? 5.884 -9.368 -15.439 1.00 98.62 321 VAL A C 1
ATOM 2533 O O . VAL A 1 321 ? 6.809 -9.931 -14.859 1.00 98.62 321 VAL A O 1
ATOM 2536 N N . ASP A 1 322 ? 5.568 -9.661 -16.702 1.00 98.06 322 ASP A N 1
ATOM 2537 C CA . ASP A 1 322 ? 6.238 -10.685 -17.520 1.00 98.06 322 ASP A CA 1
ATOM 2538 C C . ASP A 1 322 ? 7.730 -10.361 -17.740 1.00 98.06 322 ASP A C 1
ATOM 2540 O O . ASP A 1 322 ? 8.581 -11.249 -17.776 1.00 98.06 322 ASP A O 1
ATOM 2544 N N . PHE A 1 323 ? 8.085 -9.078 -17.861 1.00 97.12 323 PHE A N 1
ATOM 2545 C CA . PHE A 1 323 ? 9.480 -8.635 -17.905 1.00 97.12 323 PHE A CA 1
ATOM 2546 C C . PHE A 1 323 ? 10.207 -8.872 -16.573 1.00 97.12 323 PHE A C 1
ATOM 2548 O O . PHE A 1 323 ? 11.403 -9.163 -16.572 1.00 97.12 323 PHE A O 1
ATOM 2555 N N . TYR A 1 324 ? 9.494 -8.785 -15.449 1.00 97.88 324 TYR A N 1
ATOM 2556 C CA . TYR A 1 324 ? 10.045 -9.037 -14.121 1.00 97.88 324 TYR A CA 1
ATOM 2557 C C . TYR A 1 324 ? 10.169 -10.529 -13.779 1.00 97.88 324 TYR A C 1
ATOM 2559 O O . TYR A 1 324 ? 11.091 -10.896 -13.062 1.00 97.88 324 TYR A O 1
ATOM 2567 N N . VAL A 1 325 ? 9.350 -11.409 -14.362 1.00 97.12 325 VAL A N 1
ATOM 2568 C CA . VAL A 1 325 ? 9.600 -12.867 -14.334 1.00 97.12 325 VAL A CA 1
ATOM 2569 C C . VAL A 1 325 ? 10.994 -13.172 -14.902 1.00 97.12 325 VAL A C 1
ATOM 2571 O O . VAL A 1 325 ? 11.829 -13.759 -14.221 1.00 97.12 325 VAL A O 1
ATOM 2574 N N . LYS A 1 326 ? 11.320 -12.614 -16.078 1.00 93.44 326 LYS A N 1
ATOM 2575 C CA . LYS A 1 326 ? 12.641 -12.777 -16.722 1.00 93.44 326 LYS A CA 1
ATOM 2576 C C . LYS A 1 326 ? 13.812 -12.285 -15.865 1.00 93.44 326 LYS A C 1
ATOM 2578 O O . LYS A 1 326 ? 14.927 -12.752 -16.057 1.00 93.44 326 LYS A O 1
ATOM 2583 N N . TYR A 1 327 ? 13.587 -11.328 -14.959 1.00 93.88 327 TYR A N 1
ATOM 2584 C CA . TYR A 1 327 ? 14.613 -10.877 -14.012 1.00 93.88 327 TYR A CA 1
ATOM 2585 C C . TYR A 1 327 ? 14.956 -11.936 -12.970 1.00 93.88 327 TYR A C 1
ATOM 2587 O O . TYR A 1 327 ? 16.103 -12.024 -12.549 1.00 93.88 327 TYR A O 1
ATOM 2595 N N . LEU A 1 328 ? 13.949 -12.674 -12.509 1.00 95.31 328 LEU A N 1
ATOM 2596 C CA . LEU A 1 328 ? 14.098 -13.676 -11.465 1.00 95.31 328 LEU A CA 1
ATOM 2597 C C . LEU A 1 328 ? 14.633 -14.998 -12.042 1.00 95.31 328 LEU A C 1
ATOM 2599 O O . LEU A 1 328 ? 15.441 -15.643 -11.379 1.00 95.31 328 LEU A O 1
ATOM 2603 N N . ASP A 1 329 ? 14.263 -15.330 -13.285 1.00 94.75 329 ASP A N 1
ATOM 2604 C CA . ASP A 1 329 ? 14.832 -16.449 -14.053 1.00 94.75 329 ASP A CA 1
ATOM 2605 C C . ASP A 1 329 ? 16.304 -16.208 -14.454 1.00 94.75 329 ASP A C 1
ATOM 2607 O O . ASP A 1 329 ? 17.159 -17.066 -14.235 1.00 94.75 329 ASP A O 1
ATOM 2611 N N . ASP A 1 330 ? 16.615 -15.044 -15.046 1.00 92.56 330 ASP A N 1
ATOM 2612 C CA . ASP A 1 330 ? 17.970 -14.656 -15.468 1.00 92.56 330 ASP A CA 1
ATOM 2613 C C . ASP A 1 330 ? 18.285 -13.184 -15.115 1.00 92.56 330 ASP A C 1
ATOM 2615 O O . ASP A 1 330 ? 18.149 -12.268 -15.942 1.00 92.56 330 ASP A O 1
ATOM 2619 N N . PRO A 1 331 ? 18.793 -12.932 -13.894 1.00 91.12 331 PRO A N 1
ATOM 2620 C CA . PRO A 1 331 ? 19.273 -11.612 -13.509 1.00 91.12 331 PRO A CA 1
ATOM 2621 C C . PRO A 1 331 ? 20.459 -11.122 -14.355 1.00 91.12 331 PRO A C 1
ATOM 2623 O O . PRO A 1 331 ? 20.637 -9.914 -14.519 1.00 91.12 331 PRO A O 1
ATOM 2626 N N . ALA A 1 332 ? 21.292 -12.017 -14.900 1.00 87.56 332 ALA A N 1
ATOM 2627 C CA . ALA A 1 332 ? 22.467 -11.622 -15.677 1.00 87.56 332 ALA A CA 1
ATOM 2628 C C . ALA A 1 332 ? 22.061 -11.014 -17.030 1.00 87.56 332 ALA A C 1
ATOM 2630 O O . ALA A 1 332 ? 22.651 -10.016 -17.459 1.00 87.56 332 ALA A O 1
ATOM 2631 N N . GLY A 1 333 ? 20.982 -11.514 -17.640 1.00 87.81 333 GLY A N 1
ATOM 2632 C CA . GLY A 1 333 ? 20.346 -10.935 -18.827 1.00 87.81 333 GLY A CA 1
ATOM 2633 C C . GLY A 1 333 ? 19.910 -9.469 -18.667 1.00 87.81 333 GLY A C 1
ATOM 2634 O O . GLY A 1 333 ? 19.779 -8.748 -19.659 1.00 87.81 333 GLY A O 1
ATOM 2635 N N . TRP A 1 334 ? 19.751 -8.971 -17.434 1.00 90.44 334 TRP A N 1
ATOM 2636 C CA . TRP A 1 334 ? 19.452 -7.560 -17.154 1.00 90.44 334 TRP A CA 1
ATOM 2637 C C . TRP A 1 334 ? 20.680 -6.634 -17.100 1.00 90.44 334 TRP A C 1
ATOM 2639 O O . TRP A 1 334 ? 20.515 -5.409 -17.083 1.00 90.44 334 TRP A O 1
ATOM 2649 N N . ALA A 1 335 ? 21.913 -7.154 -17.107 1.00 79.12 335 ALA A N 1
ATOM 2650 C CA . ALA A 1 335 ? 23.128 -6.330 -17.037 1.00 79.12 335 ALA A CA 1
ATOM 2651 C C . ALA A 1 335 ? 23.194 -5.276 -18.165 1.00 79.12 335 ALA A C 1
ATOM 2653 O O . ALA A 1 335 ? 23.535 -4.114 -17.923 1.00 79.12 335 ALA A O 1
ATOM 2654 N N . GLY A 1 336 ? 22.743 -5.641 -19.373 1.00 83.94 336 GLY A N 1
ATOM 2655 C CA . GLY A 1 336 ? 22.663 -4.753 -20.542 1.00 83.94 336 GLY A CA 1
ATOM 2656 C C . GLY A 1 336 ? 21.686 -3.573 -20.417 1.00 83.94 336 GLY A C 1
ATOM 2657 O O . GLY A 1 336 ? 21.679 -2.698 -21.281 1.00 83.94 336 GLY A O 1
ATOM 2658 N N . TYR A 1 337 ? 20.870 -3.517 -19.358 1.00 87.62 337 TYR A N 1
ATOM 2659 C CA . TYR A 1 337 ? 19.919 -2.426 -19.103 1.00 87.62 337 TYR A CA 1
ATOM 2660 C C . TYR A 1 337 ? 20.300 -1.527 -17.921 1.00 87.62 337 TYR A C 1
ATOM 2662 O O . TYR A 1 337 ? 19.720 -0.451 -17.766 1.00 87.62 337 TYR A O 1
ATOM 2670 N N . THR A 1 338 ? 21.236 -1.966 -17.077 1.00 86.25 338 THR A N 1
ATOM 2671 C CA . THR A 1 338 ? 21.464 -1.393 -15.737 1.00 86.25 338 THR A CA 1
ATOM 2672 C C . THR A 1 338 ? 22.839 -0.748 -15.564 1.00 86.25 338 THR A C 1
ATOM 2674 O O . THR A 1 338 ? 23.026 0.060 -14.650 1.00 86.25 338 THR A O 1
ATOM 2677 N N . ASN A 1 339 ? 23.807 -1.081 -16.428 1.00 82.25 339 ASN A N 1
ATOM 2678 C CA . ASN A 1 339 ? 25.227 -0.725 -16.283 1.00 82.25 339 ASN A CA 1
ATOM 2679 C C . ASN A 1 339 ? 25.844 -1.171 -14.938 1.00 82.25 339 ASN A C 1
ATOM 2681 O O . ASN A 1 339 ? 26.852 -0.615 -14.501 1.00 82.25 339 ASN A O 1
ATOM 2685 N N . ALA A 1 340 ? 25.236 -2.149 -14.262 1.00 88.06 340 ALA A N 1
ATOM 2686 C CA . ALA A 1 340 ? 25.736 -2.712 -13.015 1.00 88.06 340 ALA A CA 1
ATOM 2687 C C . ALA A 1 340 ? 26.604 -3.949 -13.288 1.00 88.06 340 ALA A C 1
ATOM 2689 O O . ALA A 1 340 ? 26.349 -4.696 -14.230 1.00 88.06 340 ALA A O 1
ATOM 2690 N N . LYS A 1 341 ? 27.620 -4.177 -12.448 1.00 84.94 341 LYS A N 1
ATOM 2691 C CA . LYS A 1 341 ? 28.444 -5.401 -12.507 1.00 84.94 341 LYS A CA 1
ATOM 2692 C C . LYS A 1 341 ? 27.739 -6.616 -11.899 1.00 84.94 341 LYS A C 1
ATOM 2694 O O . LYS A 1 341 ? 28.005 -7.739 -12.300 1.00 84.94 341 LYS A O 1
ATOM 2699 N N . GLU A 1 342 ? 26.876 -6.362 -10.924 1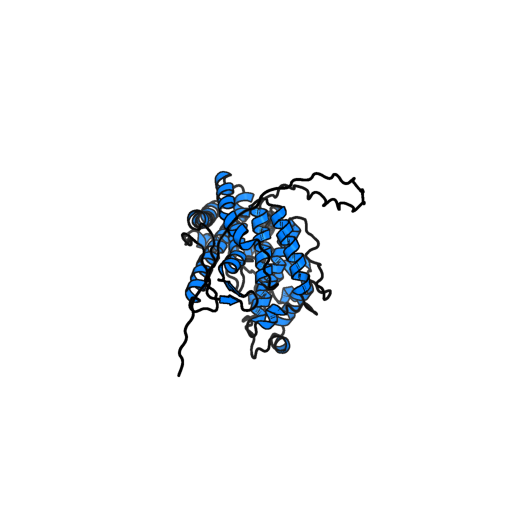.00 89.50 342 GLU A N 1
ATOM 2700 C CA . GLU A 1 342 ? 26.131 -7.340 -10.139 1.00 89.50 342 GLU A CA 1
ATOM 2701 C C . GLU A 1 342 ? 24.792 -6.696 -9.751 1.00 89.50 342 GLU A C 1
ATOM 2703 O O . GLU A 1 342 ? 24.716 -5.472 -9.590 1.00 89.50 342 GLU A O 1
ATOM 2708 N N . LEU A 1 343 ? 23.729 -7.493 -9.645 1.00 92.56 343 LEU A N 1
ATOM 2709 C CA . LEU A 1 343 ? 22.387 -7.024 -9.297 1.00 92.56 343 LEU A CA 1
ATOM 2710 C C . LEU A 1 343 ? 21.976 -7.578 -7.933 1.00 92.56 343 LEU A C 1
ATOM 2712 O O . LEU A 1 343 ? 22.216 -8.743 -7.635 1.00 92.56 343 LEU A O 1
ATOM 2716 N N . ASN A 1 344 ? 21.304 -6.754 -7.128 1.00 93.56 344 ASN A N 1
ATOM 2717 C CA . ASN A 1 344 ? 20.682 -7.190 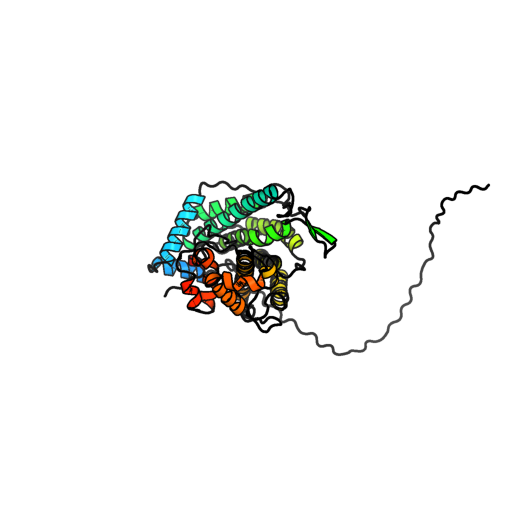-5.881 1.00 93.56 344 ASN A CA 1
ATOM 2718 C C . ASN A 1 344 ? 19.492 -8.095 -6.209 1.00 93.56 344 ASN A C 1
ATOM 2720 O O . ASN A 1 344 ? 18.403 -7.588 -6.476 1.00 93.56 344 ASN A O 1
ATOM 2724 N N . VAL A 1 345 ? 19.723 -9.401 -6.189 1.00 93.50 345 VAL A N 1
ATOM 2725 C CA . VAL A 1 345 ? 18.731 -10.466 -6.380 1.00 93.50 345 VAL A CA 1
ATOM 2726 C C . VAL A 1 345 ? 18.243 -10.998 -5.025 1.00 93.50 345 VAL A C 1
ATOM 2728 O O . VAL A 1 345 ? 18.951 -10.832 -4.025 1.00 93.50 345 VAL A O 1
ATOM 2731 N N . PRO A 1 346 ? 17.061 -11.636 -4.951 1.00 95.00 346 PRO A N 1
ATOM 2732 C CA . PRO A 1 346 ? 16.701 -12.419 -3.774 1.00 95.00 346 PRO A CA 1
ATOM 2733 C C . PRO A 1 346 ? 17.596 -13.665 -3.663 1.00 95.00 346 PRO A C 1
ATOM 2735 O O . PRO A 1 346 ? 18.274 -14.043 -4.619 1.00 95.00 346 PRO A O 1
ATOM 2738 N N . LYS A 1 347 ? 17.592 -14.338 -2.504 1.00 94.31 347 LYS A N 1
ATOM 2739 C CA . LYS A 1 347 ? 18.316 -15.617 -2.345 1.00 94.31 347 LYS A CA 1
ATOM 2740 C C . LYS A 1 347 ? 17.645 -16.747 -3.125 1.00 94.31 347 LYS A C 1
ATOM 2742 O O . LYS A 1 347 ? 18.313 -17.682 -3.552 1.00 94.31 347 LYS A O 1
ATOM 2747 N N . ASP A 1 348 ? 16.333 -16.647 -3.278 1.00 95.31 348 ASP A N 1
ATOM 2748 C CA . ASP A 1 348 ? 15.472 -17.525 -4.052 1.00 95.31 348 ASP A CA 1
ATOM 2749 C C . ASP A 1 348 ? 14.451 -16.648 -4.799 1.00 95.31 348 ASP A C 1
ATOM 2751 O O . ASP A 1 348 ? 13.877 -15.756 -4.170 1.00 95.31 348 ASP A O 1
ATOM 2755 N N . PRO A 1 349 ? 14.177 -16.876 -6.096 1.00 94.00 349 PRO A N 1
ATOM 2756 C CA . PRO A 1 349 ? 13.140 -16.162 -6.850 1.00 94.00 349 PRO A CA 1
ATOM 2757 C C . PRO A 1 349 ? 11.808 -15.994 -6.101 1.00 94.00 349 PRO A C 1
ATOM 2759 O O . PRO A 1 349 ? 11.177 -14.938 -6.168 1.00 94.00 349 PRO A O 1
ATOM 2762 N N . SER A 1 350 ? 11.415 -17.004 -5.319 1.00 95.88 350 SER A N 1
ATOM 2763 C CA . SER A 1 350 ? 10.180 -17.005 -4.540 1.00 95.88 350 SER A CA 1
ATOM 2764 C C . SER A 1 350 ? 10.222 -16.148 -3.270 1.00 95.88 350 SER A C 1
ATOM 2766 O O . SER A 1 350 ? 9.163 -15.940 -2.684 1.00 95.88 350 SER A O 1
ATOM 2768 N N . ASP A 1 351 ? 11.364 -15.612 -2.822 1.00 96.50 351 ASP A N 1
ATOM 2769 C CA . ASP A 1 351 ? 11.404 -14.685 -1.670 1.00 96.50 351 ASP A CA 1
ATOM 2770 C C . ASP A 1 351 ? 10.675 -13.365 -1.977 1.00 96.50 351 ASP A C 1
ATOM 2772 O O . ASP A 1 351 ? 10.105 -12.739 -1.082 1.00 96.50 351 ASP A O 1
ATOM 2776 N N . TRP A 1 352 ? 10.653 -12.956 -3.250 1.00 97.25 352 TRP A N 1
ATOM 2777 C CA . TRP A 1 352 ? 9.921 -11.780 -3.738 1.00 97.25 352 TRP A CA 1
ATOM 2778 C C . TRP A 1 352 ? 8.616 -12.152 -4.463 1.00 97.25 352 TRP A C 1
ATOM 2780 O O . TRP A 1 352 ? 7.941 -11.285 -5.012 1.00 97.25 352 TRP A O 1
ATOM 2790 N N . GLY A 1 353 ? 8.225 -13.431 -4.420 1.00 97.06 353 GLY A N 1
ATOM 2791 C CA . GLY A 1 353 ? 7.096 -13.989 -5.167 1.00 97.06 353 GLY A CA 1
ATOM 2792 C C . GLY A 1 353 ? 5.711 -13.445 -4.808 1.00 97.06 353 GLY A C 1
ATOM 2793 O O . GLY A 1 353 ? 4.782 -13.570 -5.602 1.00 97.06 353 GLY A O 1
ATOM 2794 N N . TYR A 1 354 ? 5.566 -12.784 -3.653 1.00 97.69 354 TYR A N 1
ATOM 2795 C CA . TYR A 1 354 ? 4.307 -12.166 -3.208 1.00 97.69 354 TYR A CA 1
ATOM 2796 C C . TYR A 1 354 ? 3.705 -11.208 -4.249 1.00 97.69 354 TYR A C 1
ATOM 2798 O O . TYR A 1 354 ? 2.482 -11.088 -4.335 1.00 97.69 354 TYR A O 1
ATOM 2806 N N . ILE A 1 355 ? 4.551 -10.563 -5.065 1.00 98.00 355 ILE A N 1
ATOM 2807 C CA . ILE A 1 355 ? 4.128 -9.631 -6.116 1.00 98.00 355 ILE A CA 1
ATOM 2808 C C . ILE A 1 355 ? 3.254 -10.293 -7.186 1.00 98.00 355 ILE A C 1
ATOM 2810 O O . ILE A 1 355 ? 2.487 -9.602 -7.850 1.00 98.00 355 ILE A O 1
ATOM 2814 N N . PHE A 1 356 ? 3.349 -11.614 -7.350 1.00 98.06 356 PHE A N 1
ATOM 2815 C CA . PHE A 1 356 ? 2.642 -12.352 -8.390 1.00 98.06 356 PHE A CA 1
ATOM 2816 C C . PHE A 1 356 ? 1.268 -12.887 -7.964 1.00 98.06 356 PHE A C 1
ATOM 2818 O O . PHE A 1 356 ? 0.511 -13.302 -8.836 1.00 98.06 356 PHE A O 1
ATOM 2825 N N . GLU A 1 357 ? 0.897 -12.846 -6.679 1.00 97.06 357 GLU A N 1
ATOM 2826 C CA . GLU A 1 357 ? -0.385 -13.401 -6.201 1.00 97.06 357 GLU A CA 1
ATOM 2827 C C . GLU A 1 357 ? -1.590 -12.718 -6.872 1.00 97.06 357 GLU A C 1
ATOM 2829 O O . GLU A 1 357 ? -2.497 -13.373 -7.390 1.00 97.06 357 GLU A O 1
ATOM 2834 N N . LEU A 1 358 ? -1.566 -11.383 -6.923 1.00 96.81 358 LEU A N 1
ATOM 2835 C CA . LEU A 1 358 ? -2.604 -10.563 -7.546 1.00 96.81 358 LEU A CA 1
ATOM 2836 C C . LEU A 1 358 ? -2.560 -10.625 -9.097 1.00 96.81 358 LEU A C 1
ATOM 2838 O O . LEU A 1 358 ? -3.591 -10.939 -9.693 1.00 96.81 358 LEU A O 1
ATOM 2842 N N . PRO A 1 359 ? -1.405 -10.450 -9.776 1.00 97.81 359 PRO A N 1
ATOM 2843 C CA . PRO A 1 359 ? -1.256 -10.747 -11.205 1.00 97.81 359 PRO A CA 1
ATOM 2844 C C . PRO A 1 359 ? -1.718 -12.147 -11.629 1.00 97.81 359 PRO A C 1
ATOM 2846 O O . PRO A 1 359 ? -2.325 -12.296 -12.690 1.00 97.81 359 PRO A O 1
ATOM 2849 N N . TYR A 1 360 ? -1.477 -13.178 -10.814 1.00 97.06 360 TYR A N 1
ATOM 2850 C CA . TYR A 1 360 ? -1.946 -14.533 -11.096 1.00 97.06 360 TYR A CA 1
ATOM 2851 C C . TYR A 1 360 ? -3.470 -14.637 -10.992 1.00 97.06 360 TYR A C 1
ATOM 2853 O O . TYR A 1 360 ? -4.089 -15.240 -11.870 1.00 97.06 360 TYR A O 1
ATOM 2861 N N . ARG A 1 361 ? -4.097 -13.991 -9.995 1.00 94.19 361 ARG A N 1
ATOM 2862 C CA . ARG A 1 361 ? -5.566 -13.883 -9.898 1.00 94.19 361 ARG A CA 1
ATOM 2863 C C . ARG A 1 361 ? -6.178 -13.294 -11.176 1.00 94.19 361 ARG A C 1
ATOM 2865 O O . ARG A 1 361 ? -7.217 -13.780 -11.623 1.00 94.19 361 ARG A O 1
ATOM 2872 N N . TRP A 1 362 ? -5.524 -12.292 -11.770 1.00 96.12 362 TRP A N 1
ATOM 2873 C CA . TRP A 1 362 ? -5.976 -11.612 -12.988 1.00 96.12 362 TRP A CA 1
ATOM 2874 C C . TRP A 1 362 ? -5.748 -12.390 -14.285 1.00 96.12 362 TRP A C 1
ATOM 2876 O O . TRP A 1 362 ? -6.666 -12.483 -15.097 1.00 96.12 362 TRP A O 1
ATOM 2886 N N . TRP A 1 363 ? -4.528 -12.888 -14.510 1.00 96.38 363 TRP A N 1
ATOM 2887 C CA . TRP A 1 363 ? -4.094 -13.379 -15.826 1.00 96.38 363 TRP A CA 1
ATOM 2888 C C . TRP A 1 363 ? -3.862 -14.891 -15.897 1.00 96.38 363 TRP A C 1
ATOM 2890 O O . TRP A 1 363 ? -3.718 -15.409 -16.999 1.00 96.38 363 TRP A O 1
ATOM 2900 N N . ARG A 1 364 ? -3.850 -15.601 -14.757 1.00 94.88 364 ARG A N 1
ATOM 2901 C CA . ARG A 1 364 ? -3.687 -17.069 -14.668 1.00 94.88 364 ARG A CA 1
ATOM 2902 C C . ARG A 1 364 ? -2.457 -17.616 -15.412 1.00 94.88 364 ARG A C 1
ATOM 2904 O O . ARG A 1 364 ? -2.478 -18.723 -15.929 1.00 94.88 364 ARG A O 1
ATOM 2911 N N . GLU A 1 365 ? -1.385 -16.832 -15.436 1.00 95.06 365 GLU A N 1
ATOM 2912 C CA . GLU A 1 365 ? -0.114 -17.175 -16.076 1.00 95.06 365 GLU A CA 1
ATOM 2913 C C . GLU A 1 365 ? 0.673 -18.188 -15.226 1.00 95.06 365 GLU A C 1
ATOM 2915 O O . GLU A 1 365 ? 1.068 -17.885 -14.097 1.00 95.06 365 GLU A O 1
ATOM 2920 N N . ASP A 1 366 ? 0.938 -19.384 -15.754 1.00 92.75 366 ASP A N 1
ATOM 2921 C CA . ASP A 1 366 ? 1.609 -20.453 -14.999 1.00 92.75 366 ASP A CA 1
ATOM 2922 C C . ASP A 1 366 ? 3.068 -20.111 -14.649 1.00 92.75 366 ASP A C 1
ATOM 2924 O O . ASP A 1 366 ? 3.570 -20.544 -13.608 1.00 92.75 366 ASP A O 1
ATOM 2928 N N . ALA A 1 367 ? 3.738 -19.265 -15.442 1.00 93.75 367 ALA A N 1
ATOM 2929 C CA . 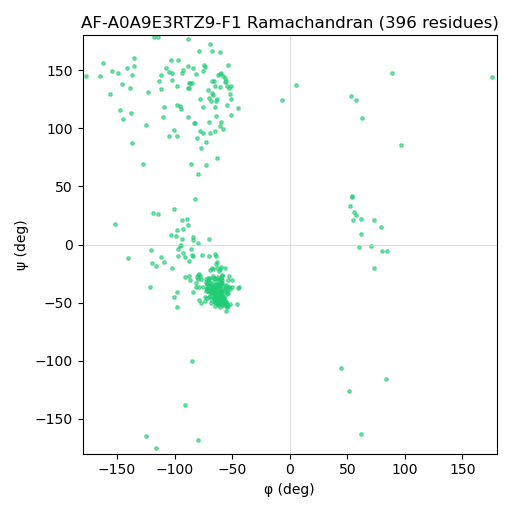ALA A 1 367 ? 5.088 -18.783 -15.132 1.00 93.75 367 ALA A CA 1
ATOM 2930 C C . ALA A 1 367 ? 5.162 -18.037 -13.780 1.00 93.75 367 ALA A C 1
ATOM 2932 O O . ALA A 1 367 ? 6.195 -18.052 -13.105 1.00 93.75 367 ALA A O 1
ATOM 2933 N N . TYR A 1 368 ? 4.052 -17.432 -13.340 1.00 96.19 368 TYR A N 1
ATOM 2934 C CA . TYR A 1 368 ? 3.954 -16.775 -12.037 1.00 96.19 368 TYR A CA 1
ATOM 2935 C C . TYR A 1 368 ? 3.901 -17.785 -10.881 1.00 96.19 368 TYR A C 1
ATOM 2937 O O . TYR A 1 368 ? 4.421 -17.509 -9.803 1.00 96.19 368 TYR A O 1
ATOM 2945 N N . LEU A 1 369 ? 3.308 -18.970 -11.084 1.00 93.06 369 LEU A N 1
ATOM 2946 C CA . LEU A 1 369 ? 3.220 -20.008 -10.048 1.00 93.06 369 LEU A CA 1
ATOM 2947 C C . LEU A 1 369 ? 4.596 -20.551 -9.655 1.00 93.06 369 LEU A C 1
ATOM 2949 O O . LEU A 1 369 ? 4.831 -20.803 -8.474 1.00 93.06 369 LEU A O 1
ATOM 2953 N N . ALA A 1 370 ? 5.503 -20.707 -10.626 1.00 92.06 370 ALA A N 1
ATOM 2954 C CA . ALA A 1 370 ? 6.880 -21.145 -10.380 1.00 92.06 370 ALA A CA 1
ATOM 2955 C C . ALA A 1 370 ? 7.630 -20.187 -9.434 1.00 92.06 370 ALA A C 1
ATOM 2957 O O . ALA A 1 370 ? 8.410 -20.620 -8.589 1.00 92.06 370 ALA A O 1
ATOM 2958 N N . HIS A 1 371 ? 7.308 -18.896 -9.521 1.00 96.19 371 HIS A N 1
ATOM 2959 C CA . HIS A 1 371 ? 7.849 -17.824 -8.689 1.00 96.19 371 HIS A CA 1
ATOM 2960 C C . HIS A 1 371 ? 7.125 -17.653 -7.345 1.00 96.19 371 HIS A C 1
ATOM 2962 O O . HIS A 1 371 ? 7.445 -16.742 -6.588 1.00 96.19 371 HIS A O 1
ATOM 2968 N N . MET A 1 372 ? 6.155 -18.516 -7.032 1.00 95.62 372 MET A N 1
ATOM 2969 C CA . MET A 1 372 ? 5.366 -18.485 -5.798 1.00 95.62 372 MET A CA 1
ATOM 2970 C C . MET A 1 372 ? 5.527 -19.764 -4.957 1.00 95.62 372 MET A C 1
ATOM 2972 O O . MET A 1 372 ? 4.640 -20.137 -4.187 1.00 95.62 372 MET A O 1
ATOM 2976 N N . ALA A 1 373 ? 6.663 -20.458 -5.073 1.00 94.38 373 ALA A N 1
ATOM 2977 C CA . ALA A 1 373 ? 6.882 -21.742 -4.402 1.00 94.38 373 ALA A CA 1
ATOM 2978 C C . ALA A 1 373 ? 6.976 -21.638 -2.863 1.00 94.38 373 ALA A C 1
ATOM 2980 O O . ALA A 1 373 ? 6.753 -22.626 -2.168 1.00 94.38 373 ALA A O 1
ATOM 2981 N N . LYS A 1 374 ? 7.267 -20.445 -2.319 1.00 94.06 374 LYS A N 1
ATOM 2982 C CA . LYS A 1 374 ? 7.408 -20.183 -0.869 1.00 94.06 374 LYS A CA 1
ATOM 2983 C C . LYS A 1 374 ? 6.131 -19.708 -0.167 1.00 94.06 374 LYS A C 1
ATOM 2985 O O . LYS A 1 374 ? 6.199 -19.236 0.967 1.00 94.06 374 LYS A O 1
ATOM 2990 N N . ARG A 1 375 ? 4.964 -19.822 -0.807 1.00 94.06 375 ARG A N 1
ATOM 2991 C CA . ARG A 1 375 ? 3.678 -19.502 -0.165 1.00 94.06 375 ARG A CA 1
ATOM 2992 C C . ARG A 1 375 ? 3.477 -20.328 1.125 1.00 94.06 375 ARG A C 1
ATOM 2994 O O . ARG A 1 375 ? 3.815 -21.511 1.136 1.00 94.06 375 ARG A O 1
ATOM 3001 N N . PRO A 1 376 ? 2.870 -19.760 2.184 1.00 96.56 376 PRO A N 1
ATOM 3002 C CA . PRO A 1 376 ? 2.169 -18.477 2.198 1.00 96.56 376 PRO A CA 1
ATOM 3003 C C . PRO A 1 376 ? 3.058 -17.252 2.480 1.00 96.56 376 PRO A C 1
ATOM 3005 O O . PRO A 1 376 ? 3.814 -17.202 3.447 1.00 96.56 376 PRO A O 1
ATOM 3008 N N . TYR A 1 377 ? 2.860 -16.205 1.682 1.00 97.94 377 TYR A N 1
ATOM 3009 C CA . TYR A 1 377 ? 3.362 -14.853 1.914 1.00 97.94 377 TYR A CA 1
ATOM 3010 C C . TYR A 1 377 ? 2.523 -14.174 3.000 1.00 97.94 377 TYR A C 1
ATOM 3012 O O . TYR A 1 377 ? 1.430 -13.676 2.729 1.00 97.94 377 TYR A O 1
ATOM 3020 N N . GLY A 1 378 ? 3.019 -14.228 4.240 1.00 97.69 378 GLY A N 1
ATOM 3021 C CA . GLY A 1 378 ? 2.401 -13.645 5.436 1.00 97.69 378 GLY A CA 1
ATOM 3022 C C . GLY A 1 378 ? 2.864 -12.214 5.729 1.00 97.69 378 GLY A C 1
ATOM 3023 O O . GLY A 1 378 ? 2.982 -11.390 4.825 1.00 97.69 378 GLY A O 1
ATOM 3024 N N . PHE A 1 379 ? 3.123 -11.919 7.004 1.00 97.56 379 PHE A N 1
ATOM 3025 C CA . PHE A 1 379 ? 3.682 -10.640 7.450 1.00 97.56 379 PHE A CA 1
ATOM 3026 C C . PHE A 1 379 ? 5.203 -10.589 7.275 1.00 97.56 379 PHE A C 1
ATOM 3028 O O . PHE A 1 379 ? 5.892 -11.583 7.496 1.00 97.56 379 PHE A O 1
ATOM 3035 N N . GLY A 1 380 ? 5.746 -9.411 6.973 1.00 93.94 380 GLY A N 1
ATOM 3036 C CA . GLY A 1 380 ? 7.191 -9.175 7.035 1.00 93.94 380 GLY A CA 1
ATOM 3037 C C . GLY A 1 380 ? 7.977 -9.709 5.835 1.00 93.94 380 GLY A C 1
ATOM 3038 O O . GLY A 1 380 ? 9.200 -9.794 5.919 1.00 93.94 380 GLY A O 1
ATOM 3039 N N . VAL A 1 381 ? 7.299 -10.039 4.730 1.00 94.25 381 VAL A N 1
ATOM 3040 C CA . VAL A 1 381 ? 7.921 -10.541 3.492 1.00 94.25 381 VAL A CA 1
ATOM 3041 C C . VAL A 1 381 ? 8.990 -9.565 2.987 1.00 94.25 381 VAL A C 1
ATOM 3043 O O . VAL A 1 381 ? 8.828 -8.342 3.073 1.00 94.25 381 VAL A O 1
ATOM 3046 N N . GLU A 1 382 ? 10.106 -10.097 2.478 1.00 93.12 382 GLU A N 1
ATOM 3047 C CA . GLU A 1 382 ? 11.229 -9.268 2.046 1.00 93.12 382 GLU A CA 1
ATOM 3048 C C . GLU A 1 382 ? 10.806 -8.308 0.924 1.00 93.12 382 GLU A C 1
ATOM 3050 O O . GLU A 1 382 ? 10.110 -8.683 -0.015 1.00 93.12 382 GLU A O 1
ATOM 3055 N N . ARG A 1 383 ? 11.234 -7.044 1.032 1.00 93.94 383 ARG A N 1
ATOM 3056 C CA . ARG A 1 383 ? 10.925 -5.945 0.097 1.00 93.94 383 ARG A CA 1
ATOM 3057 C C . ARG A 1 383 ? 9.447 -5.584 -0.071 1.00 93.94 383 ARG A C 1
ATOM 3059 O O . ARG A 1 383 ? 9.205 -4.589 -0.738 1.00 93.94 383 ARG A O 1
ATOM 3066 N N . CYS A 1 384 ? 8.508 -6.278 0.566 1.00 96.31 384 CYS A N 1
ATOM 3067 C CA . CYS A 1 384 ? 7.097 -5.899 0.584 1.00 96.31 384 CYS A CA 1
ATOM 3068 C C . CYS A 1 384 ? 6.886 -4.566 1.326 1.00 96.31 384 CYS A C 1
ATOM 3070 O O . CYS A 1 384 ? 7.471 -4.324 2.393 1.00 96.31 384 CYS A O 1
ATOM 3072 N N . TYR A 1 385 ? 6.058 -3.683 0.767 1.00 96.00 385 TYR A N 1
ATOM 3073 C CA . TYR A 1 385 ? 5.717 -2.392 1.361 1.00 96.00 385 TYR A CA 1
ATOM 3074 C C . TYR A 1 385 ? 4.388 -2.441 2.107 1.00 96.00 385 TYR A C 1
ATOM 3076 O O . TYR A 1 385 ? 4.358 -2.097 3.293 1.00 96.00 385 TYR A O 1
ATOM 3084 N N . THR A 1 386 ? 3.326 -2.885 1.437 1.00 96.50 386 THR A N 1
ATOM 3085 C CA . THR A 1 386 ? 1.950 -2.852 1.952 1.00 96.50 386 THR A CA 1
ATOM 3086 C C . THR A 1 386 ? 1.127 -4.098 1.603 1.00 96.50 386 THR A C 1
ATOM 3088 O O . THR A 1 386 ? 0.081 -4.303 2.216 1.00 96.50 386 THR A O 1
ATOM 3091 N N . LEU A 1 387 ? 1.604 -4.966 0.701 1.00 96.62 387 LEU A N 1
ATOM 3092 C CA . LEU A 1 387 ? 0.989 -6.262 0.364 1.00 96.62 387 LEU A CA 1
ATOM 3093 C C . LEU A 1 387 ? 1.347 -7.410 1.338 1.00 96.62 387 LEU A C 1
ATOM 3095 O O . LEU A 1 387 ? 1.548 -8.554 0.923 1.00 96.62 387 LEU A O 1
ATOM 3099 N N . ASP A 1 388 ? 1.418 -7.135 2.645 1.00 97.25 388 ASP A N 1
ATOM 3100 C CA . ASP A 1 388 ? 1.496 -8.215 3.639 1.00 97.25 388 ASP A CA 1
ATOM 3101 C C . ASP A 1 388 ? 0.266 -9.126 3.531 1.00 97.25 388 ASP A C 1
ATOM 3103 O O . ASP A 1 388 ? -0.836 -8.676 3.217 1.00 97.25 388 ASP A O 1
ATOM 3107 N N . PHE A 1 389 ? 0.452 -10.413 3.824 1.00 98.00 389 PHE A N 1
ATOM 3108 C CA . PHE A 1 389 ? -0.580 -11.447 3.700 1.00 98.00 389 PHE A CA 1
ATOM 3109 C C . PHE A 1 389 ? -1.100 -11.659 2.265 1.00 98.00 389 PHE A C 1
ATOM 3111 O O . PHE A 1 389 ? -2.185 -12.215 2.100 1.00 98.00 389 PHE A O 1
ATOM 3118 N N . ALA A 1 390 ? -0.338 -11.282 1.225 1.00 97.50 390 ALA A N 1
ATOM 3119 C CA . ALA A 1 390 ? -0.721 -11.418 -0.189 1.00 97.50 390 ALA A CA 1
ATOM 3120 C C . ALA A 1 390 ? -1.333 -12.787 -0.550 1.00 97.50 390 ALA A C 1
ATOM 3122 O O . ALA A 1 390 ? -2.303 -12.840 -1.307 1.00 97.50 390 ALA A O 1
ATOM 3123 N N . THR A 1 391 ? -0.838 -13.886 0.035 1.00 96.69 391 THR A N 1
ATOM 3124 C CA . THR A 1 391 ? -1.441 -15.214 -0.161 1.00 96.69 391 THR A CA 1
ATOM 3125 C C . THR A 1 391 ? -2.856 -15.312 0.384 1.00 96.69 391 THR A C 1
ATOM 3127 O O . THR A 1 391 ? -3.723 -15.838 -0.299 1.00 96.69 391 THR A O 1
ATOM 3130 N N . LEU A 1 392 ? -3.116 -14.815 1.593 1.00 95.94 392 LEU A N 1
ATOM 3131 C CA . LEU A 1 392 ? -4.462 -14.841 2.163 1.00 95.94 392 LEU A CA 1
ATOM 3132 C C . LEU A 1 392 ? -5.417 -13.938 1.369 1.00 95.94 392 LEU A C 1
ATOM 3134 O O . LEU A 1 392 ? -6.571 -14.295 1.156 1.00 95.94 392 LEU A O 1
ATOM 3138 N N . LEU A 1 393 ? -4.924 -12.777 0.929 1.00 95.50 393 LEU A N 1
ATOM 3139 C CA . LEU A 1 393 ? -5.723 -11.753 0.260 1.00 95.50 393 LEU A CA 1
ATOM 3140 C C . LEU A 1 393 ? -6.095 -12.136 -1.181 1.00 95.50 393 LEU A C 1
ATOM 3142 O O . LEU A 1 393 ? -7.250 -11.976 -1.574 1.00 95.50 393 LEU A O 1
ATOM 3146 N N . PHE A 1 394 ? -5.144 -12.641 -1.974 1.00 94.56 394 PHE A N 1
ATOM 3147 C CA . PHE A 1 394 ? -5.308 -12.749 -3.432 1.00 94.56 394 PHE A CA 1
ATOM 3148 C C . PHE A 1 394 ? -5.217 -14.162 -3.992 1.00 94.56 394 PHE A C 1
ATOM 3150 O O . PHE A 1 394 ? -5.647 -14.369 -5.128 1.00 94.56 394 PHE A O 1
ATOM 3157 N N . ALA A 1 395 ? -4.700 -15.137 -3.238 1.00 91.44 395 ALA A N 1
ATOM 3158 C CA . ALA A 1 395 ? -4.684 -16.496 -3.748 1.00 91.44 395 ALA A CA 1
ATOM 3159 C C . ALA A 1 395 ? -6.107 -17.033 -3.899 1.00 91.44 395 ALA A C 1
ATOM 3161 O O . ALA A 1 395 ? -6.976 -16.827 -3.047 1.00 91.44 395 ALA A O 1
ATOM 3162 N N . GLU A 1 396 ? -6.310 -17.772 -4.980 1.00 78.50 396 GLU A N 1
ATOM 3163 C CA . GLU A 1 396 ? -7.524 -18.537 -5.214 1.00 78.50 396 GLU A CA 1
ATOM 3164 C C . GLU A 1 396 ? -7.257 -20.019 -4.910 1.00 78.50 396 GLU A C 1
ATOM 3166 O O . GLU A 1 396 ? -6.129 -20.489 -5.129 1.00 78.50 396 GLU A O 1
ATOM 3171 N N . PRO A 1 397 ? -8.262 -20.766 -4.414 1.00 71.38 397 PRO A N 1
ATOM 3172 C CA . PRO A 1 397 ? -8.226 -22.224 -4.400 1.00 71.38 397 PRO A CA 1
ATOM 3173 C C . PRO A 1 397 ? -7.942 -22.789 -5.801 1.00 71.38 397 PRO A C 1
ATOM 3175 O O . PRO A 1 397 ? -8.222 -22.138 -6.813 1.00 71.38 397 PRO A O 1
ATOM 3178 N N . ARG A 1 398 ? -7.373 -23.996 -5.843 1.00 63.72 398 ARG A N 1
ATOM 3179 C CA . ARG A 1 398 ? -7.205 -24.790 -7.067 1.00 63.72 398 ARG A CA 1
ATOM 3180 C C . ARG A 1 398 ? -8.295 -25.846 -7.155 1.00 63.72 398 ARG A C 1
ATOM 3182 O O . ARG A 1 398 ? -8.626 -26.384 -6.077 1.00 63.72 398 ARG A O 1
#

Secondary structure (DSSP, 8-state):
----------------------------------------------SSBSS-BHHHHHHHHHHHHTT-HHHHHHHHHHHHHHHHHTT----PPPEEEEE--TTSTTHHHHHHHHHHHHHHHHHHHHHHHHHHHH--HHHHHHHHHHHHHHHHHEEEEEE---EEETTTTEEE-SHHHHHHHHHHHHHHHHHHHHHTT-S-HHHHHHHHHHHHHHHHHH-SPPSS-SHHHHHHHHHHHHHHHHHT-HHHHHHHHHHHHHHHHHH--GGG--HHHHTTGGGHHHHHHHHHHHHHHHHHHHHTTT-TTSTTPPPTTS--HHHHHHHHHHHHH-SGGGHHHH--SS----SSGGGGGGGGHHHHHHH--HHHHHTTTT----TT-TT-SS-TTHHHHHPPP-

pLDDT: mean 87.68, std 20.35, range [25.5, 98.94]